Protein AF-A0A4T0FH05-F1 (afdb_monomer)

Foldseek 3Di:
DDDDDPPDLFDDLVLVVQLVVVLVVVLVVVCVVCVVVCCVPVNPVVCVVPVVVVSLVSVLVLLCVDLLVVHHRPSCVVSQKAKDQPPHHDDNVLSVVVSVVSCVLVVVVVVVVVDPDPDPVVVVVVVCSPPVVNVVLVQLVQCLCVLCPDQANGPVCVVSRIGMGHPDPPPDDDDPRPRNVVSVVSVVVSVVVVVVVCVVVDPPDPPDDPDDDWDDDPHDTDDPDDDDDDDDDDDDDDDDDDDDDDDDDPPCVQAAPQPRHGADQWFADPVRHIHHPVSVVVVVVVPDDPDPPPPDDDGDRDDDDDDDDDDDDDDDDDDDDDDDDDDDDDDDDDDDDDDDDDDDDDDDPPPPPPPPPPPDADDVVVVVVVLPDDPPAKAKEKEWEAFPVRDIDIDIDIDNHQDDDLVVDDKDWDFNCVRVQDPNVQGIKIWRFDDWWAQLVSGDSYIYTYTFIAGPVRHGTPPRLLVLLVVLCVVCVVQVKKKKKKFKKFKAALVRHGAPADVVDGQDAFDCQKQHDDPSRAGPVVLVVQLVVRCVRRVFAWDDKIGDRAHRMIITMGIPDDCSVVSSQVSVSNVNMDMDLFQPSDLDDPGAGTFTKMKIGTNQQQDQPRNLVLVVLLLVLCQVCLVVLLVQQDPPLQSHQCLPDQHHHSVDADEDEVRSSHQKYDDPVCVVRVGDIIIGGSHGSSGDVSSNSSVSSCRSPVD

Radius of gyration: 34.22 Å; Cα contacts (8 Å, |Δi|>4): 938; chains: 1; bounding box: 81×101×99 Å

Secondary structure (DSSP, 8-state):
---------BPPHHHHHHHHHHHHHHHHHHHHHHHHHHHHHH-HHHHHHTHHHHHHHHHHHHHIIIIITTPPPHHHHHTTEEEEETTEEPPHHHHHHHHHHTTHHHHHHHHHHH-----HHHHHHHHHHS-HHHHHHHHHHHHHHHHTT-S-SSHHHHHHTEEEEE-S-TTS---S-TTHHHHHHHHHHHHHHHHHHHGGGS---------PPPPEETTEE--S---------S---S------PPPPPTTGGGB-TTT-SBPSSEEE-TTS-EEEHHHHHHHHHHH--SS-TTS-PPPPP-PPPPPP--------------------------------------------------PPPP-HHHHHHHHTS--TT-EEEEEEEE-SSS-EEEEEEEESS---SGGGSPPEEEEGGGGTSS-TTS-EEEEEEEEEEE-TTT-TT-EEEEEEEE-TTSPBPTT-HHHHHHHHHHHTGGG--EEEEEEEEEEE-TTSSBTTSPTTS--SPSSS-TT--STTT---HHHHHHHHHHHHHHT--EEEEEE-SSTTEEEEEESS-TTHHHHHHHHHHHTT-EEE--S-S-SSSS----BEEEEEE-HHHHSTTTHHHHHHHHHHHHHHTHHHHHTTS-TTGGGT-BS-TT--BTT---EEET-TTSSEEE-HHHHHHT-S-EEE---BTT--HHHHHHHHHIIIII-

InterPro domains:
  IPR001841 Zinc finger, RING-type [PS50089] (256-301)
  IPR006845 Pex, N-terminal [PF04757] (23-199)
  IPR008146 Glutamine synthetase, catalytic domain [PS51987] (465-703)
  IPR008146 Glutamine synthetase, catalytic domain [SM01230] (462-700)
  IPR008147 Glutamine synthetase, N-terminal domain [PF03951] (382-455)
  IPR008147 Glutamine synthetase, N-terminal domain [PS51986] (379-458)
  IPR013083 Zinc finger, RING/FYVE/PHD-type [G3DSA:3.30.40.10] (254-303)
  IPR014746 Glutamine synthetase/guanido kinase, catalytic domain [SSF55931] (463-702)
  IPR017907 Zinc finger, RING-type, conserved site [PS00518] (271-280)
  IPR018957 Zinc finger, C3HC4 RING-type [PF00097] (256-286)
  IPR027302 Glutamine synthetase, N-terminal conserved site [PS00180] (414-431)
  IPR027303 Glutamine synthetase, glycine-rich site [PS00181] (584-601)
  IPR036651 Glutamine synthetase, N-terminal domain superfamily [G3DSA:3.10.20.70] (358-462)
  IPR036651 Glutamine synthetase, N-terminal domain superfamily [SSF54368] (374-460)
  IPR050292 Glutamine Synthetase [PTHR20852] (369-702)

Solvent-accessible surface area (backbone atoms only — not comparable to full-atom values): 41668 Å² total; per-residue (Å²): 133,84,83,74,77,90,81,68,65,58,45,55,70,70,43,57,51,52,14,55,52,45,38,52,53,52,53,51,52,52,45,65,67,43,46,66,56,48,36,73,74,65,33,60,71,53,47,70,76,38,56,73,57,56,54,39,51,53,51,29,52,53,36,35,68,16,46,43,68,70,44,66,43,72,9,28,57,74,53,37,38,43,71,21,44,77,99,39,72,67,49,70,71,54,22,49,51,56,29,55,53,57,45,41,64,59,52,47,53,51,50,53,77,71,49,88,75,86,46,74,68,58,52,54,54,48,59,56,74,67,36,63,69,58,52,51,52,51,52,51,52,39,41,26,42,22,35,67,72,43,75,27,79,46,69,68,27,55,77,71,46,39,34,45,28,50,68,66,71,94,80,68,82,82,72,86,69,88,42,40,68,58,16,51,53,47,46,53,53,52,51,53,53,52,48,61,72,42,55,88,76,53,83,84,75,84,78,75,84,77,83,73,88,73,64,79,60,94,90,49,86,58,79,95,84,81,88,87,89,89,87,85,91,81,87,94,84,84,87,89,87,84,85,86,83,82,86,84,69,87,73,68,83,51,40,10,83,82,78,67,44,73,49,55,66,61,36,73,47,100,87,70,50,58,26,22,43,68,55,53,53,52,53,52,64,74,70,60,76,96,77,73,82,87,80,70,76,81,87,77,80,78,68,88,82,75,86,85,82,85,88,88,84,87,80,89,82,89,84,82,88,88,90,84,82,88,79,87,82,83,83,81,85,80,84,80,88,75,91,81,86,88,83,92,75,96,68,85,79,75,78,73,80,69,77,74,73,81,73,79,72,66,56,64,80,69,47,49,62,65,73,66,52,87,71,73,68,46,28,49,38,34,40,34,36,70,36,50,85,72,45,82,45,74,52,75,46,81,37,83,48,77,80,90,53,62,84,77,56,71,74,45,70,48,66,18,45,84,38,70,66,30,54,82,91,64,21,58,28,34,34,42,65,74,46,76,35,44,26,62,86,79,32,88,76,19,28,32,28,40,31,45,46,22,37,82,88,69,46,71,30,97,70,35,40,54,64,58,17,50,53,40,48,64,74,45,49,90,40,54,74,44,53,36,38,39,43,25,34,38,36,20,31,84,86,75,43,57,36,89,48,48,88,96,58,73,67,80,77,77,68,67,16,43,70,37,77,55,87,96,30,50,53,66,59,69,59,55,55,50,36,51,52,35,38,57,65,23,66,46,60,66,76,49,70,47,43,29,54,38,76,29,24,34,33,40,29,26,40,91,59,77,68,56,64,58,44,49,50,63,53,24,46,68,71,54,35,44,76,39,36,55,15,39,84,56,91,71,75,100,60,62,57,26,35,26,32,36,32,43,32,30,52,60,15,51,31,80,87,48,2,43,62,42,46,54,54,33,50,56,40,48,55,80,40,42,70,66,49,55,78,49,20,28,75,68,33,70,74,35,27,65,52,47,84,67,22,20,36,73,89,54,80,41,68,38,74,65,35,59,52,28,28,32,22,33,45,57,68,26,61,74,67,29,26,38,51,38,33,38,53,67,30,16,26,55,42,53,65,38,48,47,54,22,50,50,45,34,52,56,74,72,107

Mean predicted aligned error: 20.27 Å

Sequence (703 aa):
MTTREHRDGDADEAYVVRSSQKDAYHVEQLRRLAEPVVRRVLGSRVLDTNYGAADVVLLTIYTALTTGAGRRTLGEEYTNILPRRRQRTLSWQMRLLLVLSVPAPHILKWLIARSAVRGRFFKKILTVLENDSLWDVARTANLIAFYLGSRFHTIKDRIFGIRYMDTSPAEQQRVDKPFEVLGWMLSVRLALQLASMARPYLPQIPLASVEAPAVDLDGRKVDLISGENALDAADDSAANASLAAPLADDEGLRRCTLCLEGRTATSAMLCGHLFCWRCADSWLREKVSISELRNLAPLTRAERVPAMPPAHRTQRSHTRVQPLRMHFITISITLCNRSLAGGGATNAATVQETEMAKLPPSRPDLLAHYMSLDQGESIQAEYIWIDGDGELRSKTTTCSHKITDVKELKEWNFDGSSTNQAPGHDSDIYLRPAAIFKDPIRRGDNILVIAECYNSDGTPNKTNYRHYAKKAMDQAKDEDPWFGIEQEYTLFDTDGQPYGWPKGGFPAPQGPYYCGVGAGKVFARDLIEAHYRACLYAGVNISGINAEVMPSQWEFQAGRDYPLLQFTNSSSEDWNIQVSVHPKPFSTGEWNGAGAHTNYSTNSTRAKGTGLKAIEQMINKLEAKHAEHIAAYGDDNELRLTGKHETGNIADFSSGVANRGCSIRIPRHVYEQSYGYFEDRRPASNIDPYRVTGLMVQTTLLD

Nearest PDB structures (foldseek):
  3fky-assembly1_C  TM=9.729E-01  e=1.182E-47  Saccharomyces cerevisiae
  7evt-assembly1_G  TM=9.585E-01  e=4.074E-43  Homo sapiens
  7evt-assembly1_J  TM=9.673E-01  e=7.484E-43  Homo sapiens
  7evt-assembly1_A  TM=9.625E-01  e=4.639E-42  Homo sapiens
  7evt-assembly1_F  TM=9.587E-01  e=8.687E-41  Homo sapiens

Organism: NCBI:txid1540922

Structure (mmCIF, N/CA/C/O backbone):
data_AF-A0A4T0FH05-F1
#
_entry.id   AF-A0A4T0FH05-F1
#
loop_
_atom_site.group_PDB
_atom_site.id
_atom_site.type_symbol
_atom_site.label_atom_id
_atom_site.label_alt_id
_atom_site.label_comp_id
_atom_site.label_asym_id
_atom_site.label_entity_id
_atom_site.label_seq_id
_atom_site.pdbx_PDB_ins_code
_atom_site.Cartn_x
_atom_site.Cartn_y
_atom_site.Cartn_z
_atom_site.occupancy
_atom_site.B_iso_or_equiv
_atom_site.auth_seq_id
_atom_site.auth_comp_id
_atom_site.auth_asym_id
_atom_site.auth_atom_id
_atom_site.pdbx_PDB_model_num
ATOM 1 N N . MET A 1 1 ? 9.562 -1.312 -66.588 1.00 35.22 1 MET A N 1
ATOM 2 C CA . MET A 1 1 ? 9.826 -0.324 -65.520 1.00 35.22 1 MET A CA 1
ATOM 3 C C . MET A 1 1 ? 11.082 -0.752 -64.788 1.00 35.22 1 MET A C 1
ATOM 5 O O . MET A 1 1 ? 11.233 -1.921 -64.475 1.00 35.22 1 MET A O 1
ATOM 9 N N . THR A 1 2 ? 12.018 0.176 -64.667 1.00 30.20 2 THR A N 1
ATOM 10 C CA . THR A 1 2 ? 13.435 0.002 -64.329 1.00 30.20 2 THR A CA 1
ATOM 11 C C . THR A 1 2 ? 13.676 -0.636 -62.961 1.00 30.20 2 THR A C 1
ATOM 13 O O . THR A 1 2 ? 13.361 -0.040 -61.933 1.00 30.20 2 THR A O 1
ATOM 16 N N . THR A 1 3 ? 14.316 -1.807 -62.964 1.00 32.91 3 THR A N 1
ATOM 17 C CA . THR A 1 3 ? 15.011 -2.410 -61.821 1.00 32.91 3 THR A CA 1
ATOM 18 C C . THR A 1 3 ? 16.114 -1.464 -61.355 1.00 32.91 3 THR A C 1
ATOM 20 O O . THR A 1 3 ? 17.161 -1.346 -61.992 1.00 32.91 3 THR A O 1
ATOM 23 N N . ARG A 1 4 ? 15.865 -0.738 -60.264 1.00 31.78 4 ARG A N 1
ATOM 24 C CA . ARG A 1 4 ? 16.876 0.097 -59.618 1.00 31.78 4 ARG A CA 1
ATOM 25 C C . ARG A 1 4 ? 17.818 -0.839 -58.861 1.00 31.78 4 ARG A C 1
ATOM 27 O O . ARG A 1 4 ? 17.407 -1.475 -57.899 1.00 31.78 4 ARG A O 1
ATOM 34 N N . GLU A 1 5 ? 19.048 -0.954 -59.349 1.00 33.50 5 GLU A N 1
ATOM 35 C CA . GLU A 1 5 ? 20.153 -1.694 -58.739 1.00 33.50 5 GLU A CA 1
ATOM 36 C C . GLU A 1 5 ? 20.192 -1.490 -57.210 1.00 33.50 5 GLU A C 1
ATOM 38 O O . GLU A 1 5 ? 20.501 -0.399 -56.727 1.00 33.50 5 GLU A O 1
ATOM 43 N N . HIS A 1 6 ? 19.914 -2.537 -56.426 1.00 40.44 6 HIS A N 1
ATOM 44 C CA . HIS A 1 6 ? 20.214 -2.578 -54.991 1.00 40.44 6 HIS A CA 1
ATOM 45 C C . HIS A 1 6 ? 21.723 -2.775 -54.786 1.00 40.44 6 HIS A C 1
ATOM 47 O O . HIS A 1 6 ? 22.208 -3.804 -54.325 1.00 40.44 6 HIS A O 1
ATOM 53 N N . ARG A 1 7 ? 22.491 -1.750 -55.160 1.00 43.25 7 ARG A N 1
ATOM 54 C CA . ARG A 1 7 ? 23.860 -1.536 -54.692 1.00 43.25 7 ARG A CA 1
ATOM 55 C C . ARG A 1 7 ? 23.805 -0.584 -53.509 1.00 43.25 7 ARG A C 1
ATOM 57 O O . ARG A 1 7 ? 23.830 0.622 -53.703 1.00 43.25 7 ARG A O 1
ATOM 64 N N . ASP A 1 8 ? 23.706 -1.126 -52.302 1.00 52.78 8 ASP A N 1
ATOM 65 C CA . ASP A 1 8 ? 24.385 -0.598 -51.112 1.00 52.78 8 ASP A CA 1
ATOM 66 C C . ASP A 1 8 ? 23.983 -1.444 -49.899 1.00 52.78 8 ASP A C 1
ATOM 68 O O . ASP A 1 8 ? 22.823 -1.449 -49.502 1.00 52.78 8 ASP A O 1
ATOM 72 N N . GLY A 1 9 ? 24.940 -2.139 -49.283 1.00 63.88 9 GLY A N 1
ATOM 73 C CA . GLY A 1 9 ? 24.754 -2.879 -48.027 1.00 63.88 9 GLY A CA 1
ATOM 74 C C . GLY A 1 9 ? 24.524 -1.990 -46.797 1.00 63.88 9 GLY A C 1
ATOM 75 O O . GLY A 1 9 ? 25.016 -2.315 -45.724 1.00 63.88 9 GLY A O 1
ATOM 76 N N . ASP A 1 10 ? 23.860 -0.842 -46.945 1.00 74.81 10 ASP A N 1
ATOM 77 C CA . ASP A 1 10 ? 23.504 0.005 -45.805 1.00 74.81 10 ASP A CA 1
ATOM 78 C C . ASP A 1 10 ? 22.453 -0.691 -44.927 1.00 74.81 10 ASP A C 1
ATOM 80 O O . ASP A 1 10 ? 21.615 -1.440 -45.427 1.00 74.81 10 ASP A O 1
ATOM 84 N N . ALA A 1 11 ? 22.556 -0.467 -43.619 1.00 77.62 11 ALA A N 1
ATOM 85 C CA . ALA A 1 11 ? 21.676 -1.034 -42.612 1.00 77.62 11 ALA A CA 1
ATOM 86 C C . ALA A 1 11 ? 20.303 -0.356 -42.631 1.00 77.62 11 ALA A C 1
ATOM 88 O O . ALA A 1 11 ? 20.222 0.869 -42.773 1.00 77.62 11 ALA A O 1
ATOM 89 N N . ASP A 1 12 ? 19.249 -1.148 -42.426 1.00 80.19 12 ASP A N 1
ATOM 90 C CA . ASP A 1 12 ? 17.888 -0.624 -42.314 1.00 80.19 12 ASP A CA 1
ATOM 91 C C . ASP A 1 12 ? 17.740 0.248 -41.059 1.00 80.19 12 ASP A C 1
ATOM 93 O O . ASP A 1 12 ? 18.434 0.068 -40.046 1.00 80.19 12 ASP A O 1
ATOM 97 N N . GLU A 1 13 ? 16.775 1.168 -41.092 1.00 80.81 13 GLU A N 1
ATOM 98 C CA . GLU A 1 13 ? 16.534 2.139 -40.024 1.00 80.81 13 GLU A CA 1
ATOM 99 C C . GLU A 1 13 ? 16.301 1.446 -38.669 1.00 80.81 13 GLU A C 1
ATOM 101 O O . GLU A 1 13 ? 16.773 1.915 -37.631 1.00 80.81 13 GLU A O 1
ATOM 106 N N . ALA A 1 14 ? 15.660 0.271 -38.691 1.00 77.38 14 ALA A N 1
ATOM 107 C CA . ALA A 1 14 ? 15.391 -0.572 -37.525 1.00 77.38 14 ALA A CA 1
ATOM 108 C C . ALA A 1 14 ? 16.654 -0.951 -36.740 1.00 77.38 14 ALA A C 1
ATOM 110 O O . ALA A 1 14 ? 16.646 -1.009 -35.509 1.00 77.38 14 ALA A O 1
ATOM 111 N N . TYR A 1 15 ? 17.731 -1.293 -37.449 1.00 80.94 15 TYR A N 1
ATOM 112 C CA . TYR A 1 15 ? 18.972 -1.756 -36.834 1.00 80.94 15 TYR A CA 1
ATOM 113 C C . TYR A 1 15 ? 19.751 -0.579 -36.256 1.00 80.94 15 TYR A C 1
ATOM 115 O O . TYR A 1 15 ? 20.234 -0.661 -35.131 1.00 80.94 15 TYR A O 1
ATOM 123 N N . VAL A 1 16 ? 19.774 0.556 -36.959 1.00 84.19 16 VAL A N 1
ATOM 124 C CA . VAL A 1 16 ? 20.434 1.778 -36.475 1.00 84.19 16 VAL A CA 1
ATOM 125 C C . VAL A 1 16 ? 19.763 2.310 -35.202 1.00 84.19 16 VAL A C 1
ATOM 127 O O . VAL A 1 16 ? 20.452 2.669 -34.246 1.00 84.19 16 VAL A O 1
ATOM 130 N N . VAL A 1 17 ? 18.426 2.295 -35.137 1.00 83.94 17 VAL A N 1
ATOM 131 C CA . VAL A 1 17 ? 17.681 2.711 -33.933 1.00 83.94 17 VAL A CA 1
ATOM 132 C C . VAL A 1 17 ? 17.937 1.756 -32.764 1.00 83.94 17 VAL A C 1
ATOM 134 O O . VAL A 1 17 ? 18.280 2.211 -31.671 1.00 83.94 17 VAL A O 1
ATOM 137 N N . ARG A 1 18 ? 17.848 0.435 -32.984 1.00 77.12 18 ARG A N 1
ATOM 138 C CA . ARG A 1 18 ? 18.121 -0.575 -31.942 1.00 77.12 18 ARG A CA 1
ATOM 139 C C . ARG A 1 18 ? 19.555 -0.498 -31.417 1.00 77.12 18 ARG A C 1
ATOM 141 O O . ARG A 1 18 ? 19.763 -0.608 -30.211 1.00 77.12 18 ARG A O 1
ATOM 148 N N . SER A 1 19 ? 20.525 -0.257 -32.299 1.00 84.31 19 SER A N 1
ATOM 149 C CA . SER A 1 19 ? 21.921 -0.012 -31.926 1.00 84.31 19 SER A CA 1
ATOM 150 C C . SER A 1 19 ? 22.030 1.183 -30.985 1.00 84.31 19 SER A C 1
ATOM 152 O O . SER A 1 19 ? 22.569 1.065 -29.888 1.00 84.31 19 SER A O 1
ATOM 154 N N . SER A 1 20 ? 21.459 2.327 -31.375 1.00 85.00 20 SER A N 1
ATOM 155 C CA . SER A 1 20 ? 21.527 3.555 -30.579 1.00 85.00 20 SER A CA 1
ATOM 156 C C . SER A 1 20 ? 20.852 3.412 -29.211 1.00 85.00 20 SER A C 1
ATOM 158 O O . SER A 1 20 ? 21.343 3.971 -28.232 1.00 85.00 20 SER A O 1
ATOM 160 N N . GLN A 1 21 ? 19.738 2.680 -29.124 1.00 82.81 21 GLN A N 1
ATOM 161 C CA . GLN A 1 21 ? 19.054 2.403 -27.856 1.00 82.81 21 GLN A CA 1
ATOM 162 C C . GLN A 1 21 ? 19.896 1.507 -26.942 1.00 82.81 21 GLN A C 1
ATOM 164 O O . GLN A 1 21 ? 19.988 1.752 -25.739 1.00 82.81 21 GLN A O 1
ATOM 169 N N . LYS A 1 22 ? 20.543 0.486 -27.511 1.00 81.88 22 LYS A N 1
ATOM 170 C CA . LYS A 1 22 ? 21.403 -0.432 -26.761 1.00 81.88 22 LYS A CA 1
ATOM 171 C C . LYS A 1 22 ? 22.657 0.266 -26.230 1.00 81.88 22 LYS A C 1
ATOM 173 O O . LYS A 1 22 ? 23.046 0.022 -25.090 1.00 81.88 22 LYS A O 1
ATOM 178 N N . ASP A 1 23 ? 23.238 1.176 -27.008 1.00 84.56 23 ASP A N 1
ATOM 179 C CA . ASP A 1 23 ? 24.346 2.020 -26.551 1.00 84.56 23 ASP A CA 1
ATOM 180 C C . ASP A 1 23 ? 23.927 2.928 -25.388 1.00 84.56 23 ASP A C 1
ATOM 182 O O . ASP A 1 23 ? 24.626 2.987 -24.377 1.00 84.56 23 ASP A O 1
ATOM 186 N N . ALA A 1 24 ? 22.758 3.573 -25.479 1.00 81.38 24 ALA A N 1
ATOM 187 C CA . ALA A 1 24 ? 22.228 4.404 -24.397 1.00 81.38 24 ALA A CA 1
ATOM 188 C C . ALA A 1 24 ? 22.022 3.604 -23.098 1.00 81.38 24 ALA A C 1
ATOM 190 O O . ALA A 1 24 ? 22.401 4.065 -22.024 1.00 81.38 24 ALA A O 1
ATOM 191 N N . TYR A 1 25 ? 21.505 2.375 -23.202 1.00 81.75 25 TYR A N 1
ATOM 192 C CA . TYR A 1 25 ? 21.354 1.468 -22.063 1.00 81.75 25 TYR A CA 1
ATOM 193 C C . TYR A 1 25 ? 22.692 1.175 -21.368 1.00 81.75 25 TYR A C 1
ATOM 195 O O . TYR A 1 25 ? 22.788 1.250 -20.145 1.00 81.75 25 TYR A O 1
ATOM 203 N N . HIS A 1 26 ? 23.745 0.858 -22.126 1.00 82.62 26 HIS A N 1
ATOM 204 C CA . HIS A 1 26 ? 25.045 0.536 -21.533 1.00 82.62 26 HIS A CA 1
ATOM 205 C C . HIS A 1 26 ? 25.749 1.755 -20.931 1.00 82.62 26 HIS A C 1
ATOM 207 O O . HIS A 1 26 ? 26.400 1.623 -19.896 1.00 82.62 26 HIS A O 1
ATOM 213 N N . VAL A 1 27 ? 25.597 2.938 -21.532 1.00 82.06 27 VAL A N 1
ATOM 214 C CA . VAL A 1 27 ? 26.106 4.189 -20.949 1.00 82.06 27 VAL A CA 1
ATOM 215 C C . VAL A 1 27 ? 25.408 4.494 -19.620 1.00 82.06 27 VAL A C 1
ATOM 217 O O . VAL A 1 27 ? 26.078 4.865 -18.659 1.00 82.06 27 VAL A O 1
ATOM 220 N N . GLU A 1 28 ? 24.100 4.255 -19.521 1.00 81.38 28 GLU A N 1
ATOM 221 C CA . GLU A 1 28 ? 23.343 4.427 -18.275 1.00 81.38 28 GLU A CA 1
ATOM 222 C C . GLU A 1 28 ? 23.750 3.411 -17.191 1.00 81.38 28 GLU A C 1
ATOM 224 O O . GLU A 1 28 ? 23.897 3.758 -16.022 1.00 81.38 28 GLU A O 1
ATOM 229 N N . GLN A 1 29 ? 24.032 2.160 -17.561 1.00 80.12 29 GLN A N 1
ATOM 230 C CA . GLN A 1 29 ? 24.589 1.179 -16.619 1.00 80.12 29 GLN A CA 1
ATOM 231 C C . GLN A 1 29 ? 25.974 1.602 -16.105 1.00 80.12 29 GLN A C 1
ATOM 233 O O . GLN A 1 29 ? 26.244 1.534 -14.906 1.00 80.12 29 GLN A O 1
ATOM 238 N N . LEU A 1 30 ? 26.844 2.101 -16.991 1.00 82.44 30 LEU A N 1
ATOM 239 C CA . LEU A 1 30 ? 28.148 2.643 -16.596 1.00 82.44 30 LEU A CA 1
ATOM 240 C C . LEU A 1 30 ? 28.000 3.844 -15.656 1.00 82.44 30 LEU A C 1
ATOM 242 O O . LEU A 1 30 ? 28.772 3.963 -14.707 1.00 82.44 30 LEU A O 1
ATOM 246 N N . ARG A 1 31 ? 26.995 4.697 -15.878 1.00 81.19 31 ARG A N 1
ATOM 247 C CA . ARG A 1 31 ? 26.662 5.811 -14.987 1.00 81.19 31 ARG A CA 1
ATOM 248 C C . ARG A 1 31 ? 26.297 5.323 -13.590 1.00 81.19 31 ARG A C 1
ATOM 250 O O . ARG A 1 31 ? 26.910 5.777 -12.629 1.00 81.19 31 ARG A O 1
ATOM 257 N N . ARG A 1 32 ? 25.371 4.368 -13.479 1.00 80.94 32 ARG A N 1
ATOM 258 C CA . ARG A 1 32 ? 24.932 3.805 -12.188 1.00 80.94 32 ARG A CA 1
ATOM 259 C C . ARG A 1 32 ? 26.082 3.195 -11.393 1.00 80.94 32 ARG A C 1
ATOM 261 O O . ARG A 1 32 ? 26.139 3.348 -10.179 1.00 80.94 32 ARG A O 1
ATOM 268 N N . LEU A 1 33 ? 27.018 2.539 -12.076 1.00 85.50 33 LEU A N 1
ATOM 269 C CA . LEU A 1 33 ? 28.207 1.964 -11.444 1.00 85.50 33 LEU A CA 1
ATOM 270 C C . LEU A 1 33 ? 29.244 3.030 -11.057 1.00 85.50 33 LEU A C 1
ATOM 272 O O . LEU A 1 33 ? 29.911 2.901 -10.031 1.00 85.50 33 LEU A O 1
ATOM 276 N N . ALA A 1 34 ? 29.393 4.084 -11.863 1.00 81.88 34 ALA A N 1
ATOM 277 C CA . ALA A 1 34 ? 30.344 5.159 -11.599 1.00 81.88 34 ALA A CA 1
ATOM 278 C C . ALA A 1 34 ? 29.859 6.118 -10.502 1.00 81.88 34 ALA A C 1
ATOM 280 O O . ALA A 1 34 ? 30.675 6.652 -9.753 1.00 81.88 34 ALA A O 1
ATOM 281 N N . GLU A 1 35 ? 28.552 6.337 -10.378 1.00 81.88 35 GLU A N 1
ATOM 282 C CA . GLU A 1 35 ? 27.974 7.355 -9.503 1.00 81.88 35 GLU A CA 1
ATOM 283 C C . GLU A 1 35 ? 28.371 7.208 -8.019 1.00 81.88 35 GLU A C 1
ATOM 285 O O . GLU A 1 35 ? 28.850 8.196 -7.455 1.00 81.88 35 GLU A O 1
ATOM 290 N N . PRO A 1 36 ? 28.304 6.025 -7.375 1.00 82.25 36 PRO A N 1
ATOM 291 C CA . PRO A 1 36 ? 28.765 5.859 -5.994 1.00 82.25 36 PRO A CA 1
ATOM 292 C C . PRO A 1 36 ? 30.257 6.171 -5.818 1.00 82.25 36 PRO A C 1
ATOM 294 O O . PRO A 1 36 ? 30.668 6.740 -4.804 1.00 82.25 36 PRO A O 1
ATOM 297 N N . VAL A 1 37 ? 31.076 5.836 -6.822 1.00 84.31 37 VAL A N 1
ATOM 298 C CA . VAL A 1 37 ? 32.523 6.094 -6.819 1.00 84.31 37 VAL A CA 1
ATOM 299 C C . VAL A 1 37 ? 32.791 7.592 -6.938 1.00 84.31 37 VAL A C 1
ATOM 301 O O . VAL A 1 37 ? 33.563 8.147 -6.156 1.00 84.31 37 VAL A O 1
ATOM 304 N N . VAL A 1 38 ? 32.112 8.271 -7.864 1.00 78.69 38 VAL A N 1
ATOM 305 C CA . VAL A 1 38 ? 32.249 9.718 -8.065 1.00 78.69 38 VAL A CA 1
ATOM 306 C C . VAL A 1 38 ? 31.734 10.485 -6.845 1.00 78.69 38 VAL A C 1
ATOM 308 O O . VAL A 1 38 ? 32.409 11.408 -6.391 1.00 78.69 38 VAL A O 1
ATOM 311 N N . ARG A 1 39 ? 30.608 10.068 -6.247 1.00 82.19 39 ARG A N 1
ATOM 312 C CA . ARG A 1 39 ? 30.078 10.647 -4.998 1.00 82.19 39 ARG A CA 1
ATOM 313 C C . ARG A 1 39 ? 31.066 10.506 -3.841 1.00 82.19 39 ARG A C 1
ATOM 315 O O . ARG A 1 39 ? 31.245 11.457 -3.087 1.00 82.19 39 ARG A O 1
ATOM 322 N N . ARG A 1 40 ? 31.748 9.362 -3.722 1.00 83.44 40 ARG A N 1
ATOM 323 C CA . ARG A 1 40 ? 32.756 9.126 -2.674 1.00 83.44 40 ARG A CA 1
ATOM 324 C C . ARG A 1 40 ? 34.039 9.942 -2.880 1.00 83.44 40 ARG A C 1
ATOM 326 O O . ARG A 1 40 ? 34.650 10.340 -1.896 1.00 83.44 40 ARG A O 1
ATOM 333 N N . VAL A 1 41 ? 34.450 10.189 -4.127 1.00 83.50 41 VAL A N 1
ATOM 334 C CA . VAL A 1 41 ? 35.716 10.879 -4.450 1.00 83.50 41 VAL A CA 1
ATOM 335 C C . VAL A 1 41 ? 35.563 12.401 -4.540 1.00 83.50 41 VAL A C 1
ATOM 337 O O . VAL A 1 41 ? 36.413 13.127 -4.035 1.00 83.50 41 VAL A O 1
ATOM 340 N N . LEU A 1 42 ? 34.504 12.896 -5.187 1.00 79.56 42 LEU A N 1
ATOM 341 C CA . LEU A 1 42 ? 34.287 14.328 -5.444 1.00 79.56 42 LEU A CA 1
ATOM 342 C C . LEU A 1 42 ? 33.255 14.966 -4.499 1.00 79.56 42 LEU A C 1
ATOM 344 O O . LEU A 1 42 ? 33.153 16.191 -4.448 1.00 79.56 42 LEU A O 1
ATOM 348 N N . GLY A 1 43 ? 32.513 14.153 -3.740 1.00 77.00 43 GLY A N 1
ATOM 349 C CA . GLY A 1 43 ? 31.440 14.594 -2.850 1.00 77.00 43 GLY A CA 1
ATOM 350 C C . GLY A 1 43 ? 30.121 14.861 -3.585 1.00 77.00 43 GLY A C 1
ATOM 351 O O . GLY A 1 43 ? 30.106 15.330 -4.724 1.00 77.00 43 GLY A O 1
ATOM 352 N N . SER A 1 44 ? 28.990 14.608 -2.915 1.00 78.44 44 SER A N 1
ATOM 353 C CA . SER A 1 44 ? 27.641 14.773 -3.493 1.00 78.44 44 SER A CA 1
ATOM 354 C C . SER A 1 44 ? 27.400 16.184 -4.042 1.00 78.44 44 SER A C 1
ATOM 356 O O . SER A 1 44 ? 26.915 16.347 -5.154 1.00 78.44 44 SER A O 1
ATOM 358 N N . ARG A 1 45 ? 27.880 17.217 -3.334 1.00 74.50 45 ARG A N 1
ATOM 359 C CA . ARG A 1 45 ? 27.708 18.628 -3.718 1.00 74.50 45 ARG A CA 1
ATOM 360 C C . ARG A 1 45 ? 28.303 18.970 -5.089 1.00 74.50 45 ARG A C 1
ATOM 362 O O . ARG A 1 45 ? 27.741 19.788 -5.813 1.00 74.50 45 ARG A O 1
ATOM 369 N N . VAL A 1 46 ? 29.438 18.374 -5.453 1.00 69.44 46 VAL A N 1
ATOM 370 C CA . VAL A 1 46 ? 30.081 18.612 -6.756 1.00 69.44 46 VAL A CA 1
ATOM 371 C C . VAL A 1 46 ? 29.333 17.886 -7.873 1.00 69.44 46 VAL A C 1
ATOM 373 O O . VAL A 1 46 ? 29.213 18.444 -8.966 1.00 69.44 46 VAL A O 1
ATOM 376 N N . LEU A 1 47 ? 28.810 16.688 -7.588 1.00 72.50 47 LEU A N 1
ATOM 377 C CA . LEU A 1 47 ? 28.005 15.909 -8.529 1.00 72.50 47 LEU A CA 1
ATOM 378 C C . LEU A 1 47 ? 26.678 16.618 -8.839 1.00 72.50 47 LEU A C 1
ATOM 380 O O . LEU A 1 47 ? 26.345 16.796 -10.006 1.00 72.50 47 LEU A O 1
ATOM 384 N N . ASP A 1 48 ? 25.984 17.101 -7.808 1.00 72.94 48 ASP A N 1
ATOM 385 C CA . ASP A 1 48 ? 24.675 17.749 -7.944 1.00 72.94 48 ASP A CA 1
ATOM 386 C C . ASP A 1 48 ? 24.784 19.103 -8.667 1.00 72.94 48 ASP A C 1
ATOM 388 O O . ASP A 1 48 ? 23.941 19.448 -9.493 1.00 72.94 48 ASP A O 1
ATOM 392 N N . THR A 1 49 ? 25.875 19.849 -8.440 1.00 72.44 49 THR A N 1
ATOM 393 C CA . THR A 1 49 ? 26.123 21.135 -9.121 1.00 72.44 49 THR A CA 1
ATOM 394 C C . THR A 1 49 ? 26.500 20.954 -10.601 1.00 72.44 49 THR A C 1
ATOM 396 O O . THR A 1 49 ? 26.297 21.861 -11.405 1.00 72.44 49 THR A O 1
ATOM 399 N N . ASN A 1 50 ? 27.062 19.801 -10.986 1.00 66.56 50 ASN A N 1
ATOM 400 C CA . ASN A 1 50 ? 27.606 19.554 -12.329 1.00 66.56 50 ASN A CA 1
ATOM 401 C C . ASN A 1 50 ? 27.012 18.303 -12.998 1.00 66.56 50 ASN A C 1
ATOM 403 O O . ASN A 1 50 ? 27.690 17.660 -13.804 1.00 66.56 50 ASN A O 1
ATOM 407 N N . TYR A 1 51 ? 25.759 17.963 -12.689 1.00 66.44 51 TYR A N 1
ATOM 408 C CA . TYR A 1 51 ? 25.119 16.707 -13.096 1.00 66.44 51 TYR A CA 1
ATOM 409 C C . TYR A 1 51 ? 25.233 16.423 -14.610 1.00 66.44 51 TYR A C 1
ATOM 411 O O . TYR A 1 51 ? 25.563 15.311 -15.013 1.00 66.44 51 TYR A O 1
ATOM 419 N N . GLY A 1 52 ? 25.097 17.451 -15.459 1.00 69.62 52 GLY A N 1
ATOM 420 C CA . GLY A 1 52 ? 25.250 17.315 -16.917 1.00 69.62 52 GLY A CA 1
ATOM 421 C C . GLY A 1 52 ? 26.690 17.104 -17.416 1.00 69.62 52 GLY A C 1
ATOM 422 O O . GLY A 1 52 ? 26.897 16.544 -18.491 1.00 69.62 52 GLY A O 1
ATOM 423 N N . ALA A 1 53 ? 27.710 17.511 -16.654 1.00 74.38 53 ALA A N 1
ATOM 424 C CA . ALA A 1 53 ? 29.109 17.348 -17.057 1.00 74.38 53 ALA A CA 1
ATOM 425 C C . ALA A 1 53 ? 29.599 15.903 -16.871 1.00 74.38 53 ALA A C 1
ATOM 427 O O . ALA A 1 53 ? 30.376 15.410 -17.692 1.00 74.38 53 ALA A O 1
ATOM 428 N N . ALA A 1 54 ? 29.125 15.216 -15.826 1.00 74.31 54 ALA A N 1
ATOM 429 C CA . ALA A 1 54 ? 29.466 13.819 -15.558 1.00 74.31 54 ALA A CA 1
ATOM 430 C C . ALA A 1 54 ? 28.998 12.890 -16.693 1.00 74.31 54 ALA A C 1
ATOM 432 O O . ALA A 1 54 ? 29.758 12.032 -17.147 1.00 74.31 54 ALA A O 1
ATOM 433 N N . ASP A 1 55 ? 27.797 13.135 -17.220 1.00 76.19 55 ASP A N 1
ATOM 434 C CA . ASP A 1 55 ? 27.211 12.360 -18.319 1.00 76.19 55 ASP A CA 1
ATOM 435 C C . ASP A 1 55 ? 28.014 12.488 -19.607 1.00 76.19 55 ASP A C 1
ATOM 437 O O . ASP A 1 55 ? 28.299 11.501 -20.289 1.00 76.19 55 ASP A O 1
ATOM 441 N N . VAL A 1 56 ? 28.459 13.704 -19.914 1.00 85.19 56 VAL A N 1
ATOM 442 C CA . VAL A 1 56 ? 29.299 13.949 -21.084 1.00 85.19 56 VAL A CA 1
ATOM 443 C C . VAL A 1 56 ? 30.678 13.322 -20.931 1.00 85.19 56 VAL A C 1
ATOM 445 O O . VAL A 1 56 ? 31.202 12.786 -21.909 1.00 85.19 56 VAL A O 1
ATOM 448 N N . VAL A 1 57 ? 31.260 13.314 -19.730 1.00 85.50 57 VAL A N 1
ATOM 449 C CA . VAL A 1 57 ? 32.537 12.632 -19.470 1.00 85.50 57 VAL A CA 1
ATOM 450 C C . VAL A 1 57 ? 32.400 11.123 -19.675 1.00 85.50 57 VAL A C 1
ATOM 452 O O . VAL A 1 57 ? 33.188 10.542 -20.422 1.00 85.50 57 VAL A O 1
ATOM 455 N N . LEU A 1 58 ? 31.379 10.494 -19.090 1.00 86.19 58 LEU A N 1
ATOM 456 C CA . LEU A 1 58 ? 31.127 9.058 -19.237 1.00 86.19 58 LEU A CA 1
ATOM 457 C C . LEU A 1 58 ? 30.860 8.669 -20.694 1.00 86.19 58 LEU A C 1
ATOM 459 O O . LEU A 1 58 ? 31.460 7.719 -21.199 1.00 86.19 58 LEU A O 1
ATOM 463 N N . LEU A 1 59 ? 30.037 9.444 -21.404 1.00 87.44 59 LEU A N 1
ATOM 464 C CA . LEU A 1 59 ? 29.767 9.220 -22.822 1.00 87.44 59 LEU A CA 1
ATOM 465 C C . LEU A 1 59 ? 31.027 9.407 -23.683 1.00 87.44 59 LEU A C 1
ATOM 467 O O . LEU A 1 59 ? 31.238 8.663 -24.644 1.00 87.44 59 LEU A O 1
ATOM 471 N N . THR A 1 60 ? 31.897 10.359 -23.332 1.00 91.12 60 THR A N 1
ATOM 472 C CA . THR A 1 60 ? 33.184 10.571 -24.016 1.00 91.12 60 THR A CA 1
ATOM 473 C C . THR A 1 60 ? 34.117 9.382 -23.800 1.00 91.12 60 THR A C 1
ATOM 475 O O . THR A 1 60 ? 34.708 8.898 -24.764 1.00 91.12 60 THR A O 1
ATOM 478 N N . ILE A 1 61 ? 34.211 8.865 -22.569 1.00 90.75 61 ILE A N 1
ATOM 479 C CA . ILE A 1 61 ? 35.012 7.676 -22.236 1.00 90.75 61 ILE A CA 1
ATOM 480 C C . ILE A 1 61 ? 34.488 6.454 -22.992 1.00 90.75 61 ILE A C 1
ATOM 482 O O . ILE A 1 61 ? 35.263 5.762 -23.653 1.00 90.75 61 ILE A O 1
ATOM 486 N N . TYR A 1 62 ? 33.174 6.221 -22.961 1.00 92.31 62 TYR A N 1
ATOM 487 C CA . TYR A 1 62 ? 32.537 5.128 -23.690 1.00 92.31 62 TYR A CA 1
ATOM 488 C C . TYR A 1 62 ? 32.842 5.200 -25.193 1.00 92.31 62 TYR A C 1
ATOM 490 O O . TYR A 1 62 ? 33.299 4.222 -25.787 1.00 92.31 62 TYR A O 1
ATOM 498 N N . THR A 1 63 ? 32.679 6.381 -25.796 1.00 90.19 63 THR A N 1
ATOM 499 C CA . THR A 1 63 ? 32.950 6.615 -27.225 1.00 90.19 63 THR A CA 1
ATOM 500 C C . THR A 1 63 ? 34.442 6.475 -27.558 1.00 90.19 63 THR A C 1
ATOM 502 O O . THR A 1 63 ? 34.798 5.999 -28.636 1.00 90.19 63 THR A O 1
ATOM 505 N N . ALA A 1 64 ? 35.344 6.851 -26.646 1.00 92.94 64 ALA A N 1
ATOM 506 C CA . ALA A 1 64 ? 36.787 6.695 -26.822 1.00 92.94 64 ALA A CA 1
ATOM 507 C C . ALA A 1 64 ? 37.221 5.221 -26.792 1.00 92.94 64 ALA A C 1
ATOM 509 O O . ALA A 1 64 ? 37.999 4.793 -27.646 1.00 92.94 64 ALA A O 1
ATOM 510 N N . LEU A 1 65 ? 36.691 4.437 -25.849 1.00 92.94 65 LEU A N 1
ATOM 511 C CA . LEU A 1 65 ? 37.009 3.013 -25.688 1.00 92.94 65 LEU A CA 1
ATOM 512 C C . LEU A 1 65 ? 36.425 2.130 -26.800 1.00 92.94 65 LEU A C 1
ATOM 514 O O . LEU A 1 65 ? 36.980 1.069 -27.096 1.00 92.94 65 LEU A O 1
ATOM 518 N N . THR A 1 66 ? 35.330 2.572 -27.417 1.00 92.38 66 THR A N 1
ATOM 519 C CA . THR A 1 66 ? 34.667 1.889 -28.535 1.00 92.38 66 THR A CA 1
ATOM 520 C C . THR A 1 66 ? 35.150 2.462 -29.872 1.00 92.38 66 THR A C 1
ATOM 522 O O . THR A 1 66 ? 36.160 2.013 -30.426 1.00 92.38 66 THR A O 1
ATOM 525 N N . THR A 1 67 ? 34.490 3.511 -30.359 1.00 89.25 67 THR A N 1
ATOM 526 C CA . THR A 1 67 ? 34.725 4.142 -31.660 1.00 89.25 67 THR A CA 1
ATOM 527 C C . THR A 1 67 ? 36.138 4.711 -31.789 1.00 89.25 67 THR A C 1
ATOM 529 O O . THR A 1 67 ? 36.765 4.562 -32.841 1.00 89.25 67 THR A O 1
ATOM 532 N N . GLY A 1 68 ? 36.680 5.322 -30.730 1.00 90.12 68 GLY A N 1
ATOM 533 C CA . GLY A 1 68 ? 38.046 5.861 -30.696 1.00 90.12 68 GLY A CA 1
ATOM 534 C C . GLY A 1 68 ? 39.116 4.783 -30.899 1.00 90.12 68 GLY A C 1
ATOM 535 O O . GLY A 1 68 ? 39.996 4.933 -31.749 1.00 90.12 68 GLY A O 1
ATOM 536 N N . ALA A 1 69 ? 38.978 3.654 -30.199 1.00 89.25 69 ALA A N 1
ATOM 537 C CA . ALA A 1 69 ? 39.844 2.481 -30.324 1.00 89.25 69 ALA A CA 1
ATOM 538 C C . ALA A 1 69 ? 39.638 1.695 -31.634 1.00 89.25 69 ALA A C 1
ATOM 540 O O . ALA A 1 69 ? 40.375 0.750 -31.917 1.00 89.25 69 ALA A O 1
ATOM 541 N N . GLY A 1 70 ? 38.654 2.074 -32.457 1.00 86.12 70 GLY A N 1
ATOM 542 C CA . GLY A 1 70 ? 38.342 1.383 -33.704 1.00 86.12 70 GLY A CA 1
ATOM 543 C C . GLY A 1 70 ? 37.529 0.108 -33.550 1.00 86.12 70 GLY A C 1
ATOM 544 O O . GLY A 1 70 ? 37.502 -0.690 -34.486 1.00 86.12 70 GLY A O 1
ATOM 545 N N . ARG A 1 71 ? 36.903 -0.081 -32.389 1.00 89.00 71 ARG A N 1
ATOM 546 C CA . ARG A 1 71 ? 35.978 -1.178 -32.104 1.00 89.00 71 ARG A CA 1
ATOM 547 C C . ARG A 1 71 ? 34.548 -0.731 -32.405 1.00 89.00 71 ARG A C 1
ATOM 549 O O . ARG A 1 71 ? 34.282 0.466 -32.506 1.00 89.00 71 ARG A O 1
ATOM 556 N N . ARG A 1 72 ? 33.648 -1.703 -32.553 1.00 90.12 72 ARG A N 1
ATOM 557 C CA . ARG A 1 72 ? 32.204 -1.444 -32.596 1.00 90.12 72 ARG A CA 1
ATOM 558 C C . ARG A 1 72 ? 31.730 -1.006 -31.210 1.00 90.12 72 ARG A C 1
ATOM 560 O O . ARG A 1 72 ? 32.318 -1.415 -30.205 1.00 90.12 72 ARG A O 1
ATOM 567 N N . THR A 1 73 ? 30.702 -0.169 -31.152 1.00 92.31 73 THR A N 1
ATOM 568 C CA . THR A 1 73 ? 29.952 0.029 -29.904 1.00 92.31 73 THR A CA 1
ATOM 569 C C . THR A 1 73 ? 29.180 -1.246 -29.547 1.00 92.31 73 THR A C 1
ATOM 571 O O . THR A 1 73 ? 29.025 -2.149 -30.372 1.00 92.31 73 THR A O 1
ATOM 574 N N . LEU A 1 74 ? 28.692 -1.343 -28.309 1.00 89.12 74 LEU A N 1
ATOM 575 C CA . LEU A 1 74 ? 27.963 -2.537 -27.859 1.00 89.12 74 LEU A CA 1
ATOM 576 C C . LEU A 1 74 ? 26.623 -2.691 -28.593 1.00 89.12 74 LEU A C 1
ATOM 578 O O . LEU A 1 74 ? 26.173 -3.805 -28.852 1.00 89.12 74 LEU A O 1
ATOM 582 N N . GLY A 1 75 ? 25.991 -1.581 -28.966 1.00 85.94 75 GLY A N 1
ATOM 583 C CA . GLY A 1 75 ? 24.810 -1.552 -29.817 1.00 85.94 75 GLY A CA 1
ATOM 584 C C . GLY A 1 75 ? 25.110 -1.899 -31.272 1.00 85.94 75 GLY A C 1
ATOM 585 O O . GLY A 1 75 ? 24.330 -2.625 -31.899 1.00 85.94 75 GLY A O 1
ATOM 586 N N . GLU A 1 76 ? 26.248 -1.440 -31.799 1.00 89.56 76 GLU A N 1
ATOM 587 C CA . GLU A 1 76 ? 26.694 -1.779 -33.154 1.00 89.56 76 GLU A CA 1
ATOM 588 C C . GLU A 1 76 ? 26.989 -3.282 -33.269 1.00 89.56 76 GLU A C 1
ATOM 590 O O . GLU A 1 76 ? 26.630 -3.920 -34.258 1.00 89.56 76 GLU A O 1
ATOM 595 N N . GLU A 1 77 ? 27.586 -3.872 -32.232 1.00 88.81 77 GLU A N 1
ATOM 596 C CA . GLU A 1 77 ? 27.801 -5.316 -32.119 1.00 88.81 77 GLU A CA 1
ATOM 597 C C . GLU A 1 77 ? 26.478 -6.080 -31.978 1.00 88.81 77 GLU A C 1
ATOM 599 O O . GLU A 1 77 ? 26.244 -7.036 -32.713 1.00 88.81 77 GLU A O 1
ATOM 604 N N . TYR A 1 78 ? 25.566 -5.607 -31.122 1.00 82.94 78 TYR A N 1
ATOM 605 C CA . TYR A 1 78 ? 24.249 -6.220 -30.909 1.00 82.94 78 TYR A CA 1
ATOM 606 C C . TYR A 1 78 ? 23.408 -6.319 -32.189 1.00 82.94 78 TYR A C 1
ATOM 608 O O . TYR A 1 78 ? 22.649 -7.270 -32.373 1.00 82.94 78 TYR A O 1
ATOM 616 N N . THR A 1 79 ? 23.527 -5.331 -33.075 1.00 81.56 79 THR A N 1
ATOM 617 C CA . THR A 1 79 ? 22.759 -5.260 -34.327 1.00 81.56 79 THR A CA 1
ATOM 618 C C . THR A 1 79 ? 23.562 -5.645 -35.565 1.00 81.56 79 THR A C 1
ATOM 620 O O . THR A 1 79 ? 23.025 -5.578 -36.666 1.00 81.56 79 THR A O 1
ATOM 623 N N . ASN A 1 80 ? 24.819 -6.071 -35.399 1.00 85.50 80 ASN A N 1
ATOM 624 C CA . ASN A 1 80 ? 25.745 -6.399 -36.484 1.00 85.50 80 ASN A CA 1
ATOM 625 C C . ASN A 1 80 ? 25.915 -5.286 -37.532 1.00 85.50 80 ASN A C 1
ATOM 627 O O . ASN A 1 80 ? 26.151 -5.572 -38.708 1.00 85.50 80 ASN A O 1
ATOM 631 N N . ILE A 1 81 ? 25.871 -4.019 -37.120 1.00 88.25 81 ILE A N 1
ATOM 632 C CA . ILE A 1 81 ? 26.111 -2.883 -38.016 1.00 88.25 81 ILE A CA 1
ATOM 633 C C . ILE A 1 81 ? 27.519 -2.312 -37.834 1.00 88.25 81 ILE A C 1
ATOM 635 O O . ILE A 1 81 ? 28.140 -2.437 -36.779 1.00 88.25 81 ILE A O 1
ATOM 639 N N . LEU A 1 82 ? 28.046 -1.673 -38.878 1.00 88.94 82 LEU A N 1
ATOM 640 C CA . LEU A 1 82 ? 29.367 -1.046 -38.856 1.00 88.94 82 LEU A CA 1
ATOM 641 C C . LEU A 1 82 ? 29.312 0.393 -39.390 1.00 88.94 82 LEU A C 1
ATOM 643 O O . LEU A 1 82 ? 28.823 0.601 -40.507 1.00 88.94 82 LEU A O 1
ATOM 647 N N . PRO A 1 83 ? 29.871 1.385 -38.671 1.00 89.94 83 PRO A N 1
ATOM 648 C CA . PRO A 1 83 ? 29.925 2.751 -39.159 1.00 89.94 83 PRO A CA 1
ATOM 649 C C . PRO A 1 83 ? 30.958 2.897 -40.287 1.00 89.94 83 PRO A C 1
ATOM 651 O O . PRO A 1 83 ? 32.132 2.523 -40.178 1.00 89.94 83 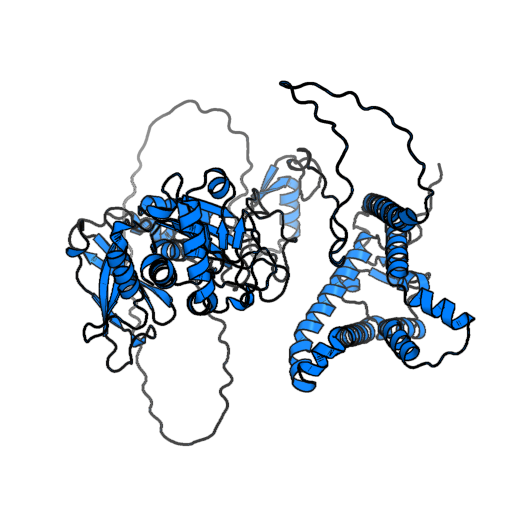PRO A O 1
ATOM 654 N N . ARG A 1 84 ? 30.526 3.507 -41.389 1.00 88.44 84 ARG A N 1
ATOM 655 C CA . ARG A 1 84 ? 31.324 3.819 -42.574 1.00 88.44 84 ARG A CA 1
ATOM 656 C C . ARG A 1 84 ? 31.178 5.281 -42.959 1.00 88.44 84 ARG A C 1
ATOM 658 O O . ARG A 1 84 ? 30.132 5.899 -42.786 1.00 88.44 84 ARG A O 1
ATOM 665 N N . ARG A 1 85 ? 32.230 5.836 -43.555 1.00 87.69 85 ARG A N 1
ATOM 666 C CA . ARG A 1 85 ? 32.168 7.134 -44.233 1.00 87.69 85 ARG A CA 1
ATOM 667 C C . ARG A 1 85 ? 32.411 6.873 -45.711 1.00 87.69 85 ARG A C 1
ATOM 669 O O . ARG A 1 85 ? 33.509 6.482 -46.104 1.00 87.69 85 ARG A O 1
ATOM 676 N N . ARG A 1 86 ? 31.382 7.077 -46.540 1.00 79.19 86 ARG A N 1
ATOM 677 C CA . ARG A 1 86 ? 31.349 6.569 -47.931 1.00 79.19 86 ARG A CA 1
ATOM 678 C C . ARG A 1 86 ? 31.513 5.035 -47.936 1.00 79.19 86 ARG A C 1
ATOM 680 O O . ARG A 1 86 ? 30.939 4.380 -47.080 1.00 79.19 86 ARG A O 1
ATOM 687 N N . GLN A 1 87 ? 32.280 4.461 -48.865 1.00 73.75 87 GLN A N 1
ATOM 688 C CA . GLN A 1 87 ? 32.537 3.013 -48.959 1.00 73.75 87 GLN A CA 1
ATOM 689 C C . GLN A 1 87 ? 33.752 2.539 -48.129 1.00 73.75 87 GLN A C 1
ATOM 691 O O . GLN A 1 87 ? 34.271 1.455 -48.371 1.00 73.75 87 GLN A O 1
ATOM 696 N N . ARG A 1 88 ? 34.255 3.344 -47.180 1.00 80.50 88 ARG A N 1
ATOM 697 C CA . ARG A 1 88 ? 35.438 3.006 -46.367 1.00 80.50 88 ARG A CA 1
ATOM 698 C C . ARG A 1 88 ? 35.124 3.033 -44.873 1.00 80.50 88 ARG A C 1
ATOM 700 O O . ARG A 1 88 ? 34.284 3.813 -44.417 1.00 80.50 88 ARG A O 1
ATOM 707 N N . THR A 1 89 ? 35.845 2.213 -44.113 1.00 84.00 89 THR A N 1
ATOM 708 C CA . THR A 1 89 ? 35.853 2.254 -42.646 1.00 84.00 89 THR A CA 1
ATOM 709 C C . THR A 1 89 ? 36.386 3.596 -42.145 1.00 84.00 89 THR A C 1
ATOM 711 O O . THR A 1 89 ? 37.170 4.263 -42.824 1.00 84.00 89 THR A O 1
ATOM 714 N N . LEU A 1 90 ? 35.982 3.997 -40.940 1.00 88.81 90 LEU A N 1
ATOM 715 C CA . LEU A 1 90 ? 36.407 5.269 -40.352 1.00 88.81 90 LEU A CA 1
ATOM 716 C C . LEU A 1 90 ? 37.929 5.324 -40.159 1.00 88.81 90 LEU A C 1
ATOM 718 O O . LEU A 1 90 ? 38.506 4.419 -39.556 1.00 88.81 90 LEU A O 1
ATOM 722 N N . SER A 1 91 ? 38.566 6.398 -40.641 1.00 90.44 91 SER A N 1
ATOM 723 C CA . SER A 1 91 ? 39.982 6.678 -40.373 1.00 90.44 91 SER A CA 1
ATOM 724 C C . SER A 1 91 ? 40.196 7.051 -38.905 1.00 90.44 91 SER A C 1
ATOM 726 O O . SER A 1 91 ? 39.273 7.517 -38.238 1.00 90.44 91 SER A O 1
ATOM 728 N N . TRP A 1 92 ? 41.422 6.907 -38.398 1.00 88.94 92 TRP A N 1
ATOM 729 C CA . TRP A 1 92 ? 41.746 7.279 -37.015 1.00 88.94 92 TRP A CA 1
ATOM 730 C C . TRP A 1 92 ? 41.471 8.767 -36.726 1.00 88.94 92 TRP A C 1
ATOM 732 O O . TRP A 1 92 ? 40.942 9.093 -35.668 1.00 88.94 92 TRP A O 1
ATOM 742 N N . GLN A 1 93 ? 41.721 9.657 -37.698 1.00 92.06 93 GLN A N 1
ATOM 743 C CA . GLN A 1 93 ? 41.385 11.085 -37.602 1.00 92.06 93 GLN A CA 1
ATOM 744 C C . GLN A 1 93 ? 39.877 11.290 -37.430 1.00 92.06 93 GLN A C 1
ATOM 746 O O . GLN A 1 93 ? 39.440 12.109 -36.629 1.00 92.06 93 GLN A O 1
ATOM 751 N N . MET A 1 94 ? 39.069 10.518 -38.162 1.00 90.56 94 MET A N 1
ATOM 752 C CA . MET A 1 94 ? 37.615 10.593 -38.078 1.00 90.56 94 MET A CA 1
ATOM 753 C C . MET A 1 94 ? 37.092 10.065 -36.741 1.00 90.56 94 MET A C 1
ATOM 755 O O . MET A 1 94 ? 36.198 10.661 -36.154 1.00 90.56 94 MET A O 1
ATOM 759 N N . ARG A 1 95 ? 37.669 8.968 -36.243 1.00 92.56 95 ARG A N 1
ATOM 760 C CA . ARG A 1 95 ? 37.338 8.403 -34.928 1.00 92.56 95 ARG A CA 1
ATOM 761 C C . ARG A 1 95 ? 37.647 9.396 -33.813 1.00 92.56 95 ARG A C 1
ATOM 763 O O . ARG A 1 95 ? 36.802 9.624 -32.955 1.00 92.56 95 ARG A O 1
ATOM 770 N N . LEU A 1 96 ? 38.808 10.049 -33.882 1.00 91.81 96 LEU A N 1
ATOM 771 C CA . LEU A 1 96 ? 39.183 11.102 -32.943 1.00 91.81 96 LEU A CA 1
ATOM 772 C C . LEU A 1 96 ? 38.203 12.284 -32.996 1.00 91.81 96 LEU A C 1
ATOM 774 O O . LEU A 1 96 ? 37.760 12.749 -31.952 1.00 91.81 96 LEU A O 1
ATOM 778 N N . LEU A 1 97 ? 37.804 12.729 -34.193 1.00 92.12 97 LEU A N 1
ATOM 779 C CA . LEU A 1 97 ? 36.800 13.789 -34.347 1.00 92.12 97 LEU A CA 1
ATOM 780 C C . LEU A 1 97 ? 35.441 13.408 -33.744 1.00 92.12 97 LEU A C 1
ATOM 782 O O . LEU A 1 97 ? 34.806 14.251 -33.118 1.00 92.12 97 LEU A O 1
ATOM 786 N N . LEU A 1 98 ? 35.006 12.153 -33.887 1.00 89.88 98 LEU A N 1
ATOM 787 C CA . LEU A 1 98 ? 33.758 11.676 -33.285 1.00 89.88 98 LEU A CA 1
ATOM 788 C C . LEU A 1 98 ? 33.830 11.680 -31.754 1.00 89.88 98 LEU A C 1
ATOM 790 O O . LEU A 1 98 ? 32.895 12.157 -31.116 1.00 89.88 98 LEU A O 1
ATOM 794 N N . VAL A 1 99 ? 34.948 11.243 -31.167 1.00 92.62 99 VAL A N 1
ATOM 795 C CA . VAL A 1 99 ? 35.168 11.309 -29.711 1.00 92.62 99 VAL A CA 1
ATOM 796 C C . VAL A 1 99 ? 35.151 12.759 -29.224 1.00 92.62 99 VAL A C 1
ATOM 798 O O . VAL A 1 99 ? 34.440 13.082 -28.278 1.00 92.62 99 VAL A O 1
ATOM 801 N N . LEU A 1 100 ? 35.875 13.655 -29.901 1.00 91.19 100 LEU A N 1
ATOM 802 C CA . LEU A 1 100 ? 35.943 15.074 -29.536 1.00 91.19 100 LEU A CA 1
ATOM 803 C C . LEU A 1 100 ? 34.616 15.815 -29.749 1.00 91.19 100 LEU A C 1
ATOM 805 O O . LEU A 1 100 ? 34.374 16.830 -29.099 1.00 91.19 100 LEU A O 1
ATOM 809 N N . SER A 1 101 ? 33.742 15.312 -30.624 1.00 89.56 101 SER A N 1
ATOM 810 C CA . SER A 1 101 ? 32.422 15.904 -30.857 1.00 89.56 101 SER A CA 1
ATOM 811 C C . SER A 1 101 ? 31.452 15.725 -29.686 1.00 89.56 101 SER A C 1
ATOM 813 O O . SER A 1 101 ? 30.520 16.514 -29.567 1.00 89.56 101 SER A O 1
ATOM 815 N N . VAL A 1 102 ? 31.679 14.738 -28.810 1.00 89.31 102 VAL A N 1
ATOM 816 C CA . VAL A 1 102 ? 30.820 14.464 -27.646 1.00 89.31 102 VAL A CA 1
ATOM 817 C C . VAL A 1 102 ? 30.872 15.604 -26.616 1.00 89.31 102 VAL A C 1
ATOM 819 O O . VAL A 1 102 ? 29.815 16.150 -26.300 1.00 89.31 102 VAL A O 1
ATOM 822 N N . PRO A 1 103 ? 32.049 16.049 -26.130 1.00 89.62 103 PRO A N 1
ATOM 823 C CA . PRO A 1 103 ? 32.124 17.169 -25.195 1.00 89.62 103 PRO A CA 1
ATOM 824 C C . PRO A 1 103 ? 32.070 18.547 -25.869 1.00 89.62 103 PRO A C 1
ATOM 826 O O . PRO A 1 103 ? 31.902 19.556 -25.181 1.00 89.62 103 PRO A O 1
ATOM 829 N N . ALA A 1 104 ? 32.196 18.621 -27.200 1.00 85.31 104 ALA A N 1
ATOM 830 C CA . ALA A 1 104 ? 32.285 19.884 -27.933 1.00 85.31 104 ALA A CA 1
ATOM 831 C C . ALA A 1 104 ? 31.137 20.876 -27.647 1.00 85.31 104 ALA A C 1
ATOM 833 O O . ALA A 1 104 ? 31.451 22.048 -27.445 1.00 85.31 104 ALA A O 1
ATOM 834 N N . PRO A 1 105 ? 29.847 20.484 -27.559 1.00 80.62 105 PRO A N 1
ATOM 835 C CA . PRO A 1 105 ? 28.769 21.426 -27.251 1.00 80.62 105 PRO A CA 1
ATOM 836 C C . PRO A 1 105 ? 28.896 22.060 -25.860 1.00 80.62 105 PRO A C 1
ATOM 838 O O . PRO A 1 105 ? 28.627 23.248 -25.700 1.00 80.62 105 PRO A O 1
ATOM 841 N N . HIS A 1 106 ? 29.339 21.301 -24.854 1.00 79.12 106 HIS A N 1
ATOM 842 C CA . HIS A 1 106 ? 29.544 21.815 -23.495 1.00 79.12 106 HIS A CA 1
ATOM 843 C C . HIS A 1 106 ? 30.793 22.681 -23.385 1.00 79.12 106 HIS A C 1
ATOM 845 O O . HIS A 1 106 ? 30.741 23.741 -22.767 1.00 79.12 106 HIS A O 1
ATOM 851 N N . ILE A 1 107 ? 31.886 22.285 -24.040 1.00 81.12 107 ILE A N 1
ATOM 852 C CA . ILE A 1 107 ? 33.099 23.107 -24.117 1.00 81.12 107 ILE A CA 1
ATOM 853 C C . ILE A 1 107 ? 32.795 24.414 -24.851 1.00 81.12 107 ILE A C 1
ATOM 855 O O . ILE A 1 107 ? 33.227 25.474 -24.411 1.00 81.12 107 ILE A O 1
ATOM 859 N N . LEU A 1 108 ? 32.011 24.361 -25.930 1.00 76.50 108 LEU A N 1
ATOM 860 C CA . LEU A 1 108 ? 31.603 25.543 -26.677 1.00 76.50 108 LEU A CA 1
ATOM 861 C C . LEU A 1 108 ? 30.725 26.456 -25.812 1.00 76.50 108 LEU A C 1
ATOM 863 O O . LEU A 1 108 ? 31.061 27.626 -25.683 1.00 76.50 108 LEU A O 1
ATOM 867 N N . LYS A 1 109 ? 29.684 25.937 -25.140 1.00 74.44 109 LYS A N 1
ATOM 868 C CA . LYS A 1 109 ? 28.871 26.718 -24.181 1.00 74.44 109 LYS A CA 1
ATOM 869 C C . LYS A 1 109 ? 29.736 27.348 -23.073 1.00 74.44 109 LYS A C 1
ATOM 871 O O . LYS A 1 109 ? 29.574 28.526 -22.764 1.00 74.44 109 LYS A O 1
ATOM 876 N N . TRP A 1 110 ? 30.707 26.611 -22.530 1.00 76.44 110 TRP A N 1
ATOM 877 C CA . TRP A 1 110 ? 31.633 27.110 -21.506 1.00 76.44 110 TRP A CA 1
ATOM 878 C C . TRP A 1 110 ? 32.574 28.210 -22.024 1.00 76.44 110 TRP A C 1
ATOM 880 O O . TRP A 1 110 ? 32.734 29.242 -21.371 1.00 76.44 110 TRP A O 1
ATOM 890 N N . LEU A 1 111 ? 33.172 28.024 -23.206 1.00 73.44 111 LEU A N 1
ATOM 891 C CA . LEU A 1 111 ? 34.025 29.025 -23.855 1.00 73.44 111 LEU A CA 1
ATOM 892 C C . LEU A 1 111 ? 33.233 30.295 -24.166 1.00 73.44 111 LEU A C 1
ATOM 894 O O . LEU A 1 111 ? 33.729 31.393 -23.935 1.00 73.44 111 LEU A O 1
ATOM 898 N N . ILE A 1 112 ? 31.994 30.138 -24.636 1.00 68.50 112 ILE A N 1
ATOM 899 C CA . ILE A 1 112 ? 31.075 31.236 -24.935 1.00 68.50 112 ILE A CA 1
ATOM 900 C C . ILE A 1 112 ? 30.792 32.055 -23.677 1.00 68.50 112 ILE A C 1
ATOM 902 O O . ILE A 1 112 ? 31.013 33.266 -23.698 1.00 68.50 112 ILE A O 1
ATOM 906 N N . ALA A 1 113 ? 30.409 31.400 -22.577 1.00 68.81 113 ALA A N 1
ATOM 907 C CA . ALA A 1 113 ? 30.129 32.049 -21.295 1.00 68.81 113 ALA A CA 1
ATOM 908 C C . ALA A 1 113 ? 31.336 32.824 -20.729 1.00 68.81 113 ALA A C 1
ATOM 910 O O . ALA A 1 113 ? 31.169 33.797 -19.998 1.00 68.81 113 ALA A O 1
ATOM 911 N N . ARG A 1 114 ? 32.563 32.418 -21.084 1.00 68.75 114 ARG A N 1
ATOM 912 C CA . ARG A 1 114 ? 33.817 33.075 -20.675 1.00 68.75 114 ARG A CA 1
ATOM 913 C C . ARG A 1 114 ? 34.330 34.124 -21.660 1.00 68.75 114 ARG A C 1
ATOM 915 O O . ARG A 1 114 ? 35.262 34.860 -21.338 1.00 68.75 114 ARG A O 1
ATOM 922 N N . SER A 1 115 ? 33.774 34.182 -22.865 1.00 64.12 115 SER A N 1
ATOM 923 C CA . SER A 1 115 ? 34.304 35.002 -23.947 1.00 64.12 115 SER A CA 1
ATOM 924 C C . SER A 1 115 ? 33.611 36.368 -24.016 1.00 64.12 115 SER A C 1
ATOM 926 O O . SER A 1 115 ? 32.415 36.479 -24.265 1.00 64.12 115 SER A O 1
ATOM 928 N N . ALA A 1 116 ? 34.379 37.449 -23.856 1.00 56.75 116 ALA A N 1
ATOM 929 C CA . ALA A 1 116 ? 33.919 38.821 -24.090 1.00 56.75 116 ALA A CA 1
ATOM 930 C C . ALA A 1 116 ? 33.879 39.140 -25.601 1.00 56.75 116 ALA A C 1
ATOM 932 O O . ALA A 1 116 ? 34.557 40.052 -26.085 1.00 56.75 116 ALA A O 1
ATOM 933 N N . VAL A 1 117 ? 33.145 38.348 -26.390 1.00 58.25 117 VAL A N 1
ATOM 934 C CA . VAL A 1 117 ? 33.136 38.476 -27.857 1.00 58.25 117 VAL A CA 1
ATOM 935 C C . VAL A 1 117 ? 32.385 39.745 -28.267 1.00 58.25 117 VAL A C 1
ATOM 937 O O . VAL A 1 117 ? 31.159 39.814 -28.264 1.00 58.25 117 VAL A O 1
ATOM 940 N N . ARG A 1 118 ? 33.150 40.773 -28.654 1.00 51.25 118 ARG A N 1
ATOM 941 C CA . ARG A 1 118 ? 32.672 42.114 -29.051 1.00 51.25 118 ARG A CA 1
ATOM 942 C C . ARG A 1 118 ? 32.139 42.219 -30.496 1.00 51.25 118 ARG A C 1
ATOM 944 O O . ARG A 1 118 ? 31.775 43.308 -30.934 1.00 51.25 118 ARG A O 1
ATOM 951 N N . GLY A 1 119 ? 32.073 41.125 -31.259 1.00 60.00 119 GLY A N 1
ATOM 952 C CA . GLY A 1 119 ? 31.662 41.143 -32.672 1.00 60.00 119 GLY A CA 1
ATOM 953 C C . GLY A 1 119 ? 30.155 40.943 -32.898 1.00 60.00 119 GLY A C 1
ATOM 954 O O . GLY A 1 119 ? 29.615 39.898 -32.542 1.00 60.00 119 GLY A O 1
ATOM 955 N N . ARG A 1 120 ? 29.476 41.887 -33.579 1.00 58.97 120 ARG A N 1
ATOM 956 C CA . ARG A 1 120 ? 28.032 41.804 -33.930 1.00 58.97 120 ARG A CA 1
ATOM 957 C C . ARG A 1 120 ? 27.652 40.544 -34.726 1.00 58.97 120 ARG A C 1
ATOM 959 O O . ARG A 1 120 ? 26.572 40.001 -34.515 1.00 58.97 120 ARG A O 1
ATOM 966 N N . PHE A 1 121 ? 28.528 40.079 -35.618 1.00 65.50 121 PHE A N 1
ATOM 967 C CA . PHE A 1 121 ? 28.309 38.867 -36.418 1.00 65.50 121 PHE A CA 1
ATOM 968 C C . PHE A 1 121 ? 28.356 37.598 -35.556 1.00 65.50 121 PHE A C 1
ATOM 970 O O . PHE A 1 121 ? 27.430 36.790 -35.587 1.00 65.50 121 PHE A O 1
ATOM 977 N N . PHE A 1 122 ? 29.379 37.477 -34.706 1.00 61.72 122 PHE A N 1
ATOM 978 C CA . PHE A 1 122 ? 29.501 36.361 -33.771 1.00 61.72 122 PHE A CA 1
ATOM 979 C C . PHE A 1 122 ? 28.342 36.333 -32.772 1.00 61.72 122 PHE A C 1
ATOM 981 O O . PHE A 1 122 ? 27.806 35.262 -32.523 1.00 61.72 122 PHE A O 1
ATOM 988 N N . LYS A 1 123 ? 27.869 37.491 -32.287 1.00 64.69 123 LYS A N 1
ATOM 989 C CA . LYS A 1 123 ? 26.706 37.585 -31.383 1.00 64.69 123 LYS A CA 1
ATOM 990 C C . LYS A 1 123 ? 25.399 37.067 -32.014 1.00 64.69 123 LYS A C 1
ATOM 992 O O . LYS A 1 123 ? 24.578 36.474 -31.319 1.00 64.69 123 LYS A O 1
ATOM 997 N N . LYS A 1 124 ? 25.211 37.234 -33.331 1.00 66.31 124 LYS A N 1
ATOM 998 C CA . LYS A 1 124 ? 24.070 36.652 -34.068 1.00 66.31 124 LYS A CA 1
ATOM 999 C C . LYS A 1 124 ? 24.178 35.134 -34.234 1.00 66.31 124 LYS A C 1
ATOM 1001 O O . LYS A 1 124 ? 23.184 34.439 -34.104 1.00 66.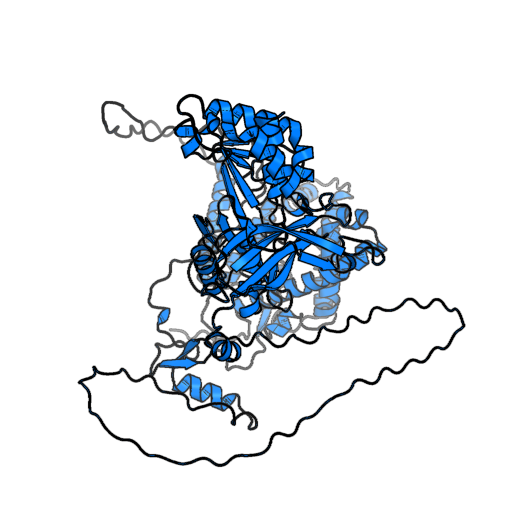31 124 LYS A O 1
ATOM 1006 N N . ILE A 1 125 ? 25.373 34.611 -34.498 1.00 65.69 125 ILE A N 1
ATOM 1007 C CA . ILE A 1 125 ? 25.587 33.156 -34.570 1.00 65.69 125 ILE A CA 1
ATOM 1008 C C . ILE A 1 125 ? 25.408 32.520 -33.183 1.00 65.69 125 ILE A C 1
ATOM 1010 O O . ILE A 1 125 ? 24.775 31.479 -33.058 1.00 65.69 125 ILE A O 1
ATOM 1014 N N . LEU A 1 126 ? 25.903 33.185 -32.140 1.00 64.00 126 LEU A N 1
ATOM 1015 C CA . LEU A 1 126 ? 25.770 32.789 -30.738 1.00 64.00 126 LEU A CA 1
ATOM 1016 C C . LEU A 1 126 ? 24.309 32.667 -30.297 1.00 64.00 126 LEU A C 1
ATOM 1018 O O . LEU A 1 126 ? 23.918 31.633 -29.777 1.00 64.00 126 LEU A O 1
ATOM 1022 N N . THR A 1 127 ? 23.494 33.680 -30.591 1.00 64.56 127 THR A N 1
ATOM 1023 C CA . THR A 1 127 ? 22.057 33.682 -30.257 1.00 64.56 127 THR A CA 1
ATOM 1024 C C . THR A 1 127 ? 21.263 32.599 -30.990 1.00 64.56 127 THR A C 1
ATOM 1026 O O . THR A 1 127 ? 20.281 32.098 -30.456 1.00 64.56 127 THR A O 1
ATOM 1029 N N . VAL A 1 128 ? 21.698 32.187 -32.186 1.00 66.19 128 VAL A N 1
ATOM 1030 C CA . VAL A 1 128 ? 21.109 31.048 -32.910 1.00 66.19 128 VAL A CA 1
ATOM 1031 C C . VAL A 1 128 ? 21.548 29.709 -32.308 1.00 66.19 128 VAL A C 1
ATOM 1033 O O . VAL A 1 128 ? 20.736 28.796 -32.205 1.00 66.19 128 VAL A O 1
ATOM 1036 N N . LEU A 1 129 ? 22.813 29.582 -31.895 1.00 64.56 129 LEU A N 1
ATOM 1037 C CA . LEU A 1 129 ? 23.353 28.357 -31.290 1.00 64.56 129 LEU A CA 1
ATOM 1038 C C . LEU A 1 129 ? 22.864 28.118 -29.852 1.00 64.56 129 LEU A C 1
ATOM 1040 O O . LEU A 1 129 ? 22.889 26.975 -29.400 1.00 64.56 129 LEU A O 1
ATOM 1044 N N . GLU A 1 130 ? 22.446 29.168 -29.147 1.00 65.94 130 GLU A N 1
ATOM 1045 C CA . GLU A 1 130 ? 21.929 29.121 -27.772 1.00 65.94 130 GLU A CA 1
ATOM 1046 C C . GLU A 1 130 ? 20.416 28.855 -27.704 1.00 65.94 130 GLU A C 1
ATOM 1048 O O . GLU A 1 130 ? 19.898 28.488 -26.656 1.00 65.94 130 GLU A O 1
ATOM 1053 N N . ASN A 1 131 ? 19.699 28.999 -28.821 1.00 74.31 131 ASN A N 1
ATOM 1054 C CA . ASN A 1 131 ? 18.260 28.774 -28.866 1.00 74.31 131 ASN A CA 1
ATOM 1055 C C . ASN A 1 131 ? 17.942 27.269 -28.935 1.00 74.31 131 ASN A C 1
ATOM 1057 O O . ASN A 1 131 ? 18.030 26.646 -29.998 1.00 74.31 131 ASN A O 1
ATOM 1061 N N . ASP A 1 132 ? 17.551 26.690 -27.800 1.00 71.50 132 ASP A N 1
ATOM 1062 C CA . ASP A 1 132 ? 17.231 25.263 -27.683 1.00 71.50 132 ASP A CA 1
ATOM 1063 C C . ASP A 1 132 ? 16.047 24.845 -28.585 1.00 71.50 132 ASP A C 1
ATOM 1065 O O . ASP A 1 132 ? 16.074 23.759 -29.171 1.00 71.50 132 ASP A O 1
ATOM 1069 N N . SER A 1 133 ? 15.073 25.732 -28.834 1.00 76.12 133 SER A N 1
ATOM 1070 C CA . SER A 1 133 ? 13.933 25.451 -29.722 1.00 76.12 133 SER A CA 1
ATOM 1071 C C . SER A 1 133 ? 14.350 25.247 -31.183 1.00 76.12 133 SER A C 1
ATOM 1073 O O . SER A 1 133 ? 13.770 24.421 -31.891 1.00 76.12 133 SER A O 1
ATOM 1075 N N . LEU A 1 134 ? 15.384 25.957 -31.651 1.00 79.88 134 LEU A N 1
ATOM 1076 C CA . LEU A 1 134 ? 15.934 25.745 -32.996 1.00 79.88 134 LEU A CA 1
ATOM 1077 C C . LEU A 1 134 ? 16.629 24.384 -33.110 1.00 79.88 134 LEU A C 1
ATOM 1079 O O . LEU A 1 134 ? 16.506 23.712 -34.137 1.00 79.88 134 LEU A O 1
ATOM 1083 N N . TRP A 1 135 ? 17.323 23.952 -32.055 1.00 79.94 135 TRP A N 1
ATOM 1084 C CA . TRP A 1 135 ? 17.938 22.627 -32.004 1.00 79.94 135 TRP A CA 1
ATOM 1085 C C . TRP A 1 135 ? 16.902 21.504 -31.955 1.00 79.94 135 TRP A C 1
ATOM 1087 O O . TRP A 1 135 ? 17.119 20.460 -32.571 1.00 79.94 135 TRP A O 1
ATOM 1097 N N . ASP A 1 136 ? 15.762 21.709 -31.300 1.00 78.56 136 ASP A N 1
ATOM 1098 C CA . ASP A 1 136 ? 14.646 20.756 -31.295 1.00 78.56 136 ASP A CA 1
ATOM 1099 C C . ASP A 1 136 ? 14.005 20.594 -32.668 1.00 78.56 136 ASP A C 1
ATOM 1101 O O . ASP A 1 136 ? 13.811 19.467 -33.138 1.00 78.56 136 ASP A O 1
ATOM 1105 N N . VAL A 1 137 ? 13.754 21.709 -33.356 1.00 84.94 137 VAL A N 1
ATOM 1106 C CA . VAL A 1 137 ? 13.268 21.704 -34.740 1.00 84.94 137 VAL A CA 1
ATOM 1107 C C . VAL A 1 137 ? 14.274 21.000 -35.654 1.00 84.94 137 VAL A C 1
ATOM 1109 O O . VAL A 1 137 ? 13.891 20.128 -36.434 1.00 84.94 137 VAL A O 1
ATOM 1112 N N . ALA A 1 138 ? 15.570 21.297 -35.519 1.00 84.75 138 ALA A N 1
ATOM 1113 C CA . ALA A 1 138 ? 16.619 20.665 -36.317 1.00 84.75 138 ALA A CA 1
ATOM 1114 C C . ALA A 1 138 ? 16.750 19.152 -36.047 1.00 84.75 138 ALA A C 1
ATOM 1116 O O . ALA A 1 138 ? 16.921 18.370 -36.988 1.00 84.75 138 ALA A O 1
ATOM 1117 N N . ARG A 1 139 ? 16.647 18.715 -34.783 1.00 84.38 139 ARG A N 1
ATOM 1118 C CA . ARG A 1 139 ? 16.661 17.290 -34.401 1.00 84.38 139 ARG A CA 1
ATOM 1119 C C . ARG A 1 139 ? 15.455 16.554 -34.971 1.00 84.38 139 ARG A C 1
ATOM 1121 O O . ARG A 1 139 ? 15.622 15.495 -35.577 1.00 84.38 139 ARG A O 1
ATOM 1128 N N . THR A 1 140 ? 14.271 17.146 -34.841 1.00 84.12 140 THR A N 1
ATOM 1129 C CA . THR A 1 140 ? 13.013 16.584 -35.347 1.00 84.12 140 THR A CA 1
ATOM 1130 C C . THR A 1 140 ? 13.027 16.490 -36.871 1.00 84.12 140 THR A C 1
ATOM 1132 O O . THR A 1 140 ? 12.724 15.434 -37.420 1.00 84.12 140 THR A O 1
ATOM 1135 N N . ALA A 1 141 ? 13.488 17.533 -37.567 1.00 87.94 141 ALA A N 1
ATOM 1136 C CA . ALA A 1 141 ? 13.648 17.524 -39.021 1.00 87.94 141 ALA A CA 1
ATOM 1137 C C . ALA A 1 141 ? 14.655 16.463 -39.500 1.00 87.94 141 ALA A C 1
ATOM 1139 O O . ALA A 1 141 ? 14.409 15.779 -40.495 1.00 87.94 141 ALA A O 1
ATOM 1140 N N . ASN A 1 142 ? 15.773 16.273 -38.785 1.00 89.62 142 ASN A N 1
ATOM 1141 C CA . ASN A 1 142 ? 16.727 15.210 -39.106 1.00 89.62 142 ASN A CA 1
ATOM 1142 C C . ASN A 1 142 ? 16.107 13.812 -38.953 1.00 89.62 142 ASN A C 1
ATOM 1144 O O . ASN A 1 142 ? 16.350 12.950 -39.797 1.00 89.62 142 ASN A O 1
ATOM 1148 N N . LEU A 1 143 ? 15.317 13.601 -37.898 1.00 86.69 143 LEU A N 1
ATOM 1149 C CA . LEU A 1 143 ? 14.664 12.326 -37.612 1.00 86.69 143 LEU A CA 1
ATOM 1150 C C . LEU A 1 143 ? 13.539 12.014 -38.614 1.00 86.69 143 LEU A C 1
ATOM 1152 O O . LEU A 1 143 ? 13.440 10.885 -39.084 1.00 86.69 143 LEU A O 1
ATOM 1156 N N . ILE A 1 144 ? 12.753 13.023 -39.010 1.00 87.50 144 ILE A N 1
ATOM 1157 C CA . ILE A 1 144 ? 11.786 12.920 -40.117 1.00 87.50 144 ILE A CA 1
ATOM 1158 C C . ILE A 1 144 ? 12.504 12.480 -41.389 1.00 87.50 144 ILE A C 1
ATOM 1160 O O . ILE A 1 144 ? 12.112 11.499 -42.014 1.00 87.50 144 ILE A O 1
ATOM 1164 N N . ALA A 1 145 ? 13.588 13.174 -41.752 1.00 88.00 145 ALA A N 1
ATOM 1165 C CA . ALA A 1 145 ? 14.351 12.825 -42.939 1.00 88.00 145 ALA A CA 1
ATOM 1166 C C . ALA A 1 145 ? 14.861 11.381 -42.859 1.00 88.00 145 ALA A C 1
ATOM 1168 O O . ALA A 1 145 ? 14.798 10.676 -43.860 1.00 88.00 145 ALA A O 1
ATOM 1169 N N . PHE A 1 146 ? 15.354 10.940 -41.695 1.00 89.06 146 PHE A N 1
ATOM 1170 C CA . PHE A 1 146 ? 15.818 9.569 -41.470 1.00 89.06 146 PHE A CA 1
ATOM 1171 C C . PHE A 1 146 ? 14.718 8.535 -41.743 1.00 89.06 146 PHE A C 1
ATOM 1173 O O . PHE A 1 146 ? 14.907 7.672 -42.593 1.00 89.06 146 PHE A O 1
ATOM 1180 N N . TYR A 1 147 ? 13.546 8.679 -41.123 1.00 84.88 147 TYR A N 1
ATOM 1181 C CA . TYR A 1 147 ? 12.438 7.734 -41.300 1.00 84.88 147 TYR A CA 1
ATOM 1182 C C . TYR A 1 147 ? 11.774 7.780 -42.685 1.00 84.88 147 TYR A C 1
ATOM 1184 O O . TYR A 1 147 ? 11.176 6.793 -43.102 1.00 84.88 147 TYR A O 1
ATOM 1192 N N . LEU A 1 148 ? 11.907 8.889 -43.422 1.00 85.12 148 LEU A N 1
ATOM 1193 C CA . LEU A 1 148 ? 11.456 9.013 -44.816 1.00 85.12 148 LEU A CA 1
ATOM 1194 C C . LEU A 1 148 ? 12.517 8.559 -45.845 1.00 85.12 148 LEU A C 1
ATOM 1196 O O . LEU A 1 148 ? 12.346 8.773 -47.047 1.00 85.12 148 LEU A O 1
ATOM 1200 N N . GLY A 1 149 ? 13.612 7.931 -45.399 1.00 74.38 149 GLY A N 1
ATOM 1201 C CA . GLY A 1 149 ? 14.608 7.287 -46.266 1.00 74.38 149 GLY A CA 1
ATOM 1202 C C . GLY A 1 149 ? 15.971 7.987 -46.360 1.00 74.38 149 GLY A C 1
ATOM 1203 O O . GLY A 1 149 ? 16.778 7.663 -47.236 1.00 74.38 149 GLY A O 1
ATOM 1204 N N . SER A 1 150 ? 16.273 8.954 -45.488 1.00 79.25 150 SER A N 1
ATOM 1205 C CA . SER A 1 150 ? 17.635 9.485 -45.319 1.00 79.25 150 SER A CA 1
ATOM 1206 C C . SER A 1 150 ? 18.492 8.513 -44.510 1.00 79.25 150 SER A C 1
ATOM 1208 O O . SER A 1 150 ? 18.056 7.938 -43.526 1.00 79.25 150 SER A O 1
ATOM 1210 N N . ARG A 1 151 ? 19.789 8.430 -44.820 1.00 81.88 151 ARG A N 1
ATOM 1211 C CA . ARG A 1 151 ? 20.711 7.465 -44.187 1.00 81.88 151 ARG A CA 1
ATOM 1212 C C . ARG A 1 151 ? 21.430 7.965 -42.921 1.00 81.88 151 ARG A C 1
ATOM 1214 O O . ARG A 1 151 ? 22.491 7.451 -42.587 1.00 81.88 151 ARG A O 1
ATOM 1221 N N . PHE A 1 152 ? 20.897 8.990 -42.250 1.00 87.62 152 PHE A N 1
ATOM 1222 C CA . PHE A 1 152 ? 21.554 9.667 -41.117 1.00 87.62 152 PHE A CA 1
ATOM 1223 C C . PHE A 1 152 ? 20.616 9.770 -39.914 1.00 87.62 152 PHE A C 1
ATOM 1225 O O . PHE A 1 152 ? 19.721 10.614 -39.912 1.00 87.62 152 PHE A O 1
ATOM 1232 N N . HIS A 1 153 ? 20.840 8.938 -38.896 1.00 84.56 153 HIS A N 1
ATOM 1233 C CA . HIS A 1 153 ? 19.989 8.867 -37.703 1.00 84.56 153 HIS A CA 1
ATOM 1234 C C . HIS A 1 153 ? 20.129 10.105 -36.811 1.00 84.56 153 HIS A C 1
ATOM 1236 O O . HIS A 1 153 ? 19.135 10.652 -36.337 1.00 84.56 153 HIS A O 1
ATOM 1242 N N . THR A 1 154 ? 21.349 10.614 -36.637 1.00 86.81 154 THR A N 1
ATOM 1243 C CA . THR A 1 154 ? 21.608 11.795 -35.804 1.00 86.81 154 THR A CA 1
ATOM 1244 C C . THR A 1 154 ? 22.208 12.958 -36.601 1.00 86.81 154 THR A C 1
ATOM 1246 O O . THR A 1 154 ? 22.789 12.777 -37.674 1.00 86.81 154 THR A O 1
ATOM 1249 N N . ILE A 1 155 ? 22.115 14.180 -36.058 1.00 85.62 155 ILE A N 1
ATOM 1250 C CA . ILE A 1 155 ? 22.735 15.372 -36.666 1.00 85.62 155 ILE A CA 1
ATOM 1251 C C . ILE A 1 155 ? 24.259 15.197 -36.776 1.00 85.62 155 ILE A C 1
ATOM 1253 O O . ILE A 1 155 ? 24.842 15.582 -37.790 1.00 85.62 155 ILE A O 1
ATOM 1257 N N . LYS A 1 156 ? 24.905 14.563 -35.782 1.00 86.31 156 LYS A N 1
ATOM 1258 C CA . LYS A 1 156 ? 26.344 14.247 -35.842 1.00 86.31 156 LYS A CA 1
ATOM 1259 C C . LYS A 1 156 ? 26.657 13.360 -37.050 1.00 86.31 156 LYS A C 1
ATOM 1261 O O . LYS A 1 156 ? 27.583 13.672 -37.792 1.00 86.31 156 LYS A O 1
ATOM 1266 N N . ASP A 1 157 ? 25.843 12.340 -37.324 1.00 86.81 157 ASP A N 1
ATOM 1267 C CA . ASP A 1 157 ? 26.058 11.443 -38.463 1.00 86.81 157 ASP A CA 1
ATOM 1268 C C . ASP A 1 157 ? 25.933 12.205 -39.780 1.00 86.81 157 ASP A C 1
ATOM 1270 O O . ASP A 1 157 ? 26.714 11.977 -40.703 1.00 86.81 157 ASP A O 1
ATOM 1274 N N . ARG A 1 158 ? 25.010 13.172 -39.847 1.00 88.88 158 ARG A N 1
ATOM 1275 C CA . ARG A 1 158 ? 24.829 14.044 -41.013 1.00 88.88 158 ARG A CA 1
ATOM 1276 C C . ARG A 1 158 ? 26.009 14.993 -41.229 1.00 88.88 158 ARG A C 1
ATOM 1278 O O . ARG A 1 158 ? 26.498 15.085 -42.351 1.00 88.88 158 ARG A O 1
ATOM 1285 N N . ILE A 1 159 ? 26.487 15.667 -40.180 1.00 88.06 159 ILE A N 1
ATOM 1286 C CA . ILE A 1 159 ? 27.641 16.586 -40.250 1.00 88.06 159 ILE A CA 1
ATOM 1287 C C . ILE A 1 159 ? 28.901 15.829 -40.684 1.00 88.06 159 ILE A C 1
ATOM 1289 O O . ILE A 1 159 ? 29.667 16.286 -41.533 1.00 88.06 159 ILE A O 1
ATOM 1293 N N . PHE A 1 160 ? 29.106 14.645 -40.115 1.00 88.00 160 PHE A N 1
ATOM 1294 C CA . PHE A 1 160 ? 30.308 13.846 -40.318 1.00 88.00 160 PHE A CA 1
ATOM 1295 C C . PHE A 1 160 ? 30.213 12.868 -41.505 1.00 88.00 160 PHE A C 1
ATOM 1297 O O . PHE A 1 160 ? 31.230 12.325 -41.953 1.00 88.00 160 PHE A O 1
ATOM 1304 N N . GLY A 1 161 ? 29.023 12.695 -42.082 1.00 87.88 161 GLY A N 1
ATOM 1305 C CA . GLY A 1 161 ? 28.762 11.807 -43.213 1.00 87.88 161 GLY A CA 1
ATOM 1306 C C . GLY A 1 161 ? 28.882 10.320 -42.863 1.00 87.88 161 GLY A C 1
ATOM 1307 O O . GLY A 1 161 ? 29.371 9.544 -43.690 1.00 87.88 161 GLY A O 1
ATOM 1308 N N . ILE A 1 162 ? 28.481 9.943 -41.647 1.00 88.50 162 ILE A N 1
ATOM 1309 C CA . ILE A 1 162 ? 28.522 8.573 -41.124 1.00 88.50 162 ILE A CA 1
ATOM 1310 C C . ILE A 1 162 ? 27.277 7.813 -41.579 1.00 88.50 162 ILE A C 1
ATOM 1312 O O . ILE A 1 162 ? 26.158 8.282 -41.409 1.00 88.50 162 ILE A O 1
ATOM 1316 N N . ARG A 1 163 ? 27.477 6.638 -42.168 1.00 89.06 163 ARG A N 1
ATOM 1317 C CA . ARG A 1 163 ? 26.427 5.690 -42.553 1.00 89.06 163 ARG A CA 1
ATOM 1318 C C . ARG A 1 163 ? 26.705 4.346 -41.901 1.00 89.06 163 ARG A C 1
ATOM 1320 O O . ARG A 1 163 ? 27.857 4.060 -41.595 1.00 89.06 163 ARG A O 1
ATOM 1327 N N . TYR A 1 164 ? 25.687 3.518 -41.739 1.00 87.69 164 TYR A N 1
ATOM 1328 C CA . TYR A 1 164 ? 25.826 2.197 -41.134 1.00 87.69 164 TYR A CA 1
ATOM 1329 C C . TYR A 1 164 ? 25.642 1.116 -42.188 1.00 87.69 164 TYR A C 1
ATOM 1331 O O . TYR A 1 164 ? 24.724 1.202 -42.994 1.00 87.69 164 TYR A O 1
ATOM 1339 N N . MET A 1 165 ? 26.538 0.133 -42.196 1.00 86.75 165 MET A N 1
ATOM 1340 C CA . MET A 1 165 ? 26.500 -1.025 -43.087 1.00 86.75 165 MET A CA 1
ATOM 1341 C C . MET A 1 165 ? 26.081 -2.251 -42.290 1.00 86.75 165 MET A C 1
ATOM 1343 O O . MET A 1 165 ? 26.659 -2.492 -41.231 1.00 86.75 165 MET A O 1
ATOM 1347 N N . ASP A 1 166 ? 25.121 -3.017 -42.791 1.00 82.38 166 ASP A N 1
ATOM 1348 C CA . ASP A 1 166 ? 24.746 -4.290 -42.180 1.00 82.38 166 ASP A CA 1
ATOM 1349 C C . ASP A 1 166 ? 25.795 -5.357 -42.526 1.00 82.38 166 ASP A C 1
ATOM 1351 O O . ASP A 1 166 ? 26.217 -5.485 -43.679 1.00 82.38 166 ASP A O 1
ATOM 1355 N N . THR A 1 167 ? 26.262 -6.084 -41.512 1.00 81.31 167 THR A N 1
ATOM 1356 C CA . THR A 1 167 ? 27.227 -7.186 -41.648 1.00 81.31 167 THR A CA 1
ATOM 1357 C C . THR A 1 167 ? 26.611 -8.560 -41.376 1.00 81.31 167 THR A C 1
ATOM 1359 O O . THR A 1 167 ? 27.340 -9.548 -41.310 1.00 81.31 167 THR A O 1
ATOM 1362 N N . SER A 1 168 ? 25.284 -8.634 -41.244 1.00 72.06 168 SER A N 1
ATOM 1363 C CA . SER A 1 168 ? 24.534 -9.874 -41.032 1.00 72.06 168 SER A CA 1
ATOM 1364 C C . SER A 1 168 ? 24.551 -10.783 -42.277 1.00 72.06 168 SER A C 1
ATOM 1366 O O . SER A 1 168 ? 24.575 -10.288 -43.408 1.00 72.06 168 SER A O 1
ATOM 1368 N N . PRO A 1 169 ? 24.545 -12.122 -42.110 1.00 63.59 169 PRO A N 1
ATOM 1369 C CA . PRO A 1 169 ? 24.460 -13.064 -43.227 1.00 63.59 169 PRO A CA 1
ATOM 1370 C C . PRO A 1 169 ? 23.147 -12.883 -44.009 1.00 63.59 169 PRO A C 1
ATOM 1372 O O . PRO A 1 169 ? 22.109 -12.568 -43.431 1.00 63.59 169 PRO A O 1
ATOM 1375 N N . ALA A 1 170 ? 23.203 -13.091 -45.330 1.00 55.84 170 ALA A N 1
ATOM 1376 C CA . ALA A 1 170 ? 22.208 -12.673 -46.334 1.00 55.84 170 ALA A CA 1
ATOM 1377 C C . ALA A 1 170 ? 20.788 -13.285 -46.222 1.00 55.84 170 ALA A C 1
ATOM 1379 O O . ALA A 1 170 ? 19.970 -13.088 -47.115 1.00 55.84 170 ALA A O 1
ATOM 1380 N N . GLU A 1 171 ? 20.490 -14.016 -45.149 1.00 48.97 171 GLU A N 1
ATOM 1381 C CA . GLU A 1 171 ? 19.254 -14.781 -44.946 1.00 48.97 171 GLU A CA 1
ATOM 1382 C C . GLU A 1 171 ? 18.215 -14.050 -44.070 1.00 48.97 171 GLU A C 1
ATOM 1384 O O . GLU A 1 171 ? 17.077 -14.497 -43.942 1.00 48.97 171 GLU A O 1
ATOM 1389 N N . GLN A 1 172 ? 18.553 -12.883 -43.505 1.00 55.47 172 GLN A N 1
ATOM 1390 C CA . GLN A 1 172 ? 17.571 -12.033 -42.824 1.00 55.47 172 GLN A CA 1
ATOM 1391 C C . GLN A 1 172 ? 16.725 -11.263 -43.850 1.00 55.47 172 GLN A C 1
ATOM 1393 O O . GLN A 1 172 ? 17.224 -10.397 -44.570 1.00 55.47 172 GLN A O 1
ATOM 1398 N N . GLN A 1 173 ? 15.431 -11.593 -43.920 1.00 51.22 173 GLN A N 1
ATOM 1399 C CA . GLN A 1 173 ? 14.443 -10.883 -44.735 1.00 51.22 173 GLN A CA 1
ATOM 1400 C C . GLN A 1 173 ? 14.434 -9.389 -44.383 1.00 51.22 173 GLN A C 1
ATOM 1402 O O . GLN A 1 173 ? 14.068 -9.006 -43.272 1.00 51.22 173 GLN A O 1
ATOM 1407 N N . ARG A 1 174 ? 14.805 -8.542 -45.349 1.00 56.19 174 ARG A N 1
ATOM 1408 C CA . ARG A 1 174 ? 14.594 -7.093 -45.263 1.00 56.19 174 ARG A CA 1
ATOM 1409 C C . ARG A 1 174 ? 13.106 -6.822 -45.422 1.00 56.19 174 ARG A C 1
ATOM 1411 O O . ARG A 1 174 ? 12.507 -7.230 -46.414 1.00 56.19 174 ARG A O 1
ATOM 1418 N N . VAL A 1 175 ? 12.512 -6.162 -44.436 1.00 54.75 175 VAL A N 1
ATOM 1419 C CA . VAL A 1 175 ? 11.137 -5.667 -44.536 1.00 54.75 175 VAL A CA 1
ATOM 1420 C C . VAL A 1 175 ? 11.198 -4.315 -45.232 1.00 54.75 175 VAL A C 1
ATOM 1422 O O . VAL A 1 175 ? 11.915 -3.424 -44.779 1.00 54.75 175 VAL A O 1
ATOM 1425 N N . ASP A 1 176 ? 10.447 -4.144 -46.318 1.00 55.78 176 ASP A N 1
ATOM 1426 C CA . ASP A 1 176 ? 10.397 -2.871 -47.033 1.00 55.78 176 ASP A CA 1
ATOM 1427 C C . ASP A 1 176 ? 9.801 -1.769 -46.131 1.00 55.78 176 ASP A C 1
ATOM 1429 O O . ASP A 1 176 ? 8.607 -1.750 -45.840 1.00 55.78 176 ASP A O 1
ATOM 1433 N N . LYS A 1 177 ? 10.660 -0.840 -45.685 1.00 62.16 177 LYS A N 1
ATOM 1434 C CA . LYS A 1 177 ? 10.337 0.459 -45.051 1.00 62.16 177 LYS A CA 1
ATOM 1435 C C . LYS A 1 177 ? 9.328 0.453 -43.875 1.00 62.16 177 LYS A C 1
ATOM 1437 O O . LYS A 1 177 ? 8.312 1.152 -43.923 1.00 62.16 177 LYS A O 1
ATOM 1442 N N . PRO A 1 178 ? 9.621 -0.207 -42.744 1.00 64.19 178 PRO A N 1
ATOM 1443 C CA . PRO A 1 178 ? 8.699 -0.278 -41.603 1.00 64.19 178 PRO A CA 1
ATOM 1444 C C . PRO A 1 178 ? 8.442 1.056 -40.868 1.00 64.19 178 PRO A C 1
ATOM 1446 O O . PRO A 1 178 ? 7.493 1.138 -40.091 1.00 64.19 178 PRO A O 1
ATOM 1449 N N . PHE A 1 179 ? 9.248 2.105 -41.087 1.00 74.94 179 PHE A N 1
ATOM 1450 C CA . PHE A 1 179 ? 9.173 3.361 -40.317 1.00 74.94 179 PHE A CA 1
ATOM 1451 C C . PHE A 1 179 ? 8.679 4.588 -41.097 1.00 74.94 179 PHE A C 1
ATOM 1453 O O . PHE A 1 179 ? 8.644 5.683 -40.538 1.00 74.94 179 PHE A O 1
ATOM 1460 N N . GLU A 1 180 ? 8.239 4.439 -42.350 1.00 80.75 180 GLU A N 1
ATOM 1461 C CA . GLU A 1 180 ? 7.795 5.583 -43.165 1.00 80.75 180 GLU A CA 1
ATOM 1462 C C . GLU A 1 180 ? 6.596 6.316 -42.526 1.00 80.75 180 GLU A C 1
ATOM 1464 O O . GLU A 1 180 ? 6.558 7.546 -42.479 1.00 80.75 180 GLU A O 1
ATOM 1469 N N . VAL A 1 181 ? 5.666 5.564 -41.921 1.00 82.69 181 VAL A N 1
ATOM 1470 C CA . VAL A 1 181 ? 4.515 6.105 -41.172 1.00 82.69 181 VAL A CA 1
ATOM 1471 C C . VAL A 1 181 ? 4.966 6.988 -40.006 1.00 82.69 181 VAL A C 1
ATOM 1473 O O . VAL A 1 181 ? 4.417 8.069 -39.797 1.00 82.69 181 VAL A O 1
ATOM 1476 N N . LEU A 1 182 ? 6.008 6.572 -39.281 1.00 80.19 182 LEU A N 1
ATOM 1477 C CA . LEU A 1 182 ? 6.559 7.346 -38.170 1.00 80.19 182 LEU A CA 1
ATOM 1478 C C . LEU A 1 182 ? 7.168 8.670 -38.662 1.00 80.19 182 LEU A C 1
ATOM 1480 O O . LEU A 1 182 ? 7.005 9.702 -38.011 1.00 80.19 182 LEU A O 1
ATOM 1484 N N . GLY A 1 183 ? 7.804 8.669 -39.839 1.00 85.25 183 GLY A N 1
ATOM 1485 C CA . GLY A 1 183 ? 8.294 9.886 -40.493 1.00 85.25 183 GLY A CA 1
ATOM 1486 C C . GLY A 1 183 ? 7.175 10.883 -40.816 1.00 85.25 183 GLY A C 1
ATOM 1487 O O . GLY A 1 183 ? 7.306 12.081 -40.542 1.00 85.25 183 GLY A O 1
ATOM 1488 N N . TRP A 1 184 ? 6.039 10.399 -41.323 1.00 88.44 184 TRP A N 1
ATOM 1489 C CA . TRP A 1 184 ? 4.864 11.234 -41.593 1.00 88.44 184 TRP A CA 1
ATOM 1490 C C . TRP A 1 184 ? 4.203 11.763 -40.315 1.00 88.44 184 TRP A C 1
ATOM 1492 O O . TRP A 1 184 ? 3.880 12.949 -40.244 1.00 88.44 184 TRP A O 1
ATOM 1502 N N . MET A 1 185 ? 4.085 10.942 -39.267 1.00 87.94 185 MET A N 1
ATOM 1503 C CA . MET A 1 185 ? 3.568 11.385 -37.963 1.00 87.94 185 MET A CA 1
ATOM 1504 C C . MET A 1 185 ? 4.425 12.501 -37.355 1.00 87.94 185 MET A C 1
ATOM 1506 O O . MET A 1 185 ? 3.902 13.510 -36.876 1.00 87.94 185 MET A O 1
ATOM 1510 N N . LEU A 1 186 ? 5.751 12.362 -37.420 1.00 86.19 186 LEU A N 1
ATOM 1511 C CA . LEU A 1 186 ? 6.670 13.399 -36.955 1.00 86.19 186 LEU A CA 1
ATOM 1512 C C . LEU A 1 186 ? 6.586 14.674 -37.808 1.00 86.19 186 LEU A C 1
ATOM 1514 O O . LEU A 1 186 ? 6.746 15.767 -37.270 1.00 86.19 186 LEU A O 1
ATOM 1518 N N . SER A 1 187 ? 6.277 14.557 -39.103 1.00 89.44 187 SER A N 1
ATOM 1519 C CA . SER A 1 187 ? 6.064 15.710 -39.991 1.00 89.44 187 SER A CA 1
ATOM 1520 C C . SER A 1 187 ? 4.830 16.519 -39.592 1.00 89.44 187 SER A C 1
ATOM 1522 O O . SER A 1 187 ? 4.899 17.745 -39.529 1.00 89.44 187 SER A O 1
ATOM 1524 N N . VAL A 1 188 ? 3.726 15.844 -39.247 1.00 89.44 188 VAL A N 1
ATOM 1525 C CA . VAL A 1 188 ? 2.515 16.496 -38.716 1.00 89.44 188 VAL A CA 1
ATOM 1526 C C . VAL A 1 188 ? 2.817 17.188 -37.388 1.00 89.44 188 VAL A C 1
ATOM 1528 O O . VAL A 1 188 ? 2.471 18.354 -37.211 1.00 89.44 188 VAL A O 1
ATOM 1531 N N . ARG A 1 189 ? 3.531 16.513 -36.478 1.00 89.25 189 ARG A N 1
ATOM 1532 C CA . ARG A 1 189 ? 3.961 17.106 -35.202 1.00 89.25 189 ARG A CA 1
ATOM 1533 C C . ARG A 1 189 ? 4.794 18.373 -35.413 1.00 89.25 189 ARG A C 1
ATOM 1535 O O . ARG A 1 189 ? 4.526 19.385 -34.771 1.00 89.25 189 ARG A O 1
ATOM 1542 N N . LEU A 1 190 ? 5.778 18.333 -36.314 1.00 88.50 190 LEU A N 1
ATOM 1543 C CA . LEU A 1 190 ? 6.624 19.489 -36.610 1.00 88.50 190 LEU A CA 1
ATOM 1544 C C . LEU A 1 190 ? 5.817 20.635 -37.240 1.00 88.50 190 LEU A C 1
ATOM 1546 O O . LEU A 1 190 ? 6.037 21.790 -36.893 1.00 88.50 190 LEU A O 1
ATOM 1550 N N . ALA A 1 191 ? 4.855 20.332 -38.116 1.00 86.38 191 ALA A N 1
ATOM 1551 C CA . ALA A 1 191 ? 3.966 21.338 -38.696 1.00 86.38 191 ALA A CA 1
ATOM 1552 C C . ALA A 1 191 ? 3.099 22.030 -37.630 1.00 86.38 191 ALA A C 1
ATOM 1554 O O . ALA A 1 191 ? 2.992 23.254 -37.639 1.00 86.38 191 ALA A O 1
ATOM 1555 N N . LEU A 1 192 ? 2.542 21.273 -36.676 1.00 85.94 192 LEU A N 1
ATOM 1556 C CA . LEU A 1 192 ? 1.775 21.824 -35.552 1.00 85.94 192 LEU A CA 1
ATOM 1557 C C . LEU A 1 192 ? 2.645 22.682 -34.624 1.00 85.94 192 LEU A C 1
ATOM 1559 O O . LEU A 1 192 ? 2.220 23.759 -34.211 1.00 85.94 192 LEU A O 1
ATOM 1563 N N . GLN A 1 193 ? 3.876 22.246 -34.347 1.00 83.19 193 GLN A N 1
ATOM 1564 C CA . GLN A 1 193 ? 4.841 23.011 -33.555 1.00 83.19 193 GLN A CA 1
ATOM 1565 C C . GLN A 1 193 ? 5.239 24.324 -34.248 1.00 83.19 193 GLN A C 1
ATOM 1567 O O . GLN A 1 193 ? 5.320 25.366 -33.609 1.00 83.19 193 GLN A O 1
ATOM 1572 N N . LEU A 1 194 ? 5.459 24.313 -35.564 1.00 84.12 194 LEU A N 1
ATOM 1573 C CA . LEU A 1 194 ? 5.764 25.536 -36.313 1.00 84.12 194 LEU A CA 1
ATOM 1574 C C . LEU A 1 194 ? 4.544 26.463 -36.414 1.00 84.12 194 LEU A C 1
ATOM 1576 O O . LEU A 1 194 ? 4.699 27.680 -36.333 1.00 84.12 194 LEU A O 1
ATOM 1580 N N . ALA A 1 195 ? 3.336 25.907 -36.542 1.00 80.94 195 ALA A N 1
ATOM 1581 C CA . ALA A 1 195 ? 2.094 26.675 -36.546 1.00 80.94 195 ALA A CA 1
ATOM 1582 C C . ALA A 1 195 ? 1.829 27.352 -35.190 1.00 80.94 195 ALA A C 1
ATOM 1584 O O . ALA A 1 195 ? 1.438 28.519 -35.165 1.00 80.94 195 ALA A O 1
ATOM 1585 N N . SER A 1 196 ? 2.099 26.675 -34.067 1.00 79.38 196 SER A N 1
ATOM 1586 C CA . SER A 1 196 ? 1.987 27.288 -32.738 1.00 79.38 196 SER A CA 1
ATOM 1587 C C . SER A 1 196 ? 3.027 28.392 -32.528 1.00 79.38 196 SER A C 1
ATOM 1589 O O . SER A 1 196 ? 2.685 29.457 -32.019 1.00 79.38 196 SER A O 1
ATOM 1591 N N . MET A 1 197 ? 4.258 28.203 -33.016 1.00 79.31 197 MET A N 1
ATOM 1592 C CA . MET A 1 197 ? 5.304 29.236 -32.997 1.00 79.31 197 MET A CA 1
ATOM 1593 C C . MET A 1 197 ? 4.990 30.432 -33.916 1.00 79.31 197 MET A C 1
ATOM 1595 O O . MET A 1 197 ? 5.439 31.544 -33.648 1.00 79.31 197 MET A O 1
ATOM 1599 N N . ALA A 1 198 ? 4.216 30.226 -34.987 1.00 75.56 198 ALA A N 1
ATOM 1600 C CA . ALA A 1 198 ? 3.789 31.273 -35.919 1.00 75.56 198 ALA A CA 1
ATOM 1601 C C . ALA A 1 198 ? 2.501 32.002 -35.486 1.00 75.56 198 ALA A C 1
ATOM 1603 O O . ALA A 1 198 ? 2.220 33.087 -35.997 1.00 75.56 198 ALA A O 1
ATOM 1604 N N . ARG A 1 199 ? 1.744 31.449 -34.524 1.00 74.75 199 ARG A N 1
ATOM 1605 C CA . ARG A 1 199 ? 0.486 32.009 -33.990 1.00 74.75 199 ARG A CA 1
ATOM 1606 C C . ARG A 1 199 ? 0.572 33.493 -33.575 1.00 74.75 199 ARG A C 1
ATOM 1608 O O . ARG A 1 199 ? -0.377 34.210 -33.878 1.00 74.75 199 ARG A O 1
ATOM 1615 N N . PRO A 1 200 ? 1.674 34.003 -32.981 1.00 71.19 200 PRO A N 1
ATOM 1616 C CA . PRO A 1 200 ? 1.807 35.423 -32.624 1.00 71.19 200 PRO A CA 1
ATOM 1617 C C . PRO A 1 200 ? 2.031 36.365 -33.818 1.00 71.19 200 PRO A C 1
ATOM 1619 O O . PRO A 1 200 ? 1.942 37.580 -33.664 1.00 71.19 200 PRO A O 1
ATOM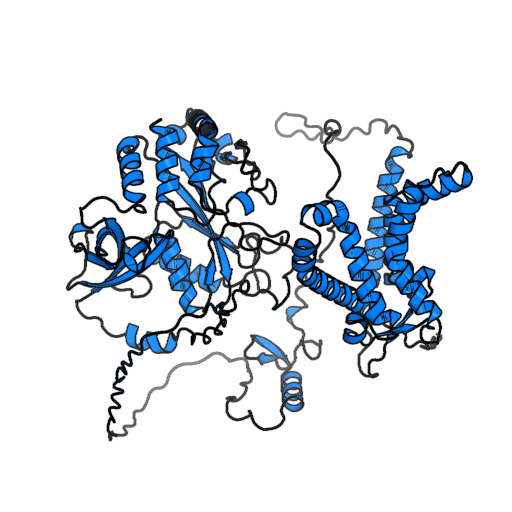 1622 N N . TYR A 1 201 ? 2.365 35.825 -34.993 1.00 70.25 201 TYR A N 1
ATOM 1623 C CA . TYR A 1 201 ? 2.768 36.590 -36.180 1.00 70.25 201 TYR A CA 1
ATOM 1624 C C . TYR A 1 201 ? 1.732 36.542 -37.310 1.00 70.25 201 TYR A C 1
ATOM 1626 O O . TYR A 1 201 ? 1.922 37.182 -38.346 1.00 70.25 201 TYR A O 1
ATOM 1634 N N . LEU A 1 202 ? 0.644 35.788 -37.129 1.00 66.81 202 LEU A N 1
ATOM 1635 C CA . LEU A 1 202 ? -0.474 35.760 -38.065 1.00 66.81 202 LEU A CA 1
ATOM 1636 C C . LEU A 1 202 ? -1.387 36.974 -37.821 1.00 66.81 202 LEU A C 1
ATOM 1638 O O . LEU A 1 202 ? -1.719 37.261 -36.669 1.00 66.81 202 LEU A O 1
ATOM 1642 N N . PRO A 1 203 ? -1.817 37.693 -38.876 1.00 56.06 203 PRO A N 1
ATOM 1643 C CA . PRO A 1 203 ? -2.782 38.774 -38.726 1.00 56.06 203 PRO A CA 1
ATOM 1644 C C . PRO A 1 203 ? -4.094 38.198 -38.185 1.00 56.06 203 PRO A C 1
ATOM 1646 O O . PRO A 1 203 ? -4.696 37.324 -38.809 1.00 56.06 203 PRO A O 1
ATOM 1649 N N . GLN A 1 204 ? -4.534 38.674 -37.019 1.00 53.53 204 GLN A N 1
ATOM 1650 C CA . GLN A 1 204 ? -5.848 38.324 -36.489 1.00 53.53 204 GLN A CA 1
ATOM 1651 C C . GLN A 1 204 ? -6.909 38.923 -37.416 1.00 53.53 204 GLN A C 1
ATOM 1653 O O . GLN A 1 204 ? -7.091 40.138 -37.468 1.00 53.53 204 GLN A O 1
ATOM 1658 N N . ILE A 1 205 ? -7.572 38.074 -38.199 1.00 52.09 205 ILE A N 1
ATOM 1659 C CA . ILE A 1 205 ? -8.734 38.473 -38.991 1.00 52.09 205 ILE A CA 1
ATOM 1660 C C . ILE A 1 205 ? -9.880 38.684 -37.993 1.00 52.09 205 ILE A C 1
ATOM 1662 O O . ILE A 1 205 ? -10.231 37.729 -37.298 1.00 52.09 205 ILE A O 1
ATOM 1666 N N . PRO A 1 206 ? -10.482 39.883 -37.895 1.00 45.88 206 PRO A N 1
ATOM 1667 C CA . PRO A 1 206 ? -11.691 40.050 -37.108 1.00 45.88 206 PRO A CA 1
ATOM 1668 C C . PRO A 1 206 ? -12.809 39.300 -37.836 1.00 45.88 206 PRO A C 1
ATOM 1670 O O . PRO A 1 206 ? -13.324 39.772 -38.851 1.00 45.88 206 PRO A O 1
ATOM 1673 N N . LEU A 1 207 ? -13.151 38.097 -37.367 1.00 42.03 207 LEU A N 1
ATOM 1674 C CA . LEU A 1 207 ? -14.356 37.419 -37.829 1.00 42.03 207 LEU A CA 1
ATOM 1675 C C . LEU A 1 207 ? -15.553 38.238 -37.343 1.00 42.03 207 LEU A C 1
ATOM 1677 O O . LEU A 1 207 ? -15.932 38.193 -36.174 1.00 42.03 207 LEU A O 1
ATOM 1681 N N . ALA A 1 208 ? -16.124 39.017 -38.257 1.00 40.75 208 ALA A N 1
ATOM 1682 C CA . ALA A 1 208 ? -17.439 39.596 -38.083 1.00 40.75 208 ALA A CA 1
ATOM 1683 C C . ALA A 1 208 ? -18.449 38.462 -37.835 1.00 40.75 208 ALA A C 1
ATOM 1685 O O . ALA A 1 208 ? -18.549 37.531 -38.633 1.00 40.75 208 ALA A O 1
ATOM 1686 N N . SER A 1 209 ? -19.129 38.559 -36.692 1.00 41.06 209 SER A N 1
ATOM 1687 C CA . SER A 1 209 ? -20.362 37.879 -36.278 1.00 41.06 209 SER A CA 1
ATOM 1688 C C . SER A 1 209 ? -20.983 36.924 -37.308 1.00 41.06 209 SER A C 1
ATOM 1690 O O . SER A 1 209 ? -21.793 37.331 -38.143 1.00 41.06 209 SER A O 1
ATOM 1692 N N . VAL A 1 210 ? -20.667 35.635 -37.191 1.00 41.56 210 VAL A N 1
ATOM 1693 C CA . VAL A 1 210 ? -21.576 34.576 -37.639 1.00 41.56 210 VAL A CA 1
ATOM 1694 C C . VAL A 1 210 ? -22.443 34.238 -36.429 1.00 41.56 210 VAL A C 1
ATOM 1696 O O . VAL A 1 210 ? -21.951 33.653 -35.468 1.00 41.56 210 VAL A O 1
ATOM 1699 N N . GLU A 1 211 ? -23.708 34.661 -36.443 1.00 36.75 211 GLU A N 1
ATOM 1700 C CA . GLU A 1 211 ? -24.693 34.248 -35.438 1.00 36.75 211 GLU A CA 1
ATOM 1701 C C . GLU A 1 211 ? -24.898 32.728 -35.536 1.00 36.75 211 GLU A C 1
ATOM 1703 O O . GLU A 1 211 ? -25.382 32.211 -36.545 1.00 36.75 211 GLU A O 1
ATOM 1708 N N . ALA A 1 212 ? -24.495 32.000 -34.494 1.00 41.47 212 ALA A N 1
ATOM 1709 C CA . ALA A 1 212 ? -24.813 30.587 -34.350 1.00 41.47 212 ALA A CA 1
ATOM 1710 C C . ALA A 1 212 ? -26.284 30.438 -33.907 1.00 41.47 212 ALA A C 1
ATOM 1712 O O . ALA A 1 212 ? -26.740 31.199 -33.052 1.00 41.47 212 ALA A O 1
ATOM 1713 N N . PRO A 1 213 ? -27.053 29.480 -34.455 1.00 36.00 213 PRO A N 1
ATOM 1714 C CA . PRO A 1 213 ? -28.445 29.293 -34.065 1.00 36.00 213 PRO A CA 1
ATOM 1715 C C . PRO A 1 213 ? -28.541 28.765 -32.625 1.00 36.00 213 PRO A C 1
ATOM 1717 O O . PRO A 1 213 ? -27.978 27.721 -32.298 1.00 36.00 213 PRO A O 1
ATOM 1720 N N . ALA A 1 214 ? -29.285 29.475 -31.774 1.00 44.31 214 ALA A N 1
ATOM 1721 C CA . ALA A 1 214 ? -29.617 29.035 -30.423 1.00 44.31 214 ALA A CA 1
ATOM 1722 C C . ALA A 1 214 ? -30.730 27.971 -30.460 1.00 44.31 214 ALA A C 1
ATOM 1724 O O . ALA A 1 214 ? -31.756 28.163 -31.116 1.00 44.31 214 ALA A O 1
ATOM 1725 N N . VAL A 1 215 ? -30.544 26.868 -29.731 1.00 46.66 215 VAL A N 1
ATOM 1726 C CA . VAL A 1 215 ? -31.572 25.837 -29.519 1.00 46.66 215 VAL A CA 1
ATOM 1727 C C . VAL A 1 215 ? -32.170 26.037 -28.128 1.00 46.66 215 VAL A C 1
ATOM 1729 O O . VAL A 1 215 ? -31.437 26.100 -27.144 1.00 46.66 215 VAL A O 1
ATOM 1732 N N . ASP A 1 216 ? -33.494 26.168 -28.060 1.00 43.03 216 ASP A N 1
ATOM 1733 C CA . ASP A 1 216 ? -34.241 26.333 -26.810 1.00 43.03 216 ASP A CA 1
ATOM 1734 C C . ASP A 1 216 ? -34.548 24.955 -26.211 1.00 43.03 216 ASP A C 1
ATOM 1736 O O . ASP A 1 216 ? -35.263 24.147 -26.808 1.00 43.03 216 ASP A O 1
ATOM 1740 N N . LEU A 1 217 ? -33.966 24.683 -25.048 1.00 43.06 217 LEU A N 1
ATOM 1741 C CA . LEU A 1 217 ? -34.285 23.534 -24.211 1.00 43.06 217 LEU A CA 1
ATOM 1742 C C . LEU A 1 217 ? -34.773 24.087 -22.871 1.00 43.06 217 LEU A C 1
ATOM 1744 O O . LEU A 1 217 ? -34.018 24.732 -22.144 1.00 43.06 217 LEU A O 1
ATOM 1748 N N . ASP A 1 218 ? -36.054 23.861 -22.583 1.00 42.44 218 ASP A N 1
ATOM 1749 C CA . ASP A 1 218 ? -36.730 24.191 -21.325 1.00 42.44 218 ASP A CA 1
ATOM 1750 C C . ASP A 1 218 ? -36.491 25.625 -20.805 1.00 42.44 218 ASP A C 1
ATOM 1752 O O . ASP A 1 218 ? -36.230 25.862 -19.623 1.00 42.44 218 ASP A O 1
ATOM 1756 N N . GLY A 1 219 ? -36.629 26.615 -21.695 1.00 48.84 219 GLY A N 1
ATOM 1757 C CA . GLY A 1 219 ? -36.814 28.019 -21.322 1.00 48.84 219 GLY A CA 1
ATOM 1758 C C . GLY A 1 219 ? -35.541 28.770 -20.925 1.00 48.84 219 GLY A C 1
ATOM 1759 O O . GLY A 1 219 ? -35.630 29.866 -20.363 1.00 48.84 219 GLY A O 1
ATOM 1760 N N . ARG A 1 220 ? -34.353 28.231 -21.223 1.00 38.72 220 ARG A N 1
ATOM 1761 C CA . ARG A 1 220 ? -33.082 28.967 -21.133 1.00 38.72 220 ARG A CA 1
ATOM 1762 C C . ARG A 1 220 ? -32.335 28.905 -22.462 1.00 38.72 220 ARG A C 1
ATOM 1764 O O . ARG A 1 220 ? -31.927 27.838 -22.905 1.00 38.72 220 ARG A O 1
ATOM 1771 N N . LYS A 1 221 ? -32.085 30.077 -23.055 1.00 35.19 221 LYS A N 1
ATOM 1772 C CA . LYS A 1 221 ? -31.163 30.221 -24.190 1.00 35.19 221 LYS A CA 1
ATOM 1773 C C . LYS A 1 221 ? -29.726 30.035 -23.704 1.00 35.19 221 LYS A C 1
ATOM 1775 O O . LYS A 1 221 ? -29.295 30.753 -22.804 1.00 35.19 221 LYS A O 1
ATOM 1780 N N . VAL A 1 222 ? -29.001 29.091 -24.299 1.00 43.50 222 VAL A N 1
ATOM 1781 C CA . VAL A 1 222 ? -27.573 28.859 -24.047 1.00 43.50 222 VAL A CA 1
ATOM 1782 C C . VAL A 1 222 ? -26.817 29.022 -25.362 1.00 43.50 222 VAL A C 1
ATOM 1784 O O . VAL A 1 222 ? -27.087 28.300 -26.322 1.00 43.50 222 VAL A O 1
ATOM 1787 N N . ASP A 1 223 ? -25.873 29.962 -25.394 1.00 36.97 223 ASP A N 1
ATOM 1788 C CA . ASP A 1 223 ? -24.971 30.164 -26.528 1.00 36.97 223 ASP A CA 1
ATOM 1789 C C . ASP A 1 223 ? -23.795 29.179 -26.436 1.00 36.97 223 ASP A C 1
ATOM 1791 O O . ASP A 1 223 ? -23.119 29.077 -25.413 1.00 36.97 223 ASP A O 1
ATOM 1795 N N . LEU A 1 224 ? -23.547 28.431 -27.512 1.00 44.09 224 LEU A N 1
ATOM 1796 C CA . LEU A 1 224 ? -22.580 27.322 -27.537 1.00 44.09 224 LEU A CA 1
ATOM 1797 C C . LEU A 1 224 ? -21.110 27.759 -27.673 1.00 44.09 224 LEU A C 1
ATOM 1799 O O . LEU A 1 224 ? -20.226 26.905 -27.706 1.00 44.09 224 LEU A O 1
ATOM 1803 N N . ILE A 1 225 ? -20.824 29.062 -27.778 1.00 43.91 225 ILE A N 1
ATOM 1804 C CA . ILE A 1 225 ? -19.467 29.568 -28.028 1.00 43.91 225 ILE A CA 1
ATOM 1805 C C . ILE A 1 225 ? -19.229 30.870 -27.252 1.00 43.91 225 ILE A C 1
ATOM 1807 O O . ILE A 1 225 ? -19.217 31.961 -27.813 1.00 43.91 225 ILE A O 1
ATOM 1811 N N . SER A 1 226 ? -19.003 30.772 -25.945 1.00 35.12 226 SER A N 1
ATOM 1812 C CA . SER A 1 226 ? -18.301 31.830 -25.210 1.00 35.12 226 SER A CA 1
ATOM 1813 C C . SER A 1 226 ? -17.543 31.221 -24.039 1.00 35.12 226 SER A C 1
ATOM 1815 O O . SER A 1 226 ? -18.132 30.879 -23.014 1.00 35.12 226 SER A O 1
ATOM 1817 N N . GLY A 1 227 ? -16.233 31.056 -24.207 1.00 30.17 227 GLY A N 1
ATOM 1818 C CA . GLY A 1 227 ? -15.380 30.469 -23.180 1.00 30.17 227 GLY A CA 1
ATOM 1819 C C . GLY A 1 227 ? -13.892 30.488 -23.512 1.00 30.17 227 GLY A C 1
ATOM 1820 O O . GLY A 1 227 ? -13.194 29.555 -23.146 1.00 30.17 227 GLY A O 1
ATOM 1821 N N . GLU A 1 228 ? -13.393 31.520 -24.194 1.00 37.44 228 GLU A N 1
ATOM 1822 C CA . GLU A 1 228 ? -11.955 31.807 -24.225 1.00 37.44 228 GLU A CA 1
ATOM 1823 C C . GLU A 1 228 ? -11.743 33.231 -23.712 1.00 37.44 228 GLU A C 1
ATOM 1825 O O . GLU A 1 228 ? -12.104 34.193 -24.386 1.00 37.44 228 GLU A O 1
ATOM 1830 N N . ASN A 1 229 ? -11.265 33.327 -22.465 1.00 30.45 229 ASN A N 1
ATOM 1831 C CA . ASN A 1 229 ? -10.326 34.327 -21.932 1.00 30.45 229 ASN A CA 1
ATOM 1832 C C . ASN A 1 229 ? -10.447 34.388 -20.403 1.00 30.45 229 ASN A C 1
ATOM 1834 O O . ASN A 1 229 ? -11.170 35.229 -19.879 1.00 30.45 229 ASN A O 1
ATOM 1838 N N . ALA A 1 230 ? -9.738 33.497 -19.703 1.00 30.47 230 ALA A N 1
ATOM 1839 C CA . ALA A 1 230 ? -9.180 33.753 -18.368 1.00 30.47 230 ALA A CA 1
ATOM 1840 C C . ALA A 1 230 ? -8.410 32.520 -17.867 1.00 30.47 230 ALA A C 1
ATOM 1842 O O . ALA A 1 230 ? -8.877 31.853 -16.958 1.00 30.47 230 ALA A O 1
ATOM 1843 N N . LEU A 1 231 ? -7.254 32.212 -18.460 1.00 29.67 231 LEU A N 1
ATOM 1844 C CA . LEU A 1 231 ? -6.214 31.366 -17.856 1.00 29.67 231 LEU A CA 1
ATOM 1845 C C . LEU A 1 231 ? -4.879 31.707 -18.543 1.00 29.67 231 LEU A C 1
ATOM 1847 O O . LEU A 1 231 ? -4.379 30.955 -19.369 1.00 29.67 231 LEU A O 1
ATOM 1851 N N . ASP A 1 232 ? -4.336 32.881 -18.222 1.00 28.25 232 ASP A N 1
ATOM 1852 C CA . ASP A 1 232 ? -2.908 33.156 -18.381 1.00 28.25 232 ASP A CA 1
ATOM 1853 C C . ASP A 1 232 ? -2.260 33.124 -16.991 1.00 28.25 232 ASP A C 1
ATOM 1855 O O . ASP A 1 232 ? -2.816 33.668 -16.035 1.00 28.25 232 ASP A O 1
ATOM 1859 N N . ALA A 1 233 ? -1.061 32.532 -16.950 1.00 34.91 233 ALA A N 1
ATOM 1860 C CA . ALA A 1 233 ? -0.103 32.402 -15.843 1.00 34.91 233 ALA A CA 1
ATOM 1861 C C . ALA A 1 233 ? -0.136 31.093 -15.020 1.00 34.91 233 ALA A C 1
ATOM 1863 O O . ALA A 1 233 ? -0.570 31.084 -13.872 1.00 34.91 233 ALA A O 1
ATOM 1864 N N . ALA A 1 234 ? 0.456 30.023 -15.577 1.00 26.19 234 ALA A N 1
ATOM 1865 C CA . ALA A 1 234 ? 1.337 29.098 -14.842 1.00 26.19 234 ALA A CA 1
ATOM 1866 C C . ALA A 1 234 ? 2.164 28.209 -15.806 1.00 26.19 234 ALA A C 1
ATOM 1868 O O . ALA A 1 234 ? 1.647 27.271 -16.397 1.00 26.19 234 ALA A O 1
ATOM 1869 N N . ASP A 1 235 ? 3.440 28.573 -15.944 1.00 24.64 235 ASP A N 1
ATOM 1870 C CA . ASP A 1 235 ? 4.648 27.769 -16.215 1.00 24.64 235 ASP A CA 1
ATOM 1871 C C . ASP A 1 235 ? 4.580 26.519 -17.134 1.00 24.64 235 ASP A C 1
ATOM 1873 O O . ASP A 1 235 ? 4.240 25.408 -16.723 1.00 24.64 235 ASP A O 1
ATOM 1877 N N . ASP A 1 236 ? 5.049 26.687 -18.375 1.00 26.14 236 ASP A N 1
ATOM 1878 C CA . ASP A 1 236 ? 5.312 25.620 -19.346 1.00 26.14 236 ASP A CA 1
ATOM 1879 C C . ASP A 1 236 ? 6.705 24.999 -19.128 1.00 26.14 236 ASP A C 1
ATOM 1881 O O . ASP A 1 236 ? 7.721 25.530 -19.583 1.00 26.14 236 ASP A O 1
ATOM 1885 N N . SER A 1 237 ? 6.774 23.820 -18.502 1.00 29.09 237 SER A N 1
ATOM 1886 C CA . SER A 1 237 ? 7.966 22.957 -18.608 1.00 29.09 237 SER A CA 1
ATOM 1887 C C . SER A 1 237 ? 7.699 21.453 -18.473 1.00 29.09 237 SER A C 1
ATOM 1889 O O . SER A 1 237 ? 8.551 20.721 -17.985 1.00 29.09 237 SER A O 1
ATOM 1891 N N . ALA A 1 238 ? 6.558 20.931 -18.935 1.00 29.70 238 ALA A N 1
ATOM 1892 C CA . ALA A 1 238 ? 6.362 19.474 -18.982 1.00 29.70 238 ALA A CA 1
ATOM 1893 C C . ALA A 1 238 ? 5.223 19.026 -19.914 1.00 29.70 238 ALA A C 1
ATOM 1895 O O . ALA A 1 238 ? 4.229 18.476 -19.456 1.00 29.70 238 ALA A O 1
ATOM 1896 N N . ALA A 1 239 ? 5.345 19.198 -21.231 1.00 26.34 239 ALA A N 1
ATOM 1897 C CA . ALA A 1 239 ? 4.433 18.514 -22.153 1.00 26.34 239 ALA A CA 1
ATOM 1898 C C . ALA A 1 239 ? 5.017 18.412 -23.561 1.00 26.34 239 ALA A C 1
ATOM 1900 O O . ALA A 1 239 ? 4.831 19.303 -24.383 1.00 26.34 239 ALA A O 1
ATOM 1901 N N . ASN A 1 240 ? 5.718 17.313 -23.868 1.00 26.02 240 ASN A N 1
ATOM 1902 C CA . ASN A 1 240 ? 5.881 16.894 -25.264 1.00 26.02 240 ASN A CA 1
ATOM 1903 C C . ASN A 1 240 ? 6.326 15.430 -25.436 1.00 26.02 240 ASN A C 1
ATOM 1905 O O . ASN A 1 240 ? 7.312 15.140 -26.120 1.00 26.02 240 ASN A O 1
ATOM 1909 N N . ALA A 1 241 ? 5.565 14.489 -24.870 1.00 27.22 241 ALA A N 1
ATOM 1910 C CA . ALA A 1 241 ? 5.659 13.079 -25.250 1.00 27.22 241 ALA A CA 1
ATOM 1911 C C . ALA A 1 241 ? 4.352 12.307 -24.996 1.00 27.22 241 ALA A C 1
ATOM 1913 O O . ALA A 1 241 ? 4.240 11.559 -24.036 1.00 27.22 241 ALA A O 1
ATOM 1914 N N . SER A 1 242 ? 3.371 12.442 -25.884 1.00 29.34 242 SER A N 1
ATOM 1915 C CA . SER A 1 242 ? 2.518 11.314 -26.282 1.00 29.34 242 SER A CA 1
ATOM 1916 C C . SER A 1 242 ? 1.691 11.714 -27.499 1.00 29.34 242 SER A C 1
ATOM 1918 O O . SER A 1 242 ? 1.027 12.741 -27.486 1.00 29.34 242 SER A O 1
ATOM 1920 N N . LEU A 1 243 ? 1.754 10.924 -28.571 1.00 27.48 243 LEU A N 1
ATOM 1921 C CA . LEU A 1 243 ? 0.672 10.834 -29.548 1.00 27.48 243 LEU A CA 1
ATOM 1922 C C . LEU A 1 243 ? 0.788 9.513 -30.323 1.00 27.48 243 LEU A C 1
ATOM 1924 O O . LEU A 1 243 ? 1.782 9.257 -31.001 1.00 27.48 243 LEU A O 1
ATOM 1928 N N . ALA A 1 244 ? -0.304 8.753 -30.205 1.00 28.83 244 ALA A N 1
ATOM 1929 C CA . ALA A 1 244 ? -0.807 7.657 -31.034 1.00 28.83 244 ALA A CA 1
ATOM 1930 C C . ALA A 1 244 ? -0.207 6.241 -30.878 1.00 28.83 244 ALA A C 1
ATOM 1932 O O . ALA A 1 244 ? 0.781 5.868 -31.504 1.00 28.83 244 ALA A O 1
ATOM 1933 N N . ALA A 1 245 ? -0.947 5.412 -30.131 1.00 26.25 245 ALA A N 1
ATOM 1934 C CA . ALA A 1 245 ? -1.081 3.973 -30.361 1.00 26.25 245 ALA A CA 1
ATOM 1935 C C . ALA A 1 245 ? -2.271 3.719 -31.324 1.00 26.25 245 ALA A C 1
ATOM 1937 O O . ALA A 1 245 ? -3.281 4.415 -31.187 1.00 26.25 245 ALA A O 1
ATOM 1938 N N . PRO A 1 246 ? -2.210 2.760 -32.274 1.00 35.69 246 PRO A N 1
ATOM 1939 C CA . PRO A 1 246 ? -3.350 2.416 -33.123 1.00 35.69 246 PRO A CA 1
ATOM 1940 C C . PRO A 1 246 ? -4.296 1.424 -32.431 1.00 35.69 246 PRO A C 1
ATOM 1942 O O . PRO A 1 246 ? -3.864 0.499 -31.742 1.00 35.69 246 PRO A O 1
ATOM 1945 N N . LEU A 1 247 ? -5.592 1.616 -32.670 1.00 27.62 247 LEU A N 1
ATOM 1946 C CA . LEU A 1 247 ? -6.686 0.701 -32.339 1.00 27.62 247 LEU A CA 1
ATOM 1947 C C . LEU A 1 247 ? -6.492 -0.644 -33.069 1.00 27.62 247 LEU A C 1
ATOM 1949 O O . LEU A 1 247 ? -6.130 -0.663 -34.244 1.00 27.62 247 LEU A O 1
ATOM 1953 N N . ALA A 1 248 ? -6.696 -1.761 -32.366 1.00 33.34 248 ALA A N 1
ATOM 1954 C CA . ALA A 1 248 ? -6.457 -3.111 -32.873 1.00 33.34 248 ALA A CA 1
ATOM 1955 C C . ALA A 1 248 ? -7.714 -3.720 -33.520 1.00 33.34 248 ALA A C 1
ATOM 1957 O O . ALA A 1 248 ? -8.745 -3.837 -32.861 1.00 33.34 248 ALA A O 1
ATOM 1958 N N . ASP A 1 249 ? -7.576 -4.159 -34.775 1.00 29.64 249 ASP A N 1
ATOM 1959 C CA . ASP A 1 249 ? -8.507 -5.049 -35.481 1.00 29.64 249 ASP A CA 1
ATOM 1960 C C . ASP A 1 249 ? -8.193 -6.538 -35.195 1.00 29.64 249 ASP A C 1
ATOM 1962 O O . ASP A 1 249 ? -7.034 -6.953 -35.087 1.00 29.64 249 ASP A O 1
ATOM 1966 N N . ASP A 1 250 ? -9.254 -7.348 -35.129 1.00 39.84 250 ASP A N 1
ATOM 1967 C CA . ASP A 1 250 ? -9.362 -8.755 -34.678 1.00 39.84 250 ASP A CA 1
ATOM 1968 C C . ASP A 1 250 ? -8.636 -9.813 -35.568 1.00 39.84 250 ASP A C 1
ATOM 1970 O O . ASP A 1 250 ? -8.668 -11.020 -35.325 1.00 39.84 250 ASP A O 1
ATOM 1974 N N . GLU A 1 251 ? -7.901 -9.388 -36.599 1.00 39.00 251 GLU A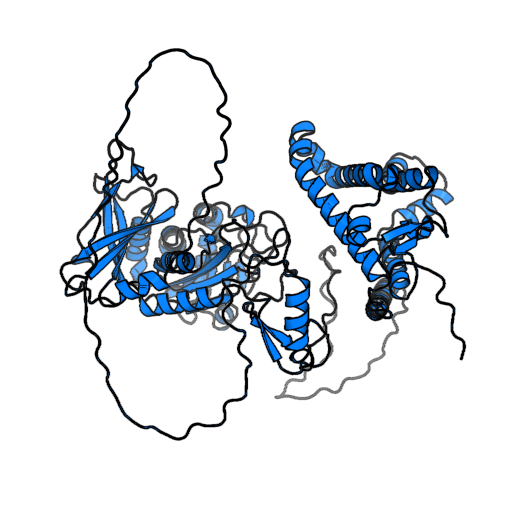 N 1
ATOM 1975 C CA . GLU A 1 251 ? -7.170 -10.266 -37.540 1.00 39.00 251 GLU A CA 1
ATOM 1976 C C . GLU A 1 251 ? -5.794 -10.733 -37.004 1.00 39.00 251 GLU A C 1
ATOM 1978 O O . GLU A 1 251 ? -5.206 -11.719 -37.465 1.00 39.00 251 GLU A O 1
ATOM 1983 N N . GLY A 1 252 ? -5.248 -10.053 -35.988 1.00 46.62 252 GLY A N 1
ATOM 1984 C CA . GLY A 1 252 ? -3.946 -10.380 -35.388 1.00 46.62 252 GLY A CA 1
ATOM 1985 C C . GLY A 1 252 ? -3.906 -11.726 -34.658 1.00 46.62 252 GLY A C 1
ATOM 1986 O O . GLY A 1 252 ? -2.867 -12.391 -34.641 1.00 46.62 252 GLY A O 1
ATOM 1987 N N . LEU A 1 253 ? -5.041 -12.178 -34.113 1.00 53.56 253 LEU A N 1
ATOM 1988 C CA . LEU A 1 253 ? -5.087 -13.355 -33.247 1.00 53.56 253 LEU A CA 1
ATOM 1989 C C . LEU A 1 253 ? -4.912 -14.687 -33.982 1.00 53.56 253 LEU A C 1
ATOM 1991 O O . LEU A 1 253 ? -4.710 -15.695 -33.308 1.00 53.56 253 LEU A O 1
ATOM 1995 N N . ARG A 1 254 ? -4.962 -14.743 -35.323 1.00 58.06 254 ARG A N 1
ATOM 1996 C CA . ARG A 1 254 ? -4.939 -16.002 -36.104 1.00 58.06 254 ARG A CA 1
ATOM 1997 C C . ARG A 1 254 ? -3.604 -16.340 -36.778 1.00 58.06 254 ARG A C 1
ATOM 1999 O O . ARG A 1 254 ? -3.522 -17.377 -37.432 1.00 58.06 254 ARG A O 1
ATOM 2006 N N . ARG A 1 255 ? -2.551 -15.536 -36.601 1.00 71.94 255 ARG A N 1
ATOM 2007 C CA . ARG A 1 255 ? -1.241 -15.745 -37.253 1.00 71.94 255 ARG A CA 1
ATOM 2008 C C . ARG A 1 255 ? -0.270 -16.592 -36.423 1.00 71.94 255 ARG A C 1
ATOM 2010 O O . ARG A 1 255 ? -0.292 -16.563 -35.194 1.00 71.94 255 ARG A O 1
ATOM 2017 N N . CYS A 1 256 ? 0.539 -17.418 -37.081 1.00 73.69 256 CYS A N 1
ATOM 2018 C CA . CYS A 1 256 ? 1.583 -18.217 -36.440 1.00 73.69 256 CYS A CA 1
ATOM 2019 C C . CYS A 1 256 ? 2.777 -17.319 -36.144 1.00 73.69 256 CYS A C 1
ATOM 2021 O O . CYS A 1 256 ? 3.281 -16.685 -37.055 1.00 73.69 256 CYS A O 1
ATOM 2023 N N . THR A 1 257 ? 3.309 -17.298 -34.929 1.00 69.06 257 THR A N 1
ATOM 2024 C CA . THR A 1 257 ? 4.481 -16.457 -34.614 1.00 69.06 257 THR A CA 1
ATOM 2025 C C . THR A 1 257 ? 5.783 -16.947 -35.255 1.00 69.06 257 THR A C 1
ATOM 2027 O O . THR A 1 257 ? 6.722 -16.170 -35.369 1.00 69.06 257 THR A O 1
ATOM 2030 N N . LEU A 1 258 ? 5.837 -18.208 -35.707 1.00 69.38 258 LEU A N 1
ATOM 2031 C CA . LEU A 1 258 ? 7.001 -18.766 -36.412 1.00 69.38 258 LEU A CA 1
ATOM 2032 C C . LEU A 1 258 ? 6.994 -18.515 -37.929 1.00 69.38 258 LEU A C 1
ATOM 2034 O O . LEU A 1 258 ? 8.038 -18.189 -38.474 1.00 69.38 258 LEU A O 1
ATOM 2038 N N . CYS A 1 259 ? 5.855 -18.664 -38.619 1.00 75.00 259 CYS A N 1
ATOM 2039 C CA . CYS A 1 259 ? 5.780 -18.452 -40.074 1.00 75.00 259 CYS A CA 1
ATOM 2040 C C . CYS A 1 259 ? 5.023 -17.185 -40.487 1.00 75.00 259 CYS A C 1
ATOM 2042 O O . CYS A 1 259 ? 4.972 -16.879 -41.669 1.00 75.00 259 CYS A O 1
ATOM 2044 N N . LEU A 1 260 ? 4.422 -16.461 -39.538 1.00 64.19 260 LEU A N 1
ATOM 2045 C CA . LEU A 1 260 ? 3.674 -15.203 -39.704 1.00 64.19 260 LEU A CA 1
ATOM 2046 C C . LEU A 1 260 ? 2.442 -15.263 -40.631 1.00 64.19 260 LEU A C 1
ATOM 2048 O O . LEU A 1 260 ? 1.659 -14.313 -40.671 1.00 64.19 260 LEU A O 1
ATOM 2052 N N . GLU A 1 261 ? 2.204 -16.398 -41.285 1.00 70.94 261 GLU A N 1
ATOM 2053 C CA . GLU A 1 261 ? 0.977 -16.734 -42.008 1.00 70.94 261 GLU A CA 1
ATOM 2054 C C . GLU A 1 261 ? -0.169 -17.117 -41.055 1.00 70.94 261 GLU A C 1
ATOM 2056 O O . GLU A 1 261 ? 0.028 -17.357 -39.857 1.00 70.94 261 GLU A O 1
ATOM 2061 N N . GLY A 1 262 ? -1.395 -17.202 -41.584 1.00 72.25 262 GLY A N 1
ATOM 2062 C CA . GLY A 1 262 ? -2.536 -17.750 -40.848 1.00 72.25 262 GLY A CA 1
ATOM 2063 C C . GLY A 1 262 ? -2.246 -19.174 -40.357 1.00 72.25 262 GLY A C 1
ATOM 2064 O O . GLY A 1 262 ? -1.777 -20.017 -41.121 1.00 72.25 262 GLY A O 1
ATOM 2065 N N . ARG A 1 263 ? -2.500 -19.455 -39.072 1.00 78.81 263 ARG A N 1
ATOM 2066 C CA . ARG A 1 263 ? -2.164 -20.751 -38.460 1.00 78.81 263 ARG A CA 1
ATOM 2067 C C . ARG A 1 263 ? -2.908 -21.894 -39.148 1.00 78.81 263 ARG A C 1
ATOM 2069 O O . ARG A 1 263 ? -4.135 -21.950 -39.117 1.00 78.81 263 ARG A O 1
ATOM 2076 N N . THR A 1 264 ? -2.158 -22.852 -39.686 1.00 61.34 264 THR A N 1
ATOM 2077 C CA . THR A 1 264 ? -2.672 -24.128 -40.198 1.00 61.34 264 THR A CA 1
ATOM 2078 C C . THR A 1 264 ? -2.208 -25.261 -39.276 1.00 61.34 264 THR A C 1
ATOM 2080 O O . THR A 1 264 ? -1.045 -25.318 -38.882 1.00 61.34 264 THR A O 1
ATOM 2083 N N . ALA A 1 265 ? -3.130 -26.146 -38.871 1.00 62.59 265 ALA A N 1
ATOM 2084 C CA . ALA A 1 265 ? -2.878 -27.207 -37.882 1.00 62.59 265 ALA A CA 1
ATOM 2085 C C . ALA A 1 265 ? -2.264 -26.684 -36.558 1.00 62.59 265 ALA A C 1
ATOM 2087 O O . ALA A 1 265 ? -1.120 -26.986 -36.214 1.00 62.59 265 ALA A O 1
ATOM 2088 N N . THR A 1 266 ? -3.037 -25.869 -35.832 1.00 74.38 266 THR A N 1
ATOM 2089 C CA . THR A 1 266 ? -2.622 -25.199 -34.590 1.00 74.38 266 THR A CA 1
ATOM 2090 C C . THR A 1 266 ? -2.137 -26.177 -33.518 1.00 74.38 266 THR A C 1
ATOM 2092 O O . THR A 1 266 ? -2.794 -27.172 -33.228 1.00 74.38 266 THR A O 1
ATOM 2095 N N . SER A 1 267 ? -1.005 -25.855 -32.903 1.00 68.50 267 SER A N 1
ATOM 2096 C CA . SER A 1 267 ? -0.365 -26.594 -31.815 1.00 68.50 267 SER A CA 1
ATOM 2097 C C . SER A 1 267 ? -0.011 -25.629 -30.691 1.00 68.50 267 SER A C 1
ATOM 2099 O O . SER A 1 267 ? 0.461 -24.528 -30.969 1.00 68.50 267 SER A O 1
ATOM 2101 N N . ALA A 1 268 ? -0.245 -26.023 -29.443 1.00 65.94 268 ALA A N 1
ATOM 2102 C CA . ALA A 1 268 ? 0.080 -25.220 -28.269 1.00 65.94 268 ALA A CA 1
ATOM 2103 C C . ALA A 1 268 ? 1.369 -25.731 -27.620 1.00 65.94 268 ALA A C 1
ATOM 2105 O O . ALA A 1 268 ? 1.537 -26.938 -27.454 1.00 65.94 268 ALA A O 1
ATOM 2106 N N . MET A 1 269 ? 2.267 -24.823 -27.240 1.00 56.28 269 MET A N 1
ATOM 2107 C CA . MET A 1 269 ? 3.392 -25.158 -26.359 1.00 56.28 269 MET A CA 1
ATOM 2108 C C . MET A 1 269 ? 3.014 -24.934 -24.889 1.00 56.28 269 MET A C 1
ATOM 2110 O O . MET A 1 269 ? 2.039 -24.247 -24.598 1.00 56.28 269 MET A O 1
ATOM 2114 N N . LEU A 1 270 ? 3.792 -25.493 -23.954 1.00 44.00 270 LEU A N 1
ATOM 2115 C CA . LEU A 1 270 ? 3.545 -25.400 -22.500 1.00 44.00 270 LEU A CA 1
ATOM 2116 C C . LEU A 1 270 ? 3.471 -23.952 -21.978 1.00 44.00 270 LEU A C 1
ATOM 2118 O O . LEU A 1 270 ? 2.828 -23.692 -20.971 1.00 44.00 270 LEU A O 1
ATOM 2122 N N . CYS A 1 271 ? 4.077 -23.000 -22.693 1.00 53.78 271 CYS A N 1
ATOM 2123 C CA . CYS A 1 271 ? 3.979 -21.563 -22.433 1.00 53.78 271 CYS A CA 1
ATOM 2124 C C . CYS A 1 271 ? 2.690 -20.908 -22.978 1.00 53.78 271 CYS A C 1
ATOM 2126 O O . CYS A 1 271 ? 2.596 -19.685 -23.007 1.00 53.78 271 CYS A O 1
ATOM 2128 N N . GLY A 1 272 ? 1.726 -21.694 -23.469 1.00 48.66 272 GLY A N 1
ATOM 2129 C CA . GLY A 1 272 ? 0.426 -21.230 -23.969 1.00 48.66 272 GLY A CA 1
ATOM 2130 C C . GLY A 1 272 ? 0.434 -20.644 -25.387 1.00 48.66 272 GLY A C 1
ATOM 2131 O O . GLY A 1 272 ? -0.627 -20.386 -25.952 1.00 48.66 272 GLY A O 1
ATOM 2132 N N . HIS A 1 273 ? 1.604 -20.459 -26.003 1.00 68.00 273 HIS A N 1
ATOM 2133 C CA . HIS A 1 273 ? 1.709 -19.927 -27.362 1.00 68.00 273 HIS A CA 1
ATOM 2134 C C . HIS A 1 273 ? 1.234 -20.934 -28.421 1.00 68.00 273 HIS A C 1
ATOM 2136 O O . HIS A 1 273 ? 1.529 -22.129 -28.341 1.00 68.00 273 HIS A O 1
ATOM 2142 N N . LEU A 1 274 ? 0.528 -20.427 -29.438 1.00 70.88 274 LEU A N 1
ATOM 2143 C CA . LEU A 1 274 ? -0.067 -21.210 -30.522 1.00 70.88 274 LEU A CA 1
ATOM 2144 C C . LEU A 1 274 ? 0.733 -21.066 -31.827 1.00 70.88 274 LEU A C 1
ATOM 2146 O O . LEU A 1 274 ? 0.915 -19.961 -32.338 1.00 70.88 274 LEU A O 1
ATOM 2150 N N . PHE A 1 275 ? 1.133 -22.192 -32.414 1.00 82.12 275 PHE A N 1
ATOM 2151 C CA . PHE A 1 275 ? 1.955 -22.279 -33.627 1.00 82.12 275 PHE A CA 1
ATOM 2152 C C . PHE A 1 275 ? 1.325 -23.211 -34.672 1.00 82.12 275 PHE A C 1
ATOM 2154 O O . PHE A 1 275 ? 0.445 -24.002 -34.346 1.00 82.12 275 PHE A O 1
ATOM 2161 N N . CYS A 1 276 ? 1.788 -23.177 -35.922 1.00 81.94 276 CYS A N 1
ATOM 2162 C CA . CYS A 1 276 ? 1.554 -24.271 -36.871 1.00 81.94 276 CYS A CA 1
ATOM 2163 C C . CYS A 1 276 ? 2.345 -25.511 -36.423 1.00 81.94 276 CYS A C 1
ATOM 2165 O O . CYS A 1 276 ? 3.525 -25.386 -36.091 1.00 81.94 276 CYS A O 1
ATOM 2167 N N . TRP A 1 277 ? 1.745 -26.705 -36.486 1.00 75.62 277 TRP A N 1
ATOM 2168 C CA . TRP A 1 277 ? 2.402 -27.972 -36.117 1.00 75.62 277 TRP A CA 1
ATOM 2169 C C . TRP A 1 277 ? 3.769 -28.151 -36.790 1.00 75.62 277 TRP A C 1
ATOM 2171 O O . TRP A 1 277 ? 4.760 -28.433 -36.125 1.00 75.62 277 TRP A O 1
ATOM 2181 N N . ARG A 1 278 ? 3.843 -27.919 -38.109 1.00 74.69 278 ARG A N 1
ATOM 2182 C CA . ARG A 1 278 ? 5.095 -28.055 -38.873 1.00 74.69 278 ARG A CA 1
ATOM 2183 C C . ARG A 1 278 ? 6.170 -27.060 -38.435 1.00 74.69 278 ARG A C 1
ATOM 2185 O O . ARG A 1 278 ? 7.341 -27.414 -38.425 1.00 74.69 278 ARG A O 1
ATOM 2192 N N . CYS A 1 279 ? 5.783 -25.841 -38.055 1.00 74.19 279 CYS A N 1
ATOM 2193 C CA . CYS A 1 279 ? 6.728 -24.833 -37.580 1.00 74.19 279 CYS A CA 1
ATOM 2194 C C . CYS A 1 279 ? 7.283 -25.197 -36.201 1.00 74.19 279 CYS A C 1
ATOM 2196 O O . CYS A 1 279 ? 8.482 -25.069 -35.984 1.00 74.19 279 CYS A O 1
ATOM 2198 N N . ALA A 1 280 ? 6.432 -25.692 -35.298 1.00 76.94 2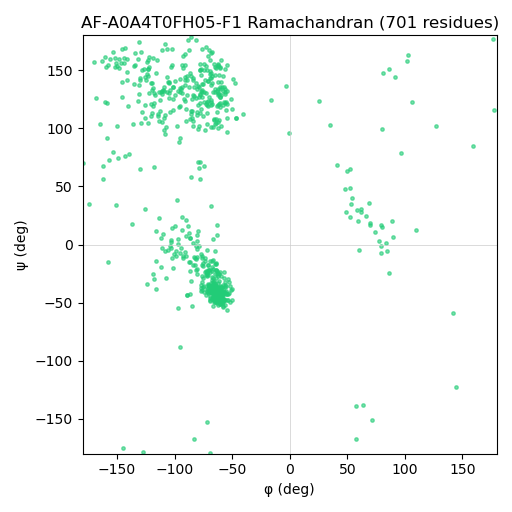80 ALA A N 1
ATOM 2199 C CA . ALA A 1 280 ? 6.867 -26.160 -33.987 1.00 76.94 280 ALA A CA 1
ATOM 2200 C C . ALA A 1 280 ? 7.775 -27.402 -34.094 1.00 76.94 280 ALA A C 1
ATOM 2202 O O . ALA A 1 280 ? 8.836 -27.429 -33.479 1.00 76.94 280 ALA A O 1
ATOM 2203 N N . ASP A 1 281 ? 7.409 -28.393 -34.918 1.00 70.69 281 ASP A N 1
ATOM 2204 C CA . ASP A 1 281 ? 8.212 -29.608 -35.138 1.00 70.69 281 ASP A CA 1
ATOM 2205 C C . ASP A 1 281 ? 9.573 -29.293 -35.784 1.00 70.69 281 ASP A C 1
ATOM 2207 O O . ASP A 1 281 ? 10.600 -29.793 -35.333 1.00 70.69 281 ASP A O 1
ATOM 2211 N N . SER A 1 282 ? 9.614 -28.408 -36.786 1.00 67.12 282 SER A N 1
ATOM 2212 C CA . SER A 1 282 ? 10.873 -28.001 -37.424 1.00 67.12 282 SER A CA 1
ATOM 2213 C C . SER A 1 282 ? 11.783 -27.231 -36.461 1.00 67.12 282 SER A C 1
ATOM 2215 O O . SER A 1 282 ? 12.978 -27.508 -36.403 1.00 67.12 282 SER A O 1
ATOM 2217 N N . TRP A 1 283 ? 11.218 -26.326 -35.653 1.00 66.44 283 TRP A N 1
ATOM 2218 C CA . TRP A 1 283 ? 11.960 -25.576 -34.633 1.00 66.44 283 TRP A CA 1
ATOM 2219 C C . TRP A 1 283 ? 12.541 -26.492 -33.543 1.00 66.44 283 TRP A C 1
ATOM 2221 O O . TRP A 1 283 ? 13.688 -26.322 -33.130 1.00 66.44 283 TRP A O 1
ATOM 2231 N N . LEU A 1 284 ? 11.784 -27.509 -33.112 1.00 62.25 284 LEU A N 1
ATOM 2232 C CA . LEU A 1 284 ? 12.257 -28.508 -32.148 1.00 62.25 284 LEU A CA 1
ATOM 2233 C C . LEU A 1 284 ? 13.376 -29.388 -32.725 1.00 62.25 284 LEU A C 1
ATOM 2235 O O . LEU A 1 284 ? 14.331 -29.701 -32.018 1.00 62.25 284 LEU A O 1
ATOM 2239 N N . ARG A 1 285 ? 13.300 -29.760 -34.007 1.00 56.66 285 ARG A N 1
ATOM 2240 C CA . ARG A 1 285 ? 14.346 -30.555 -34.678 1.00 56.66 285 ARG A CA 1
ATOM 2241 C C . ARG A 1 285 ? 15.660 -29.794 -34.847 1.00 56.66 285 ARG A C 1
ATOM 2243 O O . ARG A 1 285 ? 16.715 -30.416 -34.825 1.00 56.66 285 ARG A O 1
ATOM 2250 N N . GLU A 1 286 ? 15.602 -28.474 -34.995 1.00 53.84 286 GLU A N 1
ATOM 2251 C CA . GLU A 1 286 ? 16.775 -27.621 -35.219 1.00 53.84 286 GLU A CA 1
ATOM 2252 C C . GLU A 1 286 ? 17.533 -27.278 -33.918 1.00 53.84 286 GLU A C 1
ATOM 2254 O O . GLU A 1 286 ? 18.725 -26.978 -33.947 1.00 53.84 286 GLU A O 1
ATOM 2259 N N . LYS A 1 287 ? 16.866 -27.360 -32.756 1.00 52.81 287 LYS A N 1
ATOM 2260 C CA . LYS A 1 287 ? 17.424 -26.973 -31.446 1.00 52.81 287 LYS A CA 1
ATOM 2261 C C . LYS A 1 287 ? 17.964 -28.122 -30.586 1.00 52.81 287 LYS A C 1
ATOM 2263 O O . LYS A 1 287 ? 18.614 -27.839 -29.582 1.00 52.81 287 LYS A O 1
ATOM 2268 N N . VAL A 1 288 ? 17.735 -29.390 -30.940 1.00 45.28 288 VAL A N 1
ATOM 2269 C CA . VAL A 1 288 ? 18.037 -30.528 -30.051 1.00 45.28 288 VAL A CA 1
ATOM 2270 C C . VAL A 1 288 ? 19.230 -31.352 -30.549 1.00 45.28 288 VAL A C 1
ATOM 2272 O O . VAL A 1 288 ? 19.087 -32.254 -31.372 1.00 45.28 288 VAL A O 1
ATOM 2275 N N . SER A 1 289 ? 20.415 -31.108 -29.974 1.00 34.00 289 SER A N 1
ATOM 2276 C CA . SER A 1 289 ? 21.440 -32.149 -29.834 1.00 34.00 289 SER A CA 1
ATOM 2277 C C . SER A 1 289 ? 21.025 -33.106 -28.712 1.00 34.00 289 SER A C 1
ATOM 2279 O O . SER A 1 289 ? 20.634 -32.680 -27.628 1.00 34.00 289 SER A O 1
ATOM 2281 N N . ILE A 1 290 ? 21.085 -34.403 -28.991 1.00 45.31 290 ILE A N 1
ATOM 2282 C CA . ILE A 1 290 ? 20.502 -35.497 -28.207 1.00 45.31 290 ILE A CA 1
ATOM 2283 C C . ILE A 1 290 ? 21.140 -35.622 -26.805 1.00 45.31 290 ILE A C 1
ATOM 2285 O O . ILE A 1 290 ? 22.229 -36.172 -26.667 1.00 45.31 290 ILE A O 1
ATOM 2289 N N . SER A 1 291 ? 20.420 -35.186 -25.764 1.00 34.03 291 SER A N 1
ATOM 2290 C CA . SER A 1 291 ? 20.523 -35.713 -24.382 1.00 34.03 291 SER A CA 1
ATOM 2291 C C . SER A 1 291 ? 19.278 -35.454 -23.506 1.00 34.03 291 SER A C 1
ATOM 2293 O O . SER A 1 291 ? 19.089 -36.151 -22.513 1.00 34.03 291 SER A O 1
ATOM 2295 N N . GLU A 1 292 ? 18.362 -34.559 -23.898 1.00 41.06 292 GLU A N 1
ATOM 2296 C CA . GLU A 1 292 ? 17.187 -34.173 -23.082 1.00 41.06 292 GLU A CA 1
ATOM 2297 C C . GLU A 1 292 ? 15.845 -34.810 -23.507 1.00 41.06 292 GLU A C 1
ATOM 2299 O O . GLU A 1 292 ? 14.774 -34.416 -23.050 1.00 41.06 292 GLU A O 1
ATOM 2304 N N . LEU A 1 293 ? 15.858 -35.845 -24.350 1.00 39.53 293 LEU A N 1
ATOM 2305 C CA . LEU A 1 293 ? 14.631 -36.451 -24.899 1.00 39.53 293 LEU A CA 1
ATOM 2306 C C . LEU A 1 293 ? 13.883 -37.428 -23.964 1.00 39.53 293 LEU A C 1
ATOM 2308 O O . LEU A 1 293 ? 12.979 -38.122 -24.420 1.00 39.53 293 LEU A O 1
ATOM 2312 N N . ARG A 1 294 ? 14.206 -37.510 -22.664 1.00 38.53 294 ARG A N 1
ATOM 2313 C CA . ARG A 1 294 ? 13.523 -38.446 -21.739 1.00 38.53 294 ARG A CA 1
ATOM 2314 C C . ARG A 1 294 ? 12.357 -37.864 -20.927 1.00 38.53 294 ARG A C 1
ATOM 2316 O O . ARG A 1 294 ? 11.640 -38.656 -20.329 1.00 38.53 294 ARG A O 1
ATOM 2323 N N . ASN A 1 295 ? 12.103 -36.550 -20.961 1.00 40.97 295 ASN A N 1
ATOM 2324 C CA . ASN A 1 295 ? 11.064 -35.914 -20.126 1.00 40.97 295 ASN A CA 1
ATOM 2325 C C . ASN A 1 295 ? 9.889 -35.265 -20.885 1.00 40.97 295 ASN A C 1
ATOM 2327 O O . ASN A 1 295 ? 9.090 -34.562 -20.271 1.00 40.97 295 ASN A O 1
ATOM 2331 N N . LEU A 1 296 ? 9.727 -35.501 -22.189 1.00 37.53 296 LEU A N 1
ATOM 2332 C CA . LEU A 1 296 ? 8.572 -34.987 -22.936 1.00 37.53 296 LEU A CA 1
ATOM 2333 C C . LEU A 1 296 ? 7.620 -36.130 -23.309 1.00 37.53 296 LEU A C 1
ATOM 2335 O O . LEU A 1 296 ? 7.923 -36.962 -24.162 1.00 37.53 296 LEU A O 1
ATOM 2339 N N . ALA A 1 297 ? 6.455 -36.159 -22.657 1.00 36.03 297 ALA A N 1
ATOM 2340 C CA . ALA A 1 297 ? 5.285 -36.909 -23.115 1.00 36.03 297 ALA A CA 1
ATOM 2341 C C . ALA A 1 297 ? 4.839 -36.395 -24.507 1.00 36.03 297 ALA A C 1
ATOM 2343 O O . ALA A 1 297 ? 5.102 -35.234 -24.835 1.00 36.03 297 ALA A O 1
ATOM 2344 N N . PRO A 1 298 ? 4.191 -37.221 -25.352 1.00 40.47 298 PRO A N 1
ATOM 2345 C CA . PRO A 1 298 ? 3.964 -36.875 -26.751 1.00 40.47 298 PRO A CA 1
ATOM 2346 C C . PRO A 1 298 ? 3.047 -35.655 -26.905 1.00 40.47 298 PRO A C 1
ATOM 2348 O O . PRO A 1 298 ? 1.984 -35.575 -26.289 1.00 40.47 298 PRO A O 1
ATOM 2351 N N . LEU A 1 299 ? 3.459 -34.727 -27.777 1.00 39.34 299 LEU A N 1
ATOM 2352 C CA . LEU A 1 299 ? 2.648 -33.613 -28.270 1.00 39.34 299 LEU A CA 1
ATOM 2353 C C . LEU A 1 299 ? 1.293 -34.148 -28.766 1.00 39.34 299 LEU A C 1
ATOM 2355 O O . LEU A 1 299 ? 1.242 -34.928 -29.718 1.00 39.34 299 LEU A O 1
ATOM 2359 N N . THR A 1 300 ? 0.191 -33.742 -28.135 1.00 36.66 300 THR A N 1
ATOM 2360 C CA . THR A 1 300 ? -1.156 -34.126 -28.572 1.00 36.66 300 THR A CA 1
ATOM 2361 C C . THR A 1 300 ? -1.694 -33.120 -29.589 1.00 36.66 300 THR A C 1
ATOM 2363 O O . THR A 1 300 ? -1.687 -31.907 -29.382 1.00 36.66 300 THR A O 1
ATOM 2366 N N . ARG A 1 301 ? -2.159 -33.639 -30.729 1.00 35.19 301 ARG A N 1
ATOM 2367 C CA . ARG A 1 301 ? -2.856 -32.879 -31.771 1.00 35.19 301 ARG A CA 1
ATOM 2368 C C . ARG A 1 301 ? -4.272 -32.567 -31.284 1.00 35.19 301 ARG A C 1
ATOM 2370 O O . ARG A 1 301 ? -5.032 -33.488 -31.002 1.00 35.19 301 ARG A O 1
ATOM 2377 N N . ALA A 1 302 ? -4.648 -31.292 -31.222 1.00 32.88 302 ALA A N 1
ATOM 2378 C CA . ALA A 1 302 ? -6.031 -30.906 -30.957 1.00 32.88 302 ALA A CA 1
ATOM 2379 C C . ALA A 1 302 ? -6.896 -31.183 -32.203 1.00 32.88 302 ALA A C 1
ATOM 2381 O O . ALA A 1 302 ? -6.906 -30.398 -33.153 1.00 32.88 302 ALA A O 1
ATOM 2382 N N . GLU A 1 303 ? -7.607 -32.309 -32.223 1.00 30.58 303 GLU A N 1
ATOM 2383 C CA . GLU A 1 303 ? -8.724 -32.535 -33.148 1.00 30.58 303 GLU A CA 1
ATOM 2384 C C . GLU A 1 303 ? -10.035 -32.069 -32.499 1.00 30.58 303 GLU A C 1
ATOM 2386 O O . GLU A 1 303 ? -10.240 -32.222 -31.295 1.00 30.58 303 GLU A O 1
ATOM 2391 N N . ARG A 1 304 ? -10.924 -31.452 -33.293 1.00 28.14 304 ARG A N 1
ATOM 2392 C CA . ARG A 1 304 ? -12.259 -31.046 -32.829 1.00 28.14 304 ARG A CA 1
ATOM 2393 C C . ARG A 1 304 ? -13.025 -32.291 -32.387 1.00 28.14 304 ARG A C 1
ATOM 2395 O O . ARG A 1 304 ? -13.257 -33.176 -33.202 1.00 28.14 304 ARG A O 1
ATOM 2402 N N . VAL A 1 305 ? -13.452 -32.316 -31.131 1.00 27.62 305 VAL A N 1
ATOM 2403 C CA . VAL A 1 305 ? -14.323 -33.358 -30.575 1.00 27.62 305 VAL A CA 1
ATOM 2404 C C . VAL A 1 305 ? -15.737 -33.194 -31.159 1.00 27.62 305 VAL A C 1
ATOM 2406 O O . VAL A 1 305 ? -16.339 -32.137 -30.953 1.00 27.62 305 VAL A O 1
ATOM 2409 N N . PRO A 1 306 ? -16.302 -34.181 -31.882 1.00 28.19 306 PRO A N 1
ATOM 2410 C CA . PRO A 1 306 ? -17.733 -34.229 -32.156 1.00 28.19 306 PRO A CA 1
ATOM 2411 C C . PRO A 1 306 ? -18.490 -34.724 -30.913 1.00 28.19 306 PRO A C 1
ATOM 2413 O O . PRO A 1 306 ? -17.956 -35.488 -30.110 1.00 28.19 306 PRO A O 1
ATOM 2416 N N . ALA A 1 307 ? -19.737 -34.277 -30.770 1.00 28.31 307 ALA A N 1
ATOM 2417 C CA . ALA A 1 307 ? -20.626 -34.539 -29.639 1.00 28.31 307 ALA A CA 1
ATOM 2418 C C . ALA A 1 307 ? -20.698 -36.022 -29.200 1.00 28.31 307 ALA A C 1
ATOM 2420 O O . ALA A 1 307 ? -20.797 -36.927 -30.028 1.00 28.31 307 ALA A O 1
ATOM 2421 N N . MET A 1 308 ? -20.710 -36.247 -27.879 1.00 26.39 308 MET A N 1
ATOM 2422 C CA . MET A 1 308 ? -20.934 -37.555 -27.246 1.00 26.39 308 MET A CA 1
ATOM 2423 C C . MET A 1 308 ? -22.379 -38.060 -27.414 1.00 26.39 308 MET A C 1
ATOM 2425 O O . MET A 1 308 ? -23.317 -37.291 -27.197 1.00 26.39 308 MET A O 1
ATOM 2429 N N . PRO A 1 309 ? -22.565 -39.380 -27.606 1.00 29.19 309 PRO A N 1
ATOM 2430 C CA . PRO A 1 309 ? -23.723 -40.131 -27.123 1.00 29.19 309 PRO A CA 1
ATOM 2431 C C . PRO A 1 309 ? -23.340 -41.114 -25.979 1.00 29.19 309 PRO A C 1
ATOM 2433 O O . PRO A 1 309 ? -22.153 -41.303 -25.702 1.00 29.19 309 PRO A O 1
ATOM 2436 N N . PRO A 1 310 ? -24.319 -41.699 -25.253 1.00 33.38 310 PRO A N 1
ATOM 2437 C CA . PRO A 1 310 ? -24.148 -42.051 -23.842 1.00 33.38 310 PRO A CA 1
ATOM 2438 C C . PRO A 1 310 ? -23.677 -43.488 -23.541 1.00 33.38 310 PRO A C 1
ATOM 2440 O O . PRO A 1 310 ? -23.922 -44.427 -24.289 1.00 33.38 310 PRO A O 1
ATOM 2443 N N . ALA A 1 311 ? -23.045 -43.585 -22.363 1.00 34.56 311 ALA A N 1
ATOM 2444 C CA . ALA A 1 311 ? -22.869 -44.689 -21.406 1.00 34.56 311 ALA A CA 1
ATOM 2445 C C . ALA A 1 311 ? -22.938 -46.161 -21.868 1.00 34.56 311 ALA A C 1
ATOM 2447 O O . ALA A 1 311 ? -23.999 -46.663 -22.221 1.00 34.56 311 ALA A O 1
ATOM 2448 N N . HIS A 1 312 ? -21.863 -46.915 -21.588 1.00 27.80 312 HIS A N 1
ATOM 2449 C CA . HIS A 1 312 ? -21.956 -48.336 -21.232 1.00 27.80 312 HIS A CA 1
ATOM 2450 C C . HIS A 1 312 ? -20.957 -48.753 -20.136 1.00 27.80 312 HIS A C 1
ATOM 2452 O O . HIS A 1 312 ? -19.878 -48.196 -19.966 1.00 27.80 312 HIS A O 1
ATOM 2458 N N . ARG A 1 313 ? -21.424 -49.732 -19.359 1.00 28.28 313 ARG A N 1
ATOM 2459 C CA . ARG A 1 313 ? -20.945 -50.293 -18.087 1.00 28.28 313 ARG A CA 1
ATOM 2460 C C . ARG A 1 313 ? -19.912 -51.415 -18.297 1.00 28.28 313 ARG A C 1
ATOM 2462 O O . ARG A 1 313 ? -19.910 -52.034 -19.353 1.00 28.28 313 ARG A O 1
ATOM 2469 N N . THR A 1 314 ? -19.240 -51.789 -17.196 1.00 26.55 314 THR A N 1
ATOM 2470 C CA . THR A 1 314 ? -18.429 -53.014 -16.918 1.00 26.55 314 THR A CA 1
ATOM 2471 C C . THR A 1 314 ? -16.930 -52.887 -17.252 1.00 26.55 314 THR A C 1
ATOM 2473 O O . THR A 1 314 ? -16.586 -52.186 -18.185 1.00 26.55 314 THR A O 1
ATOM 2476 N N . GLN A 1 315 ? -15.959 -53.460 -16.525 1.00 26.22 315 GLN A N 1
ATOM 2477 C CA . GLN A 1 315 ? -15.952 -54.506 -15.493 1.00 26.22 315 GLN A CA 1
ATOM 2478 C C . GLN A 1 315 ? -14.648 -54.428 -14.656 1.00 26.22 315 GLN A C 1
ATOM 2480 O O . GLN A 1 315 ? -13.657 -53.841 -15.077 1.00 26.22 315 GLN A O 1
ATOM 2485 N N . ARG A 1 316 ? -14.668 -55.037 -13.463 1.00 28.73 316 ARG A N 1
ATOM 2486 C CA . ARG A 1 316 ? -13.540 -55.198 -12.523 1.00 28.73 316 ARG A CA 1
ATOM 2487 C C . ARG A 1 316 ? -12.407 -56.063 -13.096 1.00 28.73 316 ARG A C 1
ATOM 2489 O O . ARG A 1 316 ? -12.692 -57.080 -13.717 1.00 28.73 316 ARG A O 1
ATOM 2496 N N . SER A 1 317 ? -11.173 -55.818 -12.649 1.00 27.30 317 SER A N 1
ATOM 2497 C CA . SER A 1 317 ? -10.202 -56.896 -12.412 1.00 27.30 317 SER A CA 1
ATOM 2498 C C . SER A 1 317 ? -9.291 -56.590 -11.222 1.00 27.30 317 SER A C 1
ATOM 2500 O O . SER A 1 317 ? -8.673 -55.532 -11.136 1.00 27.30 317 SER A O 1
ATOM 2502 N N . HIS A 1 318 ? -9.248 -57.549 -10.301 1.00 28.31 318 HIS A N 1
ATOM 2503 C CA . HIS A 1 318 ? -8.366 -57.628 -9.144 1.00 28.31 318 HIS A CA 1
ATOM 2504 C C . HIS A 1 318 ? -6.910 -57.868 -9.555 1.00 28.31 318 HIS A C 1
ATOM 2506 O O . HIS A 1 318 ? -6.668 -58.744 -10.377 1.00 28.31 318 HIS A O 1
ATOM 2512 N N . THR A 1 319 ? -5.960 -57.267 -8.835 1.00 28.02 319 THR A N 1
ATOM 2513 C CA . THR A 1 319 ? -4.671 -57.913 -8.530 1.00 28.02 319 THR A CA 1
ATOM 2514 C C . THR A 1 319 ? -4.170 -57.495 -7.150 1.00 28.02 319 THR A C 1
ATOM 2516 O O . THR A 1 319 ? -4.356 -56.365 -6.706 1.00 28.02 319 THR A O 1
ATOM 2519 N N . ARG A 1 320 ? -3.614 -58.481 -6.447 1.00 26.97 320 ARG A N 1
ATOM 2520 C CA . ARG A 1 320 ? -3.337 -58.543 -5.010 1.00 26.97 320 ARG A CA 1
ATOM 2521 C C . ARG A 1 320 ? -1.890 -58.115 -4.708 1.00 26.97 320 ARG A C 1
ATOM 2523 O O . ARG A 1 320 ? -0.971 -58.572 -5.370 1.00 26.97 320 ARG A O 1
ATOM 2530 N N . VAL A 1 321 ? -1.765 -57.278 -3.680 1.00 27.20 321 VAL A N 1
ATOM 2531 C CA . VAL A 1 321 ? -0.704 -57.072 -2.665 1.00 27.20 321 VAL A CA 1
ATOM 2532 C C . VAL A 1 321 ? 0.524 -58.005 -2.682 1.00 27.20 321 VAL A C 1
ATOM 2534 O O . VAL A 1 321 ? 0.344 -59.218 -2.650 1.00 27.20 321 VAL A O 1
ATOM 2537 N N . GLN A 1 322 ? 1.735 -57.435 -2.516 1.00 26.73 322 GLN A N 1
ATOM 2538 C CA . GLN A 1 322 ? 2.705 -57.814 -1.460 1.00 26.73 322 GLN A CA 1
ATOM 2539 C C . GLN A 1 322 ? 3.762 -56.707 -1.171 1.00 26.73 322 GLN A C 1
ATOM 2541 O O . GLN A 1 322 ? 4.010 -55.878 -2.044 1.00 26.73 322 GLN A O 1
ATOM 2546 N N . PRO A 1 323 ? 4.325 -56.639 0.061 1.00 29.64 323 PRO A N 1
ATOM 2547 C CA . PRO A 1 323 ? 4.910 -55.429 0.653 1.00 29.64 323 PRO A CA 1
ATOM 2548 C C . PRO A 1 323 ? 6.449 -55.401 0.623 1.00 29.64 323 PRO A C 1
ATOM 2550 O O . PRO A 1 323 ? 7.096 -56.443 0.723 1.00 29.64 323 PRO A O 1
ATOM 2553 N N . LEU A 1 324 ? 7.051 -54.205 0.598 1.00 25.55 324 LEU A N 1
ATOM 2554 C CA . LEU A 1 324 ? 8.497 -54.032 0.777 1.00 25.55 324 LEU A CA 1
ATOM 2555 C C . LEU A 1 324 ? 8.827 -52.990 1.860 1.00 25.55 324 LEU A C 1
ATOM 2557 O O . LEU A 1 324 ? 8.526 -51.807 1.759 1.00 25.55 324 LEU A O 1
ATOM 2561 N N . ARG A 1 325 ? 9.421 -53.552 2.917 1.00 25.95 325 ARG A N 1
ATOM 2562 C CA . ARG A 1 325 ? 10.105 -53.032 4.111 1.00 25.95 325 ARG A CA 1
ATOM 2563 C C . ARG A 1 325 ? 10.560 -51.561 4.098 1.00 25.95 325 ARG A C 1
ATOM 2565 O O . ARG A 1 325 ? 11.425 -51.176 3.316 1.00 25.95 325 ARG A O 1
ATOM 2572 N N . MET A 1 326 ? 10.095 -50.819 5.109 1.00 25.34 326 MET A N 1
ATOM 2573 C CA . MET A 1 326 ? 10.685 -49.569 5.607 1.00 25.34 326 MET A CA 1
ATOM 2574 C C . MET A 1 326 ? 12.127 -49.790 6.094 1.00 25.34 326 MET A C 1
ATOM 2576 O O . MET A 1 326 ? 12.369 -50.660 6.929 1.00 25.34 326 MET A O 1
ATOM 2580 N N . HIS A 1 327 ? 13.061 -48.964 5.621 1.00 26.08 327 HIS A N 1
ATOM 2581 C CA . HIS A 1 327 ? 14.323 -48.688 6.308 1.00 26.08 327 HIS A CA 1
ATOM 2582 C C . HIS A 1 327 ? 14.215 -47.299 6.942 1.00 26.08 327 HIS A C 1
ATOM 2584 O O . HIS A 1 327 ? 14.100 -46.299 6.238 1.00 26.08 327 HIS A O 1
ATOM 2590 N N . PHE A 1 328 ? 14.231 -47.256 8.273 1.00 23.84 328 PHE A N 1
ATOM 2591 C CA . PHE A 1 328 ? 14.416 -46.034 9.048 1.00 23.84 328 PHE A CA 1
ATOM 2592 C C . PHE A 1 328 ? 15.880 -45.597 8.928 1.00 23.84 328 PHE A C 1
ATOM 2594 O O . PHE A 1 328 ? 16.776 -46.353 9.301 1.00 23.84 328 PHE A O 1
ATOM 2601 N N . ILE A 1 329 ? 16.127 -44.386 8.425 1.00 24.47 329 ILE A N 1
ATOM 2602 C CA . ILE A 1 329 ? 17.424 -43.715 8.557 1.00 24.47 329 ILE A CA 1
ATOM 2603 C C . ILE A 1 329 ? 17.237 -42.580 9.561 1.00 24.47 329 ILE A C 1
ATOM 2605 O O . ILE A 1 329 ? 16.689 -41.527 9.248 1.00 24.47 329 ILE A O 1
ATOM 2609 N N . THR A 1 330 ? 17.683 -42.835 10.786 1.00 23.66 330 THR A N 1
ATOM 2610 C CA . THR A 1 330 ? 17.852 -41.843 11.847 1.00 23.66 330 THR A CA 1
ATOM 2611 C C . THR A 1 330 ? 19.168 -41.110 11.593 1.00 23.66 330 THR A C 1
ATOM 2613 O O . THR A 1 330 ? 20.228 -41.728 11.668 1.00 23.66 330 THR A O 1
ATOM 2616 N N . ILE A 1 331 ? 19.131 -39.811 11.288 1.00 25.81 331 ILE A N 1
ATOM 2617 C CA . ILE A 1 331 ? 20.338 -38.971 11.275 1.00 25.81 331 ILE A CA 1
ATOM 2618 C C . ILE A 1 331 ? 20.400 -38.228 12.609 1.00 25.81 331 ILE A C 1
ATOM 2620 O O . ILE A 1 331 ? 19.683 -37.257 12.834 1.00 25.81 331 ILE A O 1
ATOM 2624 N N . SER A 1 332 ? 21.257 -38.715 13.507 1.00 24.72 332 SER A N 1
ATOM 2625 C CA . SER A 1 332 ? 21.704 -37.989 14.695 1.00 24.72 332 SER A CA 1
ATOM 2626 C C . SER A 1 332 ? 22.761 -36.961 14.288 1.00 24.72 332 SER A C 1
ATOM 2628 O O . SER A 1 332 ? 23.800 -37.328 13.741 1.00 24.72 332 SER A O 1
ATOM 2630 N N . ILE A 1 333 ? 22.519 -35.679 14.570 1.00 26.12 333 ILE A N 1
ATOM 2631 C CA . ILE A 1 333 ? 23.547 -34.636 14.483 1.00 26.12 333 ILE A CA 1
ATOM 2632 C C . ILE A 1 333 ? 24.285 -34.602 15.823 1.00 26.12 333 ILE A C 1
ATOM 2634 O O . ILE A 1 333 ? 23.749 -34.176 16.844 1.00 26.12 333 ILE A O 1
ATOM 2638 N N . THR A 1 334 ? 25.524 -35.087 15.812 1.00 26.19 334 THR A N 1
ATOM 2639 C CA . THR A 1 334 ? 26.454 -35.014 16.940 1.00 26.19 334 THR A CA 1
ATOM 2640 C C . THR A 1 334 ? 27.028 -33.601 17.041 1.00 26.19 334 THR A C 1
ATOM 2642 O O . THR A 1 334 ? 27.746 -33.145 16.153 1.00 26.19 334 THR A O 1
ATOM 2645 N N . LEU A 1 335 ? 26.734 -32.927 18.154 1.00 26.30 335 LEU A N 1
ATOM 2646 C CA . LEU A 1 335 ? 27.407 -31.714 18.620 1.00 26.30 335 LEU A CA 1
ATOM 2647 C C . LEU A 1 335 ? 28.910 -31.977 18.796 1.00 26.30 335 LEU A C 1
ATOM 2649 O O . LEU A 1 335 ? 29.301 -32.806 19.618 1.00 26.30 335 LEU A O 1
ATOM 2653 N N . CYS A 1 336 ? 29.757 -31.237 18.081 1.00 23.91 336 CYS A N 1
ATOM 2654 C CA . CYS A 1 336 ? 31.186 -31.171 18.377 1.00 23.91 336 CYS A CA 1
ATOM 2655 C C . CYS A 1 336 ? 31.524 -29.796 18.960 1.00 23.91 336 CYS A C 1
ATOM 2657 O O . CYS A 1 336 ? 31.782 -28.835 18.242 1.00 23.91 336 CYS A O 1
ATOM 2659 N N . ASN A 1 337 ? 31.543 -29.738 20.291 1.00 25.67 337 ASN A N 1
ATOM 2660 C CA . ASN A 1 337 ? 32.170 -28.679 21.072 1.00 25.67 337 ASN A CA 1
ATOM 2661 C C . ASN A 1 337 ? 33.697 -28.764 20.914 1.00 25.67 337 ASN A C 1
ATOM 2663 O O . ASN A 1 337 ? 34.297 -29.770 21.298 1.00 25.67 337 ASN A O 1
ATOM 2667 N N . ARG A 1 338 ? 34.348 -27.695 20.448 1.00 27.16 338 ARG A N 1
ATOM 2668 C CA . ARG A 1 338 ? 35.754 -27.424 20.784 1.00 27.16 338 ARG A CA 1
ATOM 2669 C C . ARG A 1 338 ? 35.947 -25.949 21.113 1.00 27.16 338 ARG A C 1
ATOM 2671 O O . ARG A 1 338 ? 36.006 -25.096 20.239 1.00 27.16 338 ARG A O 1
ATOM 2678 N N . SER A 1 339 ? 36.072 -25.711 22.413 1.00 26.14 339 SER A N 1
ATOM 2679 C CA . SER A 1 339 ? 36.703 -24.540 23.008 1.00 26.14 339 SER A CA 1
ATOM 2680 C C . SER A 1 339 ? 38.179 -24.488 22.607 1.00 26.14 339 SER A C 1
ATOM 2682 O O . SER A 1 339 ? 38.893 -25.470 22.812 1.00 26.14 339 SER A O 1
ATOM 2684 N N . LEU A 1 340 ? 38.635 -23.349 22.083 1.00 28.20 340 LEU A N 1
ATOM 2685 C CA . LEU A 1 340 ? 40.015 -22.892 22.223 1.00 28.20 340 LEU A CA 1
ATOM 2686 C C . LEU A 1 340 ? 40.008 -21.376 22.440 1.00 28.20 340 LEU A C 1
ATOM 2688 O O . LEU A 1 340 ? 39.510 -20.605 21.625 1.00 28.20 340 LEU A O 1
ATOM 2692 N N . ALA A 1 341 ? 40.543 -20.989 23.592 1.00 27.81 341 ALA A N 1
ATOM 2693 C CA . ALA A 1 341 ? 40.759 -19.623 24.020 1.00 27.81 341 ALA A CA 1
ATOM 2694 C C . ALA A 1 341 ? 41.998 -19.006 23.347 1.00 27.81 341 ALA A C 1
ATOM 2696 O O . ALA A 1 341 ? 42.999 -19.690 23.147 1.00 27.81 341 ALA A O 1
ATOM 2697 N N . GLY A 1 342 ? 41.953 -17.684 23.151 1.00 24.73 342 GLY A N 1
ATOM 2698 C CA . GLY A 1 342 ? 43.127 -16.807 23.205 1.00 24.73 342 GLY A CA 1
ATOM 2699 C C . GLY A 1 342 ? 43.660 -16.276 21.871 1.00 24.73 342 GLY A C 1
ATOM 2700 O O . GLY A 1 342 ? 44.114 -17.036 21.025 1.00 24.73 342 GLY A O 1
ATOM 2701 N N . GLY A 1 343 ? 43.720 -14.944 21.761 1.00 24.48 343 GLY A N 1
ATOM 2702 C CA . GLY A 1 343 ? 44.627 -14.239 20.848 1.00 24.48 343 GLY A CA 1
ATOM 2703 C C . GLY A 1 343 ? 43.935 -13.239 19.928 1.00 24.48 343 GLY A C 1
ATOM 2704 O O . GLY A 1 343 ? 43.335 -13.618 18.930 1.00 24.48 343 GLY A O 1
ATOM 2705 N N . GLY A 1 344 ? 44.031 -11.952 20.266 1.00 27.77 344 GLY A N 1
ATOM 2706 C CA . GLY A 1 344 ? 43.481 -10.861 19.471 1.00 27.77 344 GLY A CA 1
ATOM 2707 C C . GLY A 1 344 ? 44.181 -10.677 18.125 1.00 27.77 344 GLY A C 1
ATOM 2708 O O . GLY A 1 344 ? 45.405 -10.702 18.040 1.00 27.77 344 GLY A O 1
ATOM 2709 N N . ALA A 1 345 ? 43.381 -10.419 17.095 1.00 27.33 345 ALA A N 1
ATOM 2710 C CA . ALA A 1 345 ? 43.759 -9.660 15.913 1.00 27.33 345 ALA A CA 1
ATOM 2711 C C . ALA A 1 345 ? 42.470 -9.189 15.231 1.00 27.33 345 ALA A C 1
ATOM 2713 O O . ALA A 1 345 ? 41.590 -9.981 14.898 1.00 27.33 345 ALA A O 1
ATOM 2714 N N . THR A 1 346 ? 42.349 -7.879 15.064 1.00 34.59 346 THR A N 1
ATOM 2715 C CA . THR A 1 346 ? 41.294 -7.212 14.306 1.00 34.59 346 THR A CA 1
ATOM 2716 C C . THR A 1 346 ? 41.371 -7.630 12.841 1.00 34.59 346 THR A C 1
ATOM 2718 O O . THR A 1 346 ? 42.241 -7.152 12.118 1.00 34.59 346 THR A O 1
ATOM 2721 N N . ASN A 1 347 ? 40.452 -8.482 12.397 1.00 27.45 347 ASN A N 1
ATOM 2722 C CA . ASN A 1 347 ? 40.178 -8.689 10.981 1.00 27.45 347 ASN A CA 1
ATOM 2723 C C . ASN A 1 347 ? 38.725 -8.312 10.716 1.00 27.45 347 ASN A C 1
ATOM 2725 O O . ASN A 1 347 ? 37.804 -8.885 11.296 1.00 27.45 347 ASN A O 1
ATOM 2729 N N . ALA A 1 348 ? 38.547 -7.316 9.851 1.00 31.03 348 ALA A N 1
ATOM 2730 C CA . ALA A 1 348 ? 37.267 -6.951 9.275 1.00 31.03 348 ALA A CA 1
ATOM 2731 C C . ALA A 1 348 ? 36.666 -8.196 8.611 1.00 31.03 348 ALA A C 1
ATOM 2733 O O . ALA A 1 348 ? 37.176 -8.679 7.598 1.00 31.03 348 ALA A O 1
ATOM 2734 N N . ALA A 1 349 ? 35.614 -8.741 9.222 1.00 26.69 349 ALA A N 1
ATOM 2735 C CA . ALA A 1 349 ? 34.843 -9.825 8.648 1.00 26.69 349 ALA A CA 1
ATOM 2736 C C . ALA A 1 349 ? 34.244 -9.320 7.334 1.00 26.69 349 ALA A C 1
ATOM 2738 O O . ALA A 1 349 ? 33.350 -8.476 7.309 1.00 26.69 349 ALA A O 1
ATOM 2739 N N . THR A 1 350 ? 34.797 -9.810 6.229 1.00 27.06 350 THR A N 1
ATOM 2740 C CA . THR A 1 350 ? 34.151 -9.724 4.927 1.00 27.06 350 THR A CA 1
ATOM 2741 C C . THR A 1 350 ? 32.904 -10.588 5.049 1.00 27.06 350 THR A C 1
ATOM 2743 O O . THR A 1 350 ? 33.018 -11.805 5.186 1.00 27.06 350 THR A O 1
ATOM 2746 N N . VAL A 1 351 ? 31.727 -9.964 5.100 1.00 30.28 351 VAL A N 1
ATOM 2747 C CA . VAL A 1 351 ? 30.456 -10.680 4.993 1.00 30.28 351 VAL A CA 1
ATOM 2748 C C . VAL A 1 351 ? 30.464 -11.325 3.611 1.00 30.28 351 VAL A C 1
ATOM 2750 O O . VAL A 1 351 ? 30.290 -10.653 2.599 1.00 30.28 351 VAL A O 1
ATOM 2753 N N . GLN A 1 352 ? 30.770 -12.620 3.555 1.00 26.72 352 GLN A N 1
ATOM 2754 C CA . GLN A 1 352 ? 30.396 -13.436 2.413 1.00 26.72 352 GLN A CA 1
ATOM 2755 C C . GLN A 1 352 ? 28.870 -13.457 2.416 1.00 26.72 352 GLN A C 1
ATOM 2757 O O . GLN A 1 352 ? 28.268 -14.138 3.246 1.00 26.72 352 GLN A O 1
ATOM 2762 N N . GLU A 1 353 ? 28.256 -12.683 1.519 1.00 30.61 353 GLU A N 1
ATOM 2763 C CA . GLU A 1 353 ? 26.886 -12.933 1.078 1.00 30.61 353 GLU A CA 1
ATOM 2764 C C . GLU A 1 353 ? 26.852 -14.378 0.582 1.00 30.61 353 GLU A C 1
ATOM 2766 O O . GLU A 1 353 ? 27.314 -14.718 -0.507 1.00 30.61 353 GLU A O 1
ATOM 2771 N N . THR A 1 354 ? 26.409 -15.266 1.461 1.00 35.56 354 THR A N 1
ATOM 2772 C CA . THR A 1 354 ? 26.054 -16.619 1.081 1.00 35.56 354 THR A CA 1
ATOM 2773 C C . THR A 1 354 ? 24.762 -16.465 0.305 1.00 35.56 354 THR A C 1
ATOM 2775 O O . THR A 1 354 ? 23.757 -16.026 0.856 1.00 35.56 354 THR A O 1
ATOM 2778 N N . GLU A 1 355 ? 24.820 -16.753 -0.994 1.00 38.12 355 GLU A N 1
ATOM 2779 C CA . GLU A 1 355 ? 23.648 -16.883 -1.853 1.00 38.12 355 GLU A CA 1
ATOM 2780 C C . GLU A 1 355 ? 22.648 -17.772 -1.097 1.00 38.12 355 GLU A C 1
ATOM 2782 O O . GLU A 1 355 ? 22.929 -18.952 -0.856 1.00 38.12 355 GLU A O 1
ATOM 2787 N N . MET A 1 356 ? 21.539 -17.198 -0.611 1.00 42.06 356 MET A N 1
ATOM 2788 C CA . MET A 1 356 ? 20.498 -17.992 0.035 1.00 42.06 356 MET A CA 1
ATOM 2789 C C . MET A 1 356 ? 20.106 -19.075 -0.963 1.00 42.06 356 MET A C 1
ATOM 2791 O O . MET A 1 356 ? 19.730 -18.773 -2.097 1.00 42.06 356 MET A O 1
ATOM 2795 N N . ALA A 1 357 ? 20.256 -20.341 -0.568 1.00 46.31 357 ALA A N 1
ATOM 2796 C CA . ALA A 1 357 ? 19.864 -21.459 -1.409 1.00 46.31 357 ALA A CA 1
ATOM 2797 C C . ALA A 1 357 ? 18.428 -21.212 -1.883 1.00 46.31 357 ALA A C 1
ATOM 2799 O O . ALA A 1 357 ? 17.557 -20.972 -1.046 1.00 46.31 357 ALA A O 1
ATOM 2800 N N . LYS A 1 358 ? 18.200 -21.232 -3.206 1.00 53.75 358 LYS A N 1
ATOM 2801 C CA . LYS A 1 358 ? 16.866 -21.072 -3.801 1.00 53.75 358 LYS A CA 1
ATOM 2802 C C . LYS A 1 358 ? 15.900 -21.975 -3.045 1.00 53.75 358 LYS A C 1
ATOM 2804 O O . LYS A 1 358 ? 16.022 -23.199 -3.133 1.00 53.75 358 LYS A O 1
ATOM 2809 N N . LEU A 1 359 ? 15.007 -21.371 -2.261 1.00 52.88 359 LEU A N 1
ATOM 2810 C CA . LEU A 1 359 ? 14.029 -22.114 -1.482 1.00 52.88 359 LEU A CA 1
ATOM 2811 C C . LEU A 1 359 ? 13.243 -22.995 -2.461 1.00 52.88 359 LEU A C 1
ATOM 2813 O O . LEU A 1 359 ? 12.821 -22.503 -3.514 1.00 52.88 359 LEU A O 1
ATOM 2817 N N . PRO A 1 360 ? 13.100 -24.302 -2.188 1.00 60.78 360 PRO A N 1
ATOM 2818 C CA . PRO A 1 360 ? 12.248 -25.133 -3.015 1.00 60.78 360 PRO A CA 1
ATOM 2819 C C . PRO A 1 360 ? 10.832 -24.538 -2.979 1.00 60.78 360 PRO A C 1
ATOM 2821 O O . PRO A 1 360 ? 10.369 -24.162 -1.901 1.00 60.78 360 PRO A O 1
ATOM 2824 N N . PRO A 1 361 ? 10.153 -24.427 -4.132 1.00 65.81 361 PRO A N 1
ATOM 2825 C CA . PRO A 1 361 ? 8.835 -23.812 -4.188 1.00 65.81 361 PRO A CA 1
ATOM 2826 C C . PRO A 1 361 ? 7.823 -24.594 -3.343 1.00 65.81 361 PRO A C 1
ATOM 2828 O O . PRO A 1 361 ? 7.970 -25.813 -3.180 1.00 65.81 361 PRO A O 1
ATOM 2831 N N . SER A 1 362 ? 6.774 -23.908 -2.866 1.00 72.75 362 SER A N 1
ATOM 2832 C CA . SER A 1 362 ? 5.607 -24.563 -2.252 1.00 72.75 362 SER A CA 1
ATOM 2833 C C . SER A 1 362 ? 5.101 -25.703 -3.153 1.00 72.75 362 SER A C 1
ATOM 2835 O O . SER A 1 362 ? 5.136 -25.620 -4.386 1.00 72.75 362 SER A O 1
ATOM 2837 N N . ARG A 1 363 ? 4.663 -26.809 -2.538 1.00 83.38 363 ARG A N 1
ATOM 2838 C CA . ARG A 1 363 ? 4.151 -28.013 -3.219 1.00 83.38 363 ARG A CA 1
ATOM 2839 C C . ARG A 1 363 ? 2.690 -28.265 -2.839 1.00 83.38 363 ARG A C 1
ATOM 2841 O O . ARG A 1 363 ? 2.399 -29.265 -2.169 1.00 83.38 363 ARG A O 1
ATOM 2848 N N . PRO A 1 364 ? 1.760 -27.380 -3.251 1.00 83.12 364 PRO A N 1
ATOM 2849 C CA . PRO A 1 364 ? 0.349 -27.498 -2.892 1.00 83.12 364 PRO A CA 1
ATOM 2850 C C . PRO A 1 364 ? -0.275 -28.786 -3.446 1.00 83.12 364 PRO A C 1
ATOM 2852 O O . PRO A 1 364 ? -1.179 -29.346 -2.834 1.00 83.12 364 PRO A O 1
ATOM 2855 N N . ASP A 1 365 ? 0.256 -29.312 -4.555 1.00 87.81 365 ASP A N 1
ATOM 2856 C CA . ASP A 1 365 ? -0.121 -30.602 -5.137 1.00 87.81 365 ASP A CA 1
ATOM 2857 C C . ASP A 1 365 ? 0.095 -31.770 -4.165 1.00 87.81 365 ASP A C 1
ATOM 2859 O O . ASP A 1 365 ? -0.769 -32.637 -4.020 1.00 87.81 365 ASP A O 1
ATOM 2863 N N . LEU A 1 366 ? 1.234 -31.776 -3.469 1.00 90.12 366 LEU A N 1
ATOM 2864 C CA . LEU A 1 366 ? 1.559 -32.805 -2.485 1.00 90.12 366 LEU A CA 1
ATOM 2865 C C . LEU A 1 366 ? 0.802 -32.582 -1.173 1.00 90.12 366 LEU A C 1
ATOM 2867 O O . LEU A 1 366 ? 0.357 -33.549 -0.554 1.00 90.12 366 LEU A O 1
ATOM 2871 N N . LEU A 1 367 ? 0.630 -31.322 -0.764 1.00 89.56 367 LEU A N 1
ATOM 2872 C CA . LEU A 1 367 ? -0.078 -30.955 0.463 1.00 89.56 367 LEU A CA 1
ATOM 2873 C C . LEU A 1 367 ? -1.585 -31.252 0.382 1.00 89.56 367 LEU A C 1
ATOM 2875 O O . LEU A 1 367 ? -2.172 -31.703 1.366 1.00 89.56 367 LEU A O 1
ATOM 2879 N N . ALA A 1 368 ? -2.210 -31.066 -0.787 1.00 91.31 368 ALA A N 1
ATOM 2880 C CA . ALA A 1 368 ? -3.654 -31.214 -0.982 1.00 91.31 368 ALA A CA 1
ATOM 2881 C C . ALA A 1 368 ? -4.192 -32.588 -0.555 1.00 91.31 368 ALA A C 1
ATOM 2883 O O . ALA A 1 368 ? -5.289 -32.671 -0.001 1.00 91.31 368 ALA A O 1
ATOM 2884 N N . HIS A 1 369 ? -3.420 -33.662 -0.764 1.00 93.31 369 HIS A N 1
ATOM 2885 C CA . HIS A 1 369 ? -3.803 -34.998 -0.306 1.00 93.31 369 HIS A CA 1
ATOM 2886 C C . HIS A 1 369 ? -3.952 -35.056 1.222 1.00 93.31 369 HIS A C 1
ATOM 2888 O O . HIS A 1 369 ? -4.956 -35.562 1.721 1.00 93.31 369 HIS A O 1
ATOM 2894 N N . TYR A 1 370 ? -3.005 -34.484 1.965 1.00 94.94 370 TYR A N 1
ATOM 2895 C CA . TYR A 1 370 ? -3.041 -34.462 3.429 1.00 94.94 370 TYR A CA 1
ATOM 2896 C C . TYR A 1 370 ? -4.120 -33.521 3.967 1.00 94.94 370 TYR A C 1
ATOM 2898 O O . TYR A 1 370 ? -4.819 -33.876 4.908 1.00 94.94 370 TYR A O 1
ATOM 2906 N N . MET A 1 371 ? -4.329 -32.374 3.316 1.00 93.19 371 MET A N 1
ATOM 2907 C CA . MET A 1 371 ? -5.403 -31.431 3.659 1.00 93.19 371 MET A CA 1
ATOM 2908 C C . MET A 1 371 ? -6.813 -31.987 3.397 1.00 93.19 371 MET A C 1
ATOM 2910 O O . MET A 1 371 ? -7.793 -31.390 3.829 1.00 93.19 371 MET A O 1
ATOM 2914 N N . SER A 1 372 ? -6.931 -33.099 2.662 1.00 94.62 372 SER A N 1
ATOM 2915 C CA . SER A 1 372 ? -8.204 -33.793 2.421 1.00 94.62 372 SER A CA 1
ATOM 2916 C C . SER A 1 372 ? -8.526 -34.879 3.451 1.00 94.62 372 SER A C 1
ATOM 2918 O O . SER A 1 372 ? -9.614 -35.454 3.400 1.00 94.62 372 SER A O 1
ATOM 2920 N N . LEU A 1 373 ? -7.590 -35.186 4.358 1.00 96.19 373 LEU A N 1
ATOM 2921 C CA . LEU A 1 373 ? -7.842 -36.112 5.456 1.00 96.19 373 LEU A CA 1
ATOM 2922 C C . LEU A 1 373 ? -8.903 -35.533 6.393 1.00 96.19 373 LEU A C 1
ATOM 2924 O O . LEU A 1 373 ? -8.958 -34.327 6.625 1.00 96.19 373 LEU A O 1
ATOM 2928 N N . ASP A 1 374 ? -9.726 -36.415 6.955 1.00 95.12 374 ASP A N 1
ATOM 2929 C CA . ASP A 1 374 ? -10.631 -36.036 8.032 1.00 95.12 374 ASP A CA 1
ATOM 2930 C C . ASP A 1 374 ? -9.804 -35.593 9.251 1.00 95.12 374 ASP A C 1
ATOM 2932 O O . ASP A 1 374 ? -8.997 -36.366 9.775 1.00 95.12 374 ASP A O 1
ATOM 2936 N N . GLN A 1 375 ? -9.983 -34.340 9.676 1.00 94.75 375 GLN A N 1
ATOM 2937 C CA . GLN A 1 375 ? -9.289 -33.773 10.835 1.00 94.75 375 GLN A CA 1
ATOM 2938 C C . GLN A 1 375 ? -9.869 -34.252 12.176 1.00 94.75 375 GLN A C 1
ATOM 2940 O O . GLN A 1 375 ? -9.271 -34.009 13.226 1.00 94.75 375 GLN A O 1
ATOM 2945 N N . GLY A 1 376 ? -11.018 -34.937 12.157 1.00 94.69 376 GLY A N 1
ATOM 2946 C CA . GLY A 1 376 ? -11.739 -35.354 13.354 1.00 94.69 376 GLY A CA 1
ATOM 2947 C C . GLY A 1 376 ? -12.400 -34.180 14.083 1.00 94.69 376 GLY A C 1
ATOM 2948 O O . GLY A 1 376 ? -12.793 -33.189 13.476 1.00 94.69 376 GLY A O 1
ATOM 2949 N N . GLU A 1 377 ? -12.542 -34.300 15.405 1.00 93.75 377 GLU A N 1
ATOM 2950 C CA . GLU A 1 377 ? -13.253 -33.308 16.237 1.00 93.75 377 GLU A CA 1
ATOM 2951 C C . GLU A 1 377 ? -12.383 -32.116 16.665 1.00 93.75 377 GLU A C 1
ATOM 2953 O O . GLU A 1 377 ? -12.897 -31.081 17.091 1.00 93.75 377 GLU A O 1
ATOM 2958 N N . SER A 1 378 ? -11.058 -32.258 16.578 1.00 96.12 378 SER A N 1
ATOM 2959 C CA . SER A 1 378 ? -10.131 -31.181 16.921 1.00 96.12 378 SER A CA 1
ATOM 2960 C C . SER A 1 378 ? -10.051 -30.151 15.800 1.00 96.12 378 SER A C 1
ATOM 2962 O O . SER A 1 378 ? -10.179 -30.477 14.618 1.00 96.12 378 SER A O 1
ATOM 2964 N N . ILE A 1 379 ? -9.783 -28.902 16.171 1.00 96.81 379 ILE A N 1
ATOM 2965 C CA . ILE A 1 379 ? -9.582 -27.809 15.220 1.00 96.81 379 ILE A CA 1
ATOM 2966 C C . ILE A 1 379 ? -8.220 -27.154 15.428 1.00 96.81 379 ILE A C 1
ATOM 2968 O O . ILE A 1 379 ? -7.616 -27.232 16.502 1.00 96.81 379 ILE A O 1
ATOM 2972 N N . GLN A 1 380 ? -7.743 -26.484 14.391 1.00 97.81 380 GLN A N 1
ATOM 2973 C CA . GLN A 1 380 ? -6.527 -25.688 14.398 1.00 97.81 380 GLN A CA 1
ATOM 2974 C C . GLN A 1 380 ? -6.891 -24.209 14.552 1.00 97.81 380 GLN A C 1
ATOM 2976 O O . GLN A 1 380 ? -7.729 -23.690 13.813 1.00 97.81 380 GLN A O 1
ATOM 2981 N N . ALA A 1 381 ? -6.253 -23.544 15.514 1.00 97.06 381 ALA A N 1
ATOM 2982 C CA . ALA A 1 381 ? -6.367 -22.111 15.745 1.00 97.06 381 ALA A CA 1
ATOM 2983 C C . ALA A 1 381 ? -5.014 -21.439 15.477 1.00 97.06 381 ALA A C 1
ATOM 2985 O O . ALA A 1 381 ? -4.053 -21.651 16.222 1.00 97.06 381 ALA A O 1
ATOM 2986 N N . GLU A 1 382 ? -4.935 -20.652 14.405 1.00 95.88 382 GLU A N 1
ATOM 2987 C CA . GLU A 1 382 ? -3.748 -19.872 14.042 1.00 95.88 382 GLU A CA 1
ATOM 2988 C C . GLU A 1 382 ? -3.749 -18.540 14.786 1.00 95.88 382 GLU A C 1
ATOM 2990 O O . GLU A 1 382 ? -4.548 -17.662 14.477 1.00 95.88 382 GLU A O 1
ATOM 2995 N N . TYR A 1 383 ? -2.864 -18.371 15.761 1.00 96.12 383 TYR A N 1
ATOM 2996 C CA . TYR A 1 383 ? -2.693 -17.089 16.435 1.00 96.12 383 TYR A CA 1
ATOM 2997 C C . TYR A 1 383 ? -1.800 -16.206 15.581 1.00 96.12 383 TYR A C 1
ATOM 2999 O O . TYR A 1 383 ? -0.695 -16.617 15.248 1.00 96.12 383 TYR A O 1
ATOM 3007 N N . ILE A 1 384 ? -2.276 -15.007 15.262 1.00 94.25 384 ILE A N 1
ATOM 3008 C CA . ILE A 1 384 ? -1.601 -14.001 14.445 1.00 94.25 384 ILE A CA 1
ATOM 3009 C C . ILE A 1 384 ? -1.409 -12.746 15.294 1.00 94.25 384 ILE A C 1
ATOM 3011 O O . ILE A 1 384 ? -2.347 -12.290 15.957 1.00 94.25 384 ILE A O 1
ATOM 3015 N N . TRP A 1 385 ? -0.207 -12.180 15.270 1.00 93.19 385 TRP A N 1
ATOM 3016 C CA . TRP A 1 385 ? 0.136 -10.963 16.003 1.00 93.19 385 TRP A CA 1
ATOM 3017 C C . TRP A 1 385 ? 1.143 -10.104 15.236 1.00 93.19 385 TRP A C 1
ATOM 3019 O O . TRP A 1 385 ? 1.729 -10.550 14.252 1.00 93.19 385 TRP A O 1
ATOM 3029 N N . ILE A 1 386 ? 1.327 -8.870 15.708 1.00 91.25 386 ILE A N 1
ATOM 3030 C CA . ILE A 1 386 ? 2.305 -7.910 15.185 1.00 91.25 386 ILE A CA 1
ATOM 3031 C C . ILE A 1 386 ? 3.561 -7.970 16.058 1.00 91.25 386 ILE A C 1
ATOM 3033 O O . ILE A 1 386 ? 3.466 -7.948 17.295 1.00 91.25 386 ILE A O 1
ATOM 3037 N N . ASP A 1 387 ? 4.731 -8.064 15.433 1.00 91.38 387 ASP A N 1
ATOM 3038 C CA . ASP A 1 387 ? 6.009 -8.089 16.135 1.00 91.38 387 ASP A CA 1
ATOM 3039 C C . ASP A 1 387 ? 6.547 -6.693 16.511 1.00 91.38 387 ASP A C 1
ATOM 3041 O O . ASP A 1 387 ? 5.814 -5.702 16.556 1.00 91.38 387 ASP A O 1
ATOM 3045 N N . GLY A 1 388 ? 7.816 -6.629 16.920 1.00 90.44 388 GLY A N 1
ATOM 3046 C CA . GLY A 1 388 ? 8.492 -5.398 17.318 1.00 90.44 388 GLY A CA 1
ATOM 3047 C C . GLY A 1 388 ? 8.883 -4.492 16.152 1.00 90.44 388 GLY A C 1
ATOM 3048 O O . GLY A 1 388 ? 9.157 -3.318 16.401 1.00 90.44 388 GLY A O 1
ATOM 3049 N N . ASP A 1 389 ? 8.885 -5.026 14.930 1.00 87.12 389 ASP A N 1
ATOM 3050 C CA . ASP A 1 389 ? 9.248 -4.339 13.690 1.00 87.12 389 ASP A CA 1
ATOM 3051 C C . ASP A 1 389 ? 8.003 -3.971 12.856 1.00 87.12 389 ASP A C 1
ATOM 3053 O O . ASP A 1 389 ? 8.120 -3.332 11.817 1.00 87.12 389 ASP A O 1
ATOM 3057 N N . GLY A 1 390 ? 6.801 -4.323 13.333 1.00 83.38 390 GLY A N 1
ATOM 3058 C CA . GLY A 1 390 ? 5.533 -4.049 12.648 1.00 83.38 390 GLY A CA 1
ATOM 3059 C C . GLY A 1 390 ? 5.096 -5.155 11.683 1.00 83.38 390 GLY A C 1
ATOM 3060 O O . GLY A 1 390 ? 4.083 -5.000 11.003 1.00 83.38 390 GLY A O 1
ATOM 3061 N N . GLU A 1 391 ? 5.812 -6.279 11.651 1.00 84.81 391 GLU A N 1
ATOM 3062 C CA . GLU A 1 391 ? 5.541 -7.402 10.759 1.00 84.81 391 GLU A CA 1
ATOM 3063 C C . GLU A 1 391 ? 4.598 -8.426 11.400 1.00 84.81 391 GLU A C 1
ATOM 3065 O O . GLU A 1 391 ? 4.514 -8.578 12.624 1.00 84.81 391 GLU A O 1
ATOM 3070 N N . LEU A 1 392 ? 3.886 -9.171 10.555 1.00 87.94 392 LEU A N 1
ATOM 3071 C CA . LEU A 1 392 ? 2.987 -10.227 11.009 1.00 87.94 392 LEU A CA 1
ATOM 3072 C C . LEU A 1 392 ? 3.753 -11.505 11.355 1.00 87.94 392 LEU A C 1
ATOM 3074 O O . LEU A 1 392 ? 4.604 -11.984 10.606 1.00 87.94 392 LEU A O 1
ATOM 3078 N N . ARG A 1 393 ? 3.381 -12.113 12.479 1.00 91.69 393 ARG A N 1
ATOM 3079 C CA . ARG A 1 393 ? 3.853 -13.426 12.924 1.00 91.69 393 ARG A CA 1
ATOM 3080 C C . ARG A 1 393 ? 2.663 -14.316 13.220 1.00 91.69 393 ARG A C 1
ATOM 3082 O O . ARG A 1 393 ? 1.601 -13.831 13.611 1.00 91.69 393 ARG A O 1
ATOM 3089 N N . SER A 1 394 ? 2.842 -15.623 13.059 1.00 94.06 394 SER A N 1
ATOM 3090 C CA . SER A 1 394 ? 1.793 -16.579 13.389 1.00 94.06 394 SER A CA 1
ATOM 3091 C C . SER A 1 394 ? 2.320 -17.911 13.911 1.00 94.06 394 SER A C 1
ATOM 3093 O O . SER A 1 394 ? 3.483 -18.269 13.706 1.00 94.06 394 SER A O 1
ATOM 3095 N N . LYS A 1 395 ? 1.466 -18.612 14.663 1.00 95.94 395 LYS A N 1
ATOM 3096 C CA . LYS A 1 395 ? 1.652 -20.018 15.029 1.00 95.94 395 LYS A CA 1
ATOM 3097 C C . LYS A 1 395 ? 0.331 -20.688 15.402 1.00 95.94 395 LYS A C 1
ATOM 3099 O O . LYS A 1 395 ? -0.585 -20.061 15.935 1.00 95.94 395 LYS A O 1
ATOM 3104 N N . THR A 1 396 ? 0.277 -22.005 15.236 1.00 97.25 396 THR A N 1
ATOM 3105 C CA . THR A 1 396 ? -0.950 -22.795 15.411 1.00 97.25 396 THR A CA 1
ATOM 3106 C C . THR A 1 396 ? -1.015 -23.534 16.744 1.00 97.25 396 THR A C 1
ATOM 3108 O O . THR A 1 396 ? -0.065 -24.219 17.127 1.00 97.25 396 THR A O 1
ATOM 3111 N N . THR A 1 397 ? -2.169 -23.503 17.414 1.00 96.81 397 THR A N 1
ATOM 3112 C CA . THR A 1 397 ? -2.508 -24.441 18.499 1.00 96.81 397 THR A CA 1
ATOM 3113 C C . THR A 1 397 ? -3.689 -25.329 18.118 1.00 96.81 397 THR A C 1
ATOM 3115 O O . THR A 1 397 ? -4.480 -24.986 17.243 1.00 96.81 397 THR A O 1
ATOM 3118 N N . THR A 1 398 ? -3.816 -26.475 18.785 1.00 97.62 398 THR A N 1
ATOM 3119 C CA . THR A 1 398 ? -4.962 -27.378 18.635 1.00 97.62 398 THR A CA 1
ATOM 3120 C C . THR A 1 398 ? -5.997 -27.092 19.720 1.00 97.62 398 THR A C 1
ATOM 3122 O O . THR A 1 398 ? -5.658 -27.050 20.906 1.00 97.62 398 THR A O 1
ATOM 3125 N N . CYS A 1 399 ? -7.258 -26.947 19.321 1.00 96.62 399 CYS A N 1
ATOM 3126 C CA . CYS A 1 399 ? -8.417 -26.891 20.210 1.00 96.62 399 CYS A CA 1
ATOM 3127 C C . CYS A 1 399 ? -9.187 -28.215 20.109 1.00 96.62 399 CYS A C 1
ATOM 3129 O O . CYS A 1 399 ? -9.326 -28.776 19.025 1.00 96.62 399 CYS A O 1
ATOM 3131 N N . SER A 1 400 ? -9.685 -28.727 21.236 1.00 94.81 400 SER A N 1
ATOM 3132 C CA . SER A 1 400 ? -10.367 -30.032 21.303 1.00 94.81 400 SER A CA 1
ATOM 3133 C C . SER A 1 400 ? -11.804 -30.024 20.778 1.00 94.81 400 SER A C 1
ATOM 3135 O O . SER A 1 400 ? -12.423 -31.078 20.698 1.00 94.81 400 SER A O 1
ATOM 3137 N N . HIS A 1 401 ? -12.345 -28.846 20.485 1.00 93.31 401 HIS A N 1
ATOM 3138 C CA . HIS A 1 401 ? -13.704 -28.638 20.009 1.00 93.31 401 HIS A CA 1
ATOM 3139 C C . HIS A 1 401 ? -13.766 -27.352 19.187 1.00 93.31 401 HIS A C 1
ATOM 3141 O O . HIS A 1 401 ? -12.858 -26.516 19.232 1.00 93.31 401 HIS A O 1
ATOM 3147 N N . LYS A 1 402 ? -14.865 -27.197 18.450 1.00 94.94 402 LYS A N 1
ATOM 3148 C CA . LYS A 1 402 ? -15.182 -25.987 17.700 1.00 94.94 402 LYS A CA 1
ATOM 3149 C C . LYS A 1 402 ? -15.350 -24.789 18.634 1.00 94.94 402 LYS A C 1
ATOM 3151 O O . LYS A 1 402 ? -16.136 -24.856 19.572 1.00 94.94 402 LYS A O 1
ATOM 3156 N N . ILE A 1 403 ? -14.674 -23.695 18.304 1.00 95.81 403 ILE A N 1
ATOM 3157 C CA . ILE A 1 403 ? -14.720 -22.433 19.046 1.00 95.81 403 ILE A CA 1
ATOM 3158 C C . ILE A 1 403 ? -15.773 -21.505 18.436 1.00 95.81 403 ILE A C 1
ATOM 3160 O O . ILE A 1 403 ? -15.832 -21.353 17.211 1.00 95.81 403 ILE A O 1
ATOM 3164 N N . THR A 1 404 ? -16.589 -20.867 19.280 1.00 90.00 404 THR A N 1
ATOM 3165 C CA . THR A 1 404 ? -17.617 -19.907 18.834 1.00 90.00 404 THR A CA 1
ATOM 3166 C C . THR A 1 404 ? -17.436 -18.493 19.376 1.00 90.00 404 THR A C 1
ATOM 3168 O O . THR A 1 404 ? -17.855 -17.541 18.719 1.00 90.00 404 THR A O 1
ATOM 3171 N N . ASP A 1 405 ? -16.775 -18.339 20.523 1.00 94.19 405 ASP A N 1
ATOM 3172 C CA . ASP A 1 405 ? -16.482 -17.057 21.161 1.00 94.19 405 ASP A CA 1
ATOM 3173 C C . ASP A 1 405 ? -14.975 -16.912 21.450 1.00 94.19 405 ASP A C 1
ATOM 3175 O O . ASP A 1 405 ? -14.293 -17.865 21.827 1.00 94.19 405 ASP A O 1
ATOM 3179 N N . VAL A 1 406 ? -14.453 -15.686 21.312 1.00 94.31 406 VAL A N 1
ATOM 3180 C CA . VAL A 1 406 ? -13.056 -15.324 21.632 1.00 94.31 406 VAL A CA 1
ATOM 3181 C C . VAL A 1 406 ? -12.656 -15.732 23.050 1.00 94.31 406 VAL A C 1
ATOM 3183 O O . VAL A 1 406 ? -11.501 -16.072 23.280 1.00 94.31 406 VAL A O 1
ATOM 3186 N N . LYS A 1 407 ? -13.592 -15.725 24.002 1.00 95.12 407 LYS A N 1
ATOM 3187 C CA . LYS A 1 407 ? -13.346 -16.043 25.415 1.00 95.12 407 LYS A CA 1
ATOM 3188 C C . LYS A 1 407 ? -13.067 -17.521 25.671 1.00 95.12 407 LYS A C 1
ATOM 3190 O O . LYS A 1 407 ? -12.561 -17.853 26.737 1.00 95.12 407 LYS A O 1
ATOM 3195 N N . GLU A 1 408 ? -13.418 -18.403 24.737 1.00 95.44 408 GLU A N 1
ATOM 3196 C CA . GLU A 1 408 ? -13.109 -19.835 24.832 1.00 95.44 408 GLU A CA 1
ATOM 3197 C C . GLU A 1 408 ? -11.628 -20.115 24.530 1.00 95.44 408 GLU A C 1
ATOM 3199 O O . GLU A 1 408 ? -11.093 -21.167 24.887 1.00 95.44 408 GLU A O 1
ATOM 3204 N N . LEU A 1 409 ? -10.948 -19.171 23.874 1.00 96.06 409 LEU A N 1
ATOM 3205 C CA . LEU A 1 409 ? -9.543 -19.288 23.528 1.00 96.06 409 LEU A CA 1
ATOM 3206 C C . LEU A 1 409 ? -8.653 -18.991 24.733 1.00 96.06 409 LEU A C 1
ATOM 3208 O O . LEU A 1 409 ? -8.829 -18.006 25.450 1.00 96.06 409 LEU A O 1
ATOM 3212 N N . LYS A 1 410 ? -7.633 -19.830 24.920 1.00 93.62 410 LYS A N 1
ATOM 3213 C CA . LYS A 1 410 ? -6.616 -19.612 25.950 1.00 93.62 410 LYS A CA 1
ATOM 3214 C C . LYS A 1 410 ? -5.751 -18.394 25.621 1.00 93.62 410 LYS A C 1
ATOM 3216 O O . LYS A 1 410 ? -5.433 -18.139 24.454 1.00 93.62 410 LYS A O 1
ATOM 3221 N N . GLU A 1 411 ? -5.297 -17.704 26.662 1.00 96.19 411 GLU A N 1
ATOM 3222 C CA . GLU A 1 411 ? -4.101 -16.872 26.552 1.00 96.19 411 GLU A CA 1
ATOM 3223 C C . GLU A 1 411 ? -2.913 -17.781 26.213 1.00 96.19 411 GLU A C 1
ATOM 3225 O O . GLU A 1 411 ? -2.811 -18.914 26.700 1.00 96.19 411 GLU A O 1
ATOM 3230 N N . TRP A 1 412 ? -2.045 -17.310 25.327 1.00 97.12 412 TRP A N 1
ATOM 3231 C CA . TRP A 1 412 ? -0.838 -18.032 24.943 1.00 97.12 412 TRP A CA 1
ATOM 3232 C C . TRP A 1 412 ? 0.379 -17.123 25.100 1.00 97.12 412 TRP A C 1
ATOM 3234 O O . TRP A 1 412 ? 0.250 -15.988 25.537 1.00 97.12 412 TRP A O 1
ATOM 3244 N N . ASN A 1 413 ? 1.568 -17.606 24.774 1.00 96.62 413 ASN A N 1
ATOM 3245 C CA . ASN A 1 413 ? 2.809 -16.853 24.885 1.00 96.62 413 ASN A CA 1
ATOM 3246 C C . ASN A 1 413 ? 3.740 -17.212 23.734 1.00 96.62 413 ASN A C 1
ATOM 3248 O O . ASN A 1 413 ? 3.581 -18.279 23.144 1.00 96.62 413 ASN A O 1
ATOM 3252 N N . PHE A 1 414 ? 4.719 -16.376 23.425 1.00 96.81 414 PHE A N 1
ATOM 3253 C CA . PHE A 1 414 ? 5.815 -16.676 22.502 1.00 96.81 414 PHE A CA 1
ATOM 3254 C C . PHE A 1 414 ? 7.123 -16.042 22.991 1.00 96.81 414 PHE A C 1
ATOM 3256 O O . PHE A 1 414 ? 7.116 -15.227 23.910 1.00 96.81 414 PHE A O 1
ATOM 3263 N N . ASP A 1 415 ? 8.233 -16.422 22.355 1.00 96.75 415 ASP A N 1
ATOM 3264 C CA . ASP A 1 415 ? 9.552 -15.851 22.627 1.00 96.75 415 ASP A CA 1
ATOM 3265 C C . ASP A 1 415 ? 9.720 -14.498 21.916 1.00 96.75 415 ASP A C 1
ATOM 3267 O O . ASP A 1 415 ? 10.020 -14.432 20.722 1.00 96.75 415 ASP A O 1
ATOM 3271 N N . GLY A 1 416 ? 9.536 -13.416 22.667 1.00 95.62 416 GLY A N 1
ATOM 3272 C CA . GLY A 1 416 ? 9.664 -12.035 22.214 1.00 95.62 416 GLY A CA 1
ATOM 3273 C C . GLY A 1 416 ? 11.092 -11.597 21.886 1.00 95.62 416 GLY A C 1
ATOM 3274 O O . GLY A 1 416 ? 11.276 -10.565 21.237 1.00 95.62 416 GLY A O 1
ATOM 3275 N N . SER A 1 417 ? 12.114 -12.362 22.286 1.00 95.19 417 SER A N 1
ATOM 3276 C CA . SER A 1 417 ? 13.503 -12.059 21.912 1.00 95.19 417 SER A CA 1
ATOM 3277 C C . SER A 1 417 ? 13.785 -12.332 20.435 1.00 95.19 417 SER A C 1
ATOM 3279 O O . SER A 1 417 ? 14.596 -11.644 19.818 1.00 95.19 417 SER A O 1
ATOM 3281 N N . SER A 1 418 ? 13.029 -13.259 19.844 1.00 94.94 418 SER A N 1
ATOM 3282 C CA . SER A 1 418 ? 13.083 -13.609 18.423 1.00 94.94 418 SER A CA 1
ATOM 3283 C C . SER A 1 418 ? 12.239 -12.684 17.529 1.00 94.94 418 SER A C 1
ATOM 3285 O O . SER A 1 418 ? 12.165 -12.890 16.316 1.00 94.94 418 SER A O 1
ATOM 3287 N N . THR A 1 419 ? 11.581 -11.677 18.112 1.00 94.25 419 THR A N 1
ATOM 3288 C CA . THR A 1 419 ? 10.625 -10.792 17.424 1.00 94.25 419 THR A CA 1
ATOM 3289 C C . THR A 1 419 ? 10.794 -9.314 17.808 1.00 94.25 419 THR A C 1
ATOM 3291 O O . THR A 1 419 ? 9.884 -8.514 17.610 1.00 94.25 419 THR A O 1
ATOM 3294 N N . ASN A 1 420 ? 11.942 -8.941 18.390 1.00 94.38 420 ASN A N 1
ATOM 3295 C CA . ASN A 1 420 ? 12.266 -7.571 18.818 1.00 94.38 420 ASN A CA 1
ATOM 3296 C C . ASN A 1 420 ? 11.273 -6.960 19.841 1.00 94.38 420 ASN A C 1
ATOM 3298 O O . ASN A 1 420 ? 11.061 -5.742 19.902 1.00 94.38 420 ASN A O 1
ATOM 3302 N N . GLN A 1 421 ? 10.655 -7.800 20.675 1.00 94.38 421 GLN A N 1
ATOM 3303 C CA . GLN A 1 421 ? 9.640 -7.387 21.655 1.00 94.38 421 GLN A CA 1
ATOM 3304 C C . GLN A 1 421 ? 10.088 -7.522 23.108 1.00 94.38 421 GLN A C 1
ATOM 3306 O O . GLN A 1 421 ? 9.511 -6.848 23.960 1.00 94.38 421 GLN A O 1
ATOM 3311 N N . ALA A 1 422 ? 11.113 -8.329 23.384 1.00 93.62 422 ALA A N 1
ATOM 3312 C CA . ALA A 1 422 ? 11.610 -8.578 24.731 1.00 93.62 422 ALA A CA 1
ATOM 3313 C C . ALA A 1 422 ? 13.119 -8.897 24.742 1.00 93.62 422 ALA A C 1
ATOM 3315 O O . ALA A 1 422 ? 13.653 -9.381 23.742 1.00 93.62 422 ALA A O 1
ATOM 3316 N N . PRO A 1 423 ? 13.847 -8.638 25.841 1.00 92.56 423 PRO A N 1
ATOM 3317 C CA . PRO A 1 423 ? 15.232 -9.076 25.976 1.00 92.56 423 PRO A CA 1
ATOM 3318 C C . PRO A 1 423 ? 15.318 -10.595 26.198 1.00 92.56 423 PRO A C 1
ATOM 3320 O O . PRO A 1 423 ? 14.431 -11.205 26.781 1.00 92.56 423 PRO A O 1
ATOM 3323 N N . GLY A 1 424 ? 16.436 -11.221 25.818 1.00 91.25 424 GLY A N 1
ATOM 3324 C CA . GLY A 1 424 ? 16.587 -12.684 25.908 1.00 91.25 424 GLY A CA 1
ATOM 3325 C C . GLY A 1 424 ? 16.549 -13.292 27.321 1.00 91.25 424 GLY A C 1
ATOM 3326 O O . GLY A 1 424 ? 16.394 -14.499 27.446 1.00 91.25 424 GLY A O 1
ATOM 3327 N N . HIS A 1 425 ? 16.707 -12.496 28.384 1.00 90.12 425 HIS A N 1
ATOM 3328 C CA . HIS A 1 425 ? 16.657 -12.988 29.770 1.00 90.12 425 HIS A CA 1
ATOM 3329 C C . HIS A 1 425 ? 15.261 -12.895 30.413 1.00 90.12 425 HIS A C 1
ATOM 3331 O O . HIS A 1 425 ? 15.076 -13.438 31.499 1.00 90.12 425 HIS A O 1
ATOM 3337 N N . ASP A 1 426 ? 14.312 -12.218 29.762 1.00 91.75 426 ASP A N 1
ATOM 3338 C CA . ASP A 1 426 ? 12.898 -12.136 30.145 1.00 91.75 426 ASP A CA 1
ATOM 3339 C C . ASP A 1 426 ? 12.079 -11.979 28.860 1.00 91.75 426 ASP A C 1
ATOM 3341 O O . ASP A 1 426 ? 11.701 -10.873 28.477 1.00 91.75 426 ASP A O 1
ATOM 3345 N N . SER A 1 427 ? 11.959 -13.081 28.113 1.00 94.44 427 SER A N 1
ATOM 3346 C CA . SER A 1 427 ? 11.523 -13.032 26.719 1.00 94.44 427 SER A CA 1
ATOM 3347 C C . SER A 1 427 ? 10.060 -13.399 26.491 1.00 94.44 427 SER A C 1
ATOM 3349 O O . SER A 1 427 ? 9.571 -13.215 25.380 1.00 94.44 427 SER A O 1
ATOM 3351 N N . ASP A 1 428 ? 9.344 -13.890 27.504 1.00 95.62 428 ASP A N 1
ATOM 3352 C CA . ASP A 1 428 ? 7.949 -14.297 27.345 1.00 95.62 428 ASP A CA 1
ATOM 3353 C C . ASP A 1 428 ? 7.035 -13.086 27.096 1.00 95.62 428 ASP A C 1
ATOM 3355 O O . ASP A 1 428 ? 6.902 -12.188 27.930 1.00 95.62 428 ASP A O 1
ATOM 3359 N N . ILE A 1 429 ? 6.355 -13.095 25.947 1.00 97.56 429 ILE A N 1
ATOM 3360 C CA . ILE A 1 429 ? 5.283 -12.154 25.604 1.00 97.56 429 ILE A CA 1
ATOM 3361 C C . ILE A 1 429 ? 3.968 -12.921 25.509 1.00 97.56 429 ILE A C 1
ATOM 3363 O O . ILE A 1 429 ? 3.888 -13.944 24.828 1.00 97.56 429 ILE A O 1
ATOM 3367 N N . TYR A 1 430 ? 2.928 -12.413 26.167 1.00 97.88 430 TYR A N 1
ATOM 3368 C CA . TYR A 1 430 ? 1.591 -12.994 26.166 1.00 97.88 430 TYR A CA 1
ATOM 3369 C C . TYR A 1 430 ? 0.772 -12.557 24.949 1.00 97.88 430 TYR A C 1
ATOM 3371 O O . TYR A 1 430 ? 0.802 -11.398 24.537 1.00 97.88 430 TYR A O 1
ATOM 3379 N N . LEU A 1 431 ? -0.007 -13.497 24.416 1.00 98.00 431 LEU A N 1
ATOM 3380 C CA . LEU A 1 431 ? -0.962 -13.339 23.326 1.00 98.00 431 LEU A CA 1
ATOM 3381 C C . LEU A 1 431 ? -2.380 -13.428 23.877 1.00 98.00 431 LEU A C 1
ATOM 3383 O O . LEU A 1 431 ? -2.832 -14.509 24.269 1.00 98.00 431 LEU A O 1
ATOM 3387 N N . ARG A 1 432 ? -3.097 -12.304 23.848 1.00 97.25 432 ARG A N 1
ATOM 3388 C CA . ARG A 1 432 ? -4.506 -12.229 24.249 1.00 97.25 432 ARG A CA 1
ATOM 3389 C C . ARG A 1 432 ? -5.416 -12.212 23.021 1.00 97.25 432 ARG A C 1
ATOM 3391 O O . ARG A 1 432 ? -5.347 -11.248 22.257 1.00 97.25 432 ARG A O 1
ATOM 3398 N N . PRO A 1 433 ? -6.268 -13.234 22.815 1.00 96.94 433 PRO A N 1
ATOM 3399 C CA . PRO A 1 433 ? -7.210 -13.274 21.701 1.00 96.94 433 PRO A CA 1
ATOM 3400 C C . PRO A 1 433 ? -8.111 -12.036 21.652 1.00 96.94 433 PRO A C 1
ATOM 3402 O O . PRO A 1 433 ? -8.695 -11.633 22.658 1.00 96.94 433 PRO A O 1
ATOM 3405 N N . ALA A 1 434 ? -8.236 -11.447 20.468 1.00 93.94 434 ALA A N 1
ATOM 3406 C CA . ALA A 1 434 ? -8.948 -10.197 20.239 1.00 93.94 434 ALA A CA 1
ATOM 3407 C C . ALA A 1 434 ? -10.058 -10.320 19.185 1.00 93.94 434 ALA A C 1
ATOM 3409 O O . ALA A 1 434 ? -11.089 -9.657 19.313 1.00 93.94 434 ALA A O 1
ATOM 3410 N N . ALA A 1 435 ? -9.864 -11.155 18.161 1.00 92.38 435 ALA A N 1
ATOM 3411 C CA . ALA A 1 435 ? -10.867 -11.458 17.140 1.00 92.38 435 ALA A CA 1
ATOM 3412 C C . ALA A 1 435 ? -10.652 -12.863 16.556 1.00 92.38 435 ALA A C 1
ATOM 3414 O O . ALA A 1 435 ? -9.521 -13.348 16.527 1.00 92.38 435 ALA A O 1
ATOM 3415 N N . ILE A 1 436 ? -11.730 -13.489 16.073 1.00 93.44 436 ILE A N 1
ATOM 3416 C CA . ILE A 1 436 ? -11.707 -14.795 15.400 1.00 93.44 436 ILE A CA 1
ATOM 3417 C C . ILE A 1 436 ? -12.258 -14.649 13.981 1.00 93.44 436 ILE A C 1
ATOM 3419 O O . ILE A 1 436 ? -13.279 -13.995 13.779 1.00 93.44 436 ILE A O 1
ATOM 3423 N N . PHE A 1 437 ? -11.622 -15.326 13.028 1.00 92.88 437 PHE A N 1
ATOM 3424 C CA . PHE A 1 437 ? -12.074 -15.465 11.644 1.00 92.88 437 PHE A CA 1
ATOM 3425 C C . PHE A 1 437 ? -12.017 -16.930 11.217 1.00 92.88 437 PHE A C 1
ATOM 3427 O O . PHE A 1 437 ? -11.296 -17.730 11.814 1.00 92.88 437 PHE A O 1
ATOM 3434 N N . LYS A 1 438 ? -12.754 -17.304 10.167 1.00 94.50 438 LYS A N 1
ATOM 3435 C CA . LYS A 1 438 ? -12.603 -18.648 9.585 1.00 94.50 438 LYS A CA 1
ATOM 3436 C C . LYS A 1 438 ? -11.267 -18.736 8.856 1.00 94.50 438 LYS A C 1
ATOM 3438 O O . LYS A 1 438 ? -10.896 -17.794 8.163 1.00 94.50 438 LYS A O 1
ATOM 3443 N N . ASP A 1 439 ? -10.582 -19.868 8.966 1.00 93.94 439 ASP A N 1
ATOM 3444 C CA . ASP A 1 439 ? -9.334 -20.115 8.240 1.00 93.94 439 ASP A CA 1
ATOM 3445 C C . ASP A 1 439 ? -9.643 -20.540 6.785 1.00 93.94 439 ASP A C 1
ATOM 3447 O O . ASP A 1 439 ? -10.201 -21.623 6.576 1.00 93.94 439 ASP A O 1
ATOM 3451 N N . PRO A 1 440 ? -9.333 -19.721 5.758 1.00 91.88 440 PRO A N 1
ATOM 3452 C CA . PRO A 1 440 ? -9.629 -20.050 4.363 1.00 91.88 440 PRO A CA 1
ATOM 3453 C C . PRO A 1 440 ? -8.672 -21.088 3.766 1.00 91.88 440 PRO A C 1
ATOM 3455 O O . PRO A 1 440 ? -9.012 -21.704 2.755 1.00 91.88 440 PRO A O 1
ATOM 3458 N N . ILE A 1 441 ? -7.508 -21.306 4.384 1.00 89.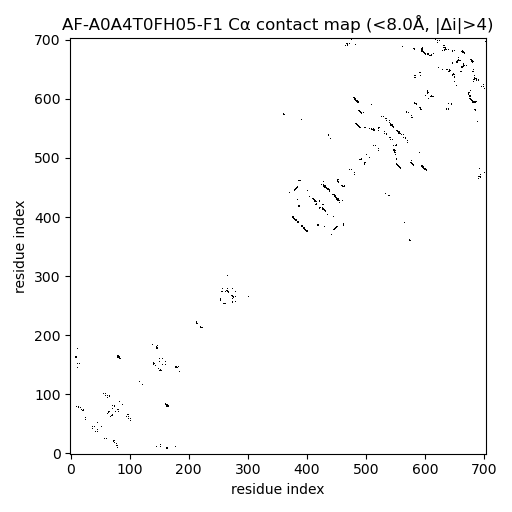06 441 ILE A N 1
ATOM 3459 C CA . ILE A 1 441 ? -6.491 -22.253 3.919 1.00 89.06 441 ILE A CA 1
ATOM 3460 C C . ILE A 1 441 ? -6.845 -23.644 4.445 1.00 89.06 441 ILE A C 1
ATOM 3462 O O . ILE A 1 441 ? -6.999 -24.599 3.677 1.00 89.06 441 ILE A O 1
ATOM 3466 N N . ARG A 1 442 ? -7.053 -23.752 5.762 1.00 92.44 442 ARG A N 1
ATOM 3467 C CA . ARG A 1 442 ? -7.385 -25.024 6.418 1.00 92.44 442 ARG A CA 1
ATOM 3468 C C . ARG A 1 442 ? -8.853 -25.401 6.302 1.00 92.44 442 ARG A C 1
ATOM 3470 O O . ARG A 1 442 ? -9.168 -26.587 6.283 1.00 92.44 442 ARG A O 1
ATOM 3477 N N . ARG A 1 443 ? -9.739 -24.415 6.129 1.00 93.88 443 ARG A N 1
ATOM 3478 C CA . ARG A 1 443 ? -11.192 -24.588 5.951 1.00 93.88 443 ARG A CA 1
ATOM 3479 C C . ARG A 1 443 ? -11.833 -25.334 7.130 1.00 93.88 443 ARG A C 1
ATOM 3481 O O . ARG A 1 443 ? -11.240 -25.458 8.197 1.00 93.88 443 ARG A O 1
ATOM 3488 N N . GLY A 1 444 ? -13.079 -25.775 6.962 1.00 94.19 444 GLY A N 1
ATOM 3489 C CA . GLY A 1 444 ? -13.821 -26.475 8.012 1.00 94.19 444 GLY A CA 1
ATOM 3490 C C . GLY A 1 444 ? -14.073 -25.583 9.227 1.00 94.19 444 GLY A C 1
ATOM 3491 O O . GLY A 1 444 ? -14.405 -24.406 9.073 1.00 94.19 444 GLY A O 1
ATOM 3492 N N . ASP A 1 445 ? -13.903 -26.154 10.417 1.00 96.06 445 ASP A N 1
ATOM 3493 C CA . ASP A 1 445 ? -14.068 -25.457 11.697 1.00 96.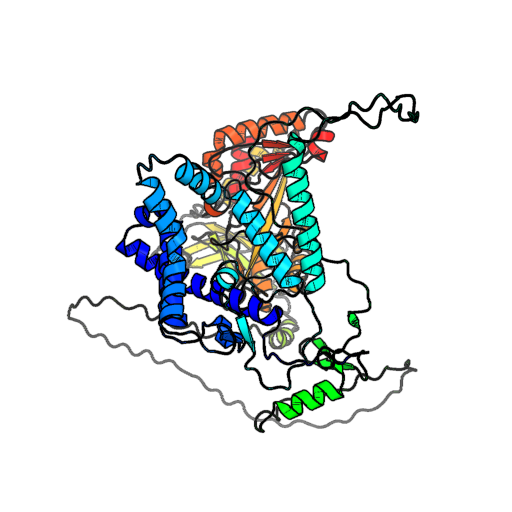06 445 ASP A CA 1
ATOM 3494 C C . ASP A 1 445 ? -12.766 -24.807 12.207 1.00 96.06 445 ASP A C 1
ATOM 3496 O O . ASP A 1 445 ? -12.735 -24.294 13.324 1.00 96.06 445 ASP A O 1
ATOM 3500 N N . ASN A 1 446 ? -11.695 -24.810 11.404 1.00 97.31 446 ASN A N 1
ATOM 3501 C CA . ASN A 1 446 ? -10.431 -24.159 11.745 1.00 97.31 446 ASN A CA 1
ATOM 3502 C C . ASN A 1 446 ? -10.555 -22.632 11.688 1.00 97.31 446 ASN A C 1
ATOM 3504 O O . ASN A 1 446 ? -11.324 -22.072 10.896 1.00 97.31 446 ASN A O 1
ATOM 3508 N N . ILE A 1 447 ? -9.766 -21.956 12.521 1.00 96.19 447 ILE A N 1
ATOM 3509 C CA . ILE A 1 447 ? -9.900 -20.520 12.750 1.00 96.19 447 ILE A CA 1
ATOM 3510 C C . ILE A 1 447 ? -8.564 -19.785 12.743 1.00 96.19 447 ILE A C 1
ATOM 3512 O O . ILE A 1 447 ? -7.518 -20.324 13.102 1.00 96.19 447 ILE A O 1
ATOM 3516 N N . LEU A 1 448 ? -8.641 -18.508 12.391 1.00 94.44 448 LEU A N 1
ATOM 3517 C CA . LEU A 1 448 ? -7.598 -17.521 12.619 1.00 94.44 448 LEU A CA 1
ATOM 3518 C C . LEU A 1 448 ? -7.957 -16.696 13.850 1.00 94.44 448 LEU A C 1
ATOM 3520 O O . LEU A 1 448 ? -9.117 -16.335 14.045 1.00 94.44 448 LEU A O 1
ATOM 3524 N N . VAL A 1 449 ? -6.957 -16.376 14.658 1.00 94.69 449 VAL A N 1
ATOM 3525 C CA . VAL A 1 449 ? -7.086 -15.650 15.917 1.00 94.69 449 VAL A CA 1
ATOM 3526 C C . VAL A 1 449 ? -6.161 -14.446 15.867 1.00 94.69 449 VAL A C 1
ATOM 3528 O O . VAL A 1 449 ? -4.947 -14.589 15.960 1.00 94.69 449 VAL A O 1
ATOM 3531 N N . ILE A 1 450 ? -6.723 -13.246 15.759 1.00 93.25 450 ILE A N 1
ATOM 3532 C CA . ILE A 1 450 ? -5.941 -12.019 15.941 1.00 93.25 450 ILE A CA 1
ATOM 3533 C C . ILE A 1 450 ? -5.717 -11.835 17.436 1.00 93.25 450 ILE A C 1
ATOM 3535 O O . ILE A 1 450 ? -6.686 -11.847 18.200 1.00 93.25 450 ILE A O 1
ATOM 3539 N N . ALA A 1 451 ? -4.465 -11.663 17.851 1.00 94.75 451 ALA A N 1
ATOM 3540 C CA . ALA A 1 451 ? -4.087 -11.530 19.250 1.00 94.75 451 ALA A CA 1
ATOM 3541 C C . ALA A 1 451 ? -3.312 -10.235 19.529 1.00 94.75 451 ALA A C 1
ATOM 3543 O O . ALA A 1 451 ? -2.544 -9.745 18.704 1.00 94.75 451 ALA A O 1
ATOM 3544 N N . GLU A 1 452 ? -3.520 -9.692 20.725 1.00 95.56 452 GLU A N 1
ATOM 3545 C CA . GLU A 1 452 ? -2.748 -8.583 21.279 1.00 95.56 452 GLU A CA 1
ATOM 3546 C C . GLU A 1 452 ? -1.524 -9.076 22.049 1.00 95.56 452 GLU A C 1
ATOM 3548 O O . GLU A 1 452 ? -1.604 -10.075 22.768 1.00 95.56 452 GLU A O 1
ATOM 3553 N N . CYS A 1 453 ? -0.431 -8.316 21.971 1.00 96.75 453 CYS A N 1
ATOM 3554 C CA . CYS A 1 453 ? 0.809 -8.594 22.689 1.00 96.75 453 CYS A CA 1
ATOM 3555 C C . CYS A 1 453 ? 0.861 -7.855 24.036 1.00 96.75 453 CYS A C 1
ATOM 3557 O O . CYS A 1 453 ? 0.670 -6.634 24.104 1.00 96.75 453 CYS A O 1
ATOM 3559 N N . TYR A 1 454 ? 1.175 -8.588 25.101 1.00 97.62 454 TYR A N 1
ATOM 3560 C CA . TYR A 1 454 ? 1.337 -8.075 26.462 1.00 97.62 454 TYR A CA 1
ATOM 3561 C C . TYR A 1 454 ? 2.653 -8.558 27.070 1.00 97.62 454 TYR A C 1
ATOM 3563 O O . TYR A 1 454 ? 3.053 -9.701 26.870 1.00 97.62 454 TYR A O 1
ATOM 3571 N N . ASN A 1 455 ? 3.320 -7.688 27.821 1.00 96.00 455 ASN A N 1
ATOM 3572 C CA . ASN A 1 455 ? 4.548 -8.028 28.532 1.00 96.00 455 ASN A CA 1
ATOM 3573 C C . ASN A 1 455 ? 4.263 -8.983 29.702 1.00 96.00 455 ASN A C 1
ATOM 3575 O O . ASN A 1 455 ? 3.114 -9.146 30.128 1.00 96.00 455 ASN A O 1
ATOM 3579 N N . SER A 1 456 ? 5.326 -9.571 30.254 1.00 89.62 456 SER A N 1
ATOM 3580 C CA . SER A 1 456 ? 5.276 -10.494 31.394 1.00 89.62 456 SER A CA 1
ATOM 3581 C C . SER A 1 456 ? 4.607 -9.892 32.644 1.00 89.62 456 SER A C 1
ATOM 3583 O O . SER A 1 456 ? 3.953 -10.607 33.403 1.00 89.62 456 SER A O 1
ATOM 3585 N N . ASP A 1 457 ? 4.690 -8.570 32.821 1.00 91.62 457 ASP A N 1
ATOM 3586 C CA . ASP A 1 457 ? 4.046 -7.802 33.898 1.00 91.62 457 ASP A CA 1
ATOM 3587 C C . ASP A 1 457 ? 2.558 -7.466 33.643 1.00 91.62 457 ASP A C 1
ATOM 3589 O O . ASP A 1 457 ? 1.897 -6.843 34.477 1.00 91.62 457 ASP A O 1
ATOM 3593 N N . GLY A 1 458 ? 2.014 -7.876 32.494 1.00 92.19 458 GLY A N 1
ATOM 3594 C CA . GLY A 1 458 ? 0.632 -7.638 32.087 1.00 92.19 458 GLY A CA 1
ATOM 3595 C C . GLY A 1 458 ? 0.372 -6.280 31.429 1.00 92.19 458 GLY A C 1
ATOM 3596 O O . GLY A 1 458 ? -0.776 -6.017 31.051 1.00 92.19 458 GLY A O 1
ATOM 3597 N N . THR A 1 459 ? 1.393 -5.435 31.254 1.00 95.75 459 THR A N 1
ATOM 3598 C CA . THR A 1 459 ? 1.284 -4.174 30.504 1.00 95.75 459 THR A CA 1
ATOM 3599 C C . THR A 1 459 ? 1.216 -4.426 28.991 1.00 95.75 459 THR A C 1
ATOM 3601 O O . THR A 1 459 ? 1.753 -5.427 28.508 1.00 95.75 459 THR A O 1
ATOM 3604 N N . PRO A 1 460 ? 0.540 -3.566 28.201 1.00 96.56 460 PRO A N 1
ATOM 3605 C CA . PRO A 1 460 ? 0.574 -3.668 26.743 1.00 96.56 460 PRO A CA 1
ATOM 3606 C C . PRO A 1 460 ? 2.017 -3.589 26.231 1.00 96.56 460 PRO A C 1
ATOM 3608 O O . PRO A 1 460 ? 2.784 -2.730 26.671 1.00 96.56 460 PRO A O 1
ATOM 3611 N N . ASN A 1 461 ? 2.391 -4.463 25.293 1.00 95.06 461 ASN A N 1
ATOM 3612 C CA . ASN A 1 461 ? 3.707 -4.378 24.663 1.00 95.06 461 ASN A CA 1
ATOM 3613 C C . ASN A 1 461 ? 3.858 -3.045 23.903 1.00 95.06 461 ASN A C 1
ATOM 3615 O O . ASN A 1 461 ? 2.866 -2.455 23.472 1.00 95.06 461 ASN A O 1
ATOM 3619 N N . LYS A 1 462 ? 5.098 -2.581 23.700 1.00 91.81 462 LYS A N 1
ATOM 3620 C CA . LYS A 1 462 ? 5.400 -1.302 23.028 1.00 91.81 462 LYS A CA 1
ATOM 3621 C C . LYS A 1 462 ? 4.743 -1.156 21.643 1.00 91.81 462 LYS A C 1
ATOM 3623 O O . LYS A 1 462 ? 4.431 -0.035 21.257 1.00 91.81 462 LYS A O 1
ATOM 3628 N N . THR A 1 463 ? 4.523 -2.262 20.920 1.00 88.75 463 THR A N 1
ATOM 3629 C CA . THR A 1 463 ? 3.869 -2.276 19.598 1.00 88.75 463 THR A CA 1
ATOM 3630 C C . THR A 1 463 ? 2.376 -2.615 19.646 1.00 88.75 463 THR A C 1
ATOM 3632 O O . THR A 1 463 ? 1.725 -2.692 18.608 1.00 88.75 463 THR A O 1
ATOM 3635 N N . ASN A 1 464 ? 1.773 -2.775 20.833 1.00 94.81 464 ASN A N 1
ATOM 3636 C CA . ASN A 1 464 ? 0.334 -3.012 20.972 1.00 94.81 464 ASN A CA 1
ATOM 3637 C C . ASN A 1 464 ? -0.463 -1.701 20.837 1.00 94.81 464 ASN A C 1
ATOM 3639 O O . ASN A 1 464 ? -1.038 -1.173 21.794 1.00 94.81 464 ASN A O 1
ATOM 3643 N N . TYR A 1 465 ? -0.522 -1.175 19.616 1.00 93.62 465 TYR A N 1
ATOM 3644 C CA . TYR A 1 465 ? -1.287 0.030 19.304 1.00 93.62 465 TYR A CA 1
ATOM 3645 C C . TYR A 1 465 ? -2.803 -0.196 19.337 1.00 93.62 465 TYR A C 1
ATOM 3647 O O . TYR A 1 465 ? -3.557 0.748 19.591 1.00 93.62 465 TYR A O 1
ATOM 3655 N N . ARG A 1 466 ? -3.260 -1.450 19.190 1.00 94.12 466 ARG A N 1
ATOM 3656 C CA . ARG A 1 466 ? -4.673 -1.823 19.346 1.00 94.12 466 ARG A CA 1
ATOM 3657 C C . ARG A 1 466 ? -5.213 -1.434 20.717 1.00 94.12 466 ARG A C 1
ATOM 3659 O O . ARG A 1 466 ? -6.329 -0.925 20.787 1.00 94.12 466 ARG A O 1
ATOM 3666 N N . HIS A 1 467 ? -4.437 -1.618 21.785 1.00 94.75 467 HIS A N 1
ATOM 3667 C CA . HIS A 1 467 ? -4.848 -1.240 23.137 1.00 94.75 467 HIS A CA 1
ATOM 3668 C C . HIS A 1 467 ? -5.271 0.239 23.223 1.00 94.75 467 HIS A C 1
ATOM 3670 O O . HIS A 1 467 ? -6.343 0.567 23.742 1.00 94.75 467 HIS A O 1
ATOM 3676 N N . TYR A 1 468 ? -4.453 1.133 22.665 1.00 92.69 468 TYR A N 1
ATOM 3677 C CA . TYR A 1 468 ? -4.709 2.574 22.661 1.00 92.69 468 TYR A CA 1
ATOM 3678 C C . TYR A 1 468 ? -5.837 2.955 21.699 1.00 92.69 468 TYR A C 1
ATOM 3680 O O . TYR A 1 468 ? -6.730 3.715 22.074 1.00 92.69 468 TYR A O 1
ATOM 3688 N N . ALA A 1 469 ? -5.844 2.375 20.496 1.00 94.38 469 ALA A N 1
ATOM 3689 C CA . ALA A 1 469 ? -6.896 2.597 19.512 1.00 94.38 469 ALA A CA 1
ATOM 3690 C C . ALA A 1 469 ? -8.268 2.191 20.063 1.00 94.38 469 ALA A C 1
ATOM 3692 O O . ALA A 1 469 ? -9.222 2.960 19.980 1.00 94.38 469 ALA A O 1
ATOM 3693 N N . LYS A 1 470 ? -8.359 1.024 20.713 1.00 95.19 470 LYS A N 1
ATOM 3694 C CA . LYS A 1 470 ? -9.590 0.548 21.348 1.00 95.19 470 LYS A CA 1
ATOM 3695 C C . LYS A 1 470 ? -10.099 1.544 22.390 1.00 95.19 470 LYS A C 1
ATOM 3697 O O . LYS A 1 470 ? -11.289 1.835 22.410 1.00 95.19 470 LYS A O 1
ATOM 3702 N N . LYS A 1 471 ? -9.214 2.100 23.222 1.00 96.00 471 LYS A N 1
ATOM 3703 C CA . LYS A 1 471 ? -9.593 3.096 24.233 1.00 96.00 471 LYS A CA 1
ATOM 3704 C C . LYS A 1 471 ? -10.206 4.353 23.602 1.00 96.00 471 LYS A C 1
ATOM 3706 O O . LYS A 1 471 ? -11.238 4.811 24.084 1.00 96.00 471 LYS A O 1
ATOM 3711 N N . ALA A 1 472 ? -9.607 4.880 22.532 1.00 96.38 472 ALA A N 1
ATOM 3712 C CA . ALA A 1 472 ? -10.150 6.033 21.808 1.00 96.38 472 ALA A CA 1
ATOM 3713 C C . ALA A 1 472 ? -11.507 5.706 21.157 1.00 96.38 472 ALA A C 1
ATOM 3715 O O . ALA A 1 472 ? -12.467 6.461 21.303 1.00 96.38 472 ALA A O 1
ATOM 3716 N N . MET A 1 473 ? -11.621 4.538 20.513 1.00 95.44 473 MET A N 1
ATOM 3717 C CA . MET A 1 473 ? -12.873 4.067 19.907 1.00 95.44 473 MET A CA 1
ATOM 3718 C C . MET A 1 473 ? -13.991 3.889 20.945 1.00 95.44 473 MET A C 1
ATOM 3720 O O . MET A 1 473 ? -15.127 4.276 20.688 1.00 95.44 473 MET A O 1
ATOM 3724 N N . ASP A 1 474 ? -13.681 3.345 22.126 1.00 97.38 474 ASP A N 1
ATOM 3725 C CA . ASP A 1 474 ? -14.651 3.165 23.213 1.00 97.38 474 ASP A CA 1
ATOM 3726 C C . ASP A 1 474 ? -15.159 4.518 23.751 1.00 97.38 474 ASP A C 1
ATOM 3728 O O . ASP A 1 474 ? -16.339 4.645 24.083 1.00 97.38 474 ASP A O 1
ATOM 3732 N N . GLN A 1 475 ? -14.284 5.529 23.836 1.00 97.88 475 GLN A N 1
ATOM 3733 C CA . GLN A 1 475 ? -14.644 6.888 24.265 1.00 97.88 475 GLN A CA 1
ATOM 3734 C C . GLN A 1 475 ? -15.500 7.618 23.225 1.00 97.88 475 GLN A C 1
ATOM 3736 O O . GLN A 1 475 ? -16.419 8.343 23.593 1.00 97.88 475 GLN A O 1
ATOM 3741 N N . ALA A 1 476 ? -15.233 7.390 21.940 1.00 97.12 476 ALA A N 1
ATOM 3742 C CA . ALA A 1 476 ? -15.945 8.003 20.822 1.00 97.12 476 ALA A CA 1
ATOM 3743 C C . ALA A 1 476 ? -17.115 7.154 20.284 1.00 97.12 476 ALA A C 1
ATOM 3745 O O . ALA A 1 476 ? -17.634 7.430 19.202 1.00 97.12 476 ALA A O 1
ATOM 3746 N N . LYS A 1 477 ? -17.541 6.109 21.006 1.00 96.50 477 LYS A N 1
ATOM 3747 C CA . LYS A 1 477 ? -18.518 5.120 20.512 1.00 96.50 477 LYS A CA 1
ATOM 3748 C C . LYS A 1 477 ? -19.846 5.731 20.043 1.00 96.50 477 LYS A C 1
ATOM 3750 O O . LYS A 1 477 ? -20.455 5.207 19.116 1.00 96.50 477 LYS A O 1
ATOM 3755 N N . ASP A 1 478 ? -20.281 6.832 20.660 1.00 96.94 478 ASP A N 1
ATOM 3756 C CA . ASP A 1 478 ? -21.571 7.473 20.371 1.00 96.94 478 ASP A CA 1
ATOM 3757 C C . ASP A 1 478 ? -21.571 8.173 18.995 1.00 96.94 478 ASP A C 1
ATOM 3759 O O . ASP A 1 478 ? -22.612 8.318 18.350 1.00 96.94 478 ASP A O 1
ATOM 3763 N N . GLU A 1 479 ? -20.388 8.538 18.495 1.00 97.31 479 GLU A N 1
ATOM 3764 C CA . GLU A 1 479 ? -20.197 9.074 17.145 1.00 97.31 479 GLU A CA 1
ATOM 3765 C C . GLU A 1 479 ? -20.154 7.979 16.069 1.00 97.31 479 GLU A C 1
ATOM 3767 O O . GLU A 1 479 ? -20.215 8.305 14.887 1.00 97.31 479 GLU A O 1
ATOM 3772 N N . ASP A 1 480 ? -20.077 6.696 16.441 1.00 96.25 480 ASP A N 1
ATOM 3773 C CA . ASP A 1 480 ? -19.937 5.550 15.528 1.00 96.25 480 ASP A CA 1
ATOM 3774 C C . ASP A 1 480 ? -18.952 5.823 14.361 1.00 96.25 480 ASP A C 1
ATOM 3776 O O . ASP A 1 480 ? -19.359 5.971 13.195 1.00 96.25 480 ASP A O 1
ATOM 3780 N N . PRO A 1 481 ? -17.644 5.946 14.666 1.00 96.12 481 PRO A N 1
ATOM 3781 C CA . PRO A 1 481 ? -16.613 6.265 13.679 1.00 96.12 481 PRO A CA 1
ATOM 3782 C C . PRO A 1 481 ? -16.427 5.113 12.688 1.00 96.12 481 PRO A C 1
ATOM 3784 O O . PRO A 1 481 ? -16.100 4.010 13.105 1.00 96.12 481 PRO A O 1
ATOM 3787 N N . TRP A 1 482 ? -16.616 5.334 11.386 1.00 95.38 482 TRP A N 1
ATOM 3788 C CA . TRP A 1 482 ? -16.453 4.334 10.320 1.00 95.38 482 TRP A CA 1
ATOM 3789 C C . TRP A 1 482 ? -15.166 4.578 9.542 1.00 95.38 482 TRP A C 1
ATOM 3791 O O . TRP A 1 482 ? -14.877 5.719 9.185 1.00 95.38 482 TRP A O 1
ATOM 3801 N N . PHE A 1 483 ? -14.469 3.491 9.210 1.00 95.50 483 PHE A N 1
ATOM 3802 C CA . PHE A 1 483 ? -13.243 3.504 8.419 1.00 95.50 483 PHE A CA 1
ATOM 3803 C C . PHE A 1 483 ? -13.367 2.593 7.201 1.00 95.50 483 PHE A C 1
ATOM 3805 O O . PHE A 1 483 ? -13.933 1.502 7.308 1.00 95.50 483 PHE A O 1
ATOM 3812 N N . GLY A 1 484 ? -12.803 3.037 6.081 1.00 94.81 484 GLY A N 1
ATOM 3813 C CA . GLY A 1 484 ? -12.490 2.210 4.919 1.00 94.81 484 GLY A CA 1
ATOM 3814 C C . GLY A 1 484 ? -11.058 2.486 4.475 1.00 94.81 484 GLY A C 1
ATOM 3815 O O . GLY A 1 484 ? -10.725 3.642 4.233 1.00 94.81 484 GLY A O 1
ATOM 3816 N N . ILE A 1 485 ? -10.215 1.462 4.402 1.00 93.88 485 ILE A N 1
ATOM 3817 C CA . ILE A 1 485 ? -8.797 1.591 4.059 1.00 93.88 485 ILE A CA 1
ATOM 3818 C C . ILE A 1 485 ? -8.555 0.967 2.686 1.00 93.88 485 ILE A C 1
ATOM 3820 O O . ILE A 1 485 ? -8.971 -0.162 2.427 1.00 93.88 485 ILE A O 1
ATOM 3824 N N . GLU A 1 486 ? -7.894 1.731 1.826 1.00 95.06 486 GLU A N 1
ATOM 3825 C CA . GLU A 1 486 ? -7.464 1.378 0.472 1.00 95.06 486 GLU A CA 1
ATOM 3826 C C . GLU A 1 486 ? -6.008 0.908 0.532 1.00 95.06 486 GLU A C 1
ATOM 3828 O O . GLU A 1 486 ? -5.096 1.724 0.454 1.00 95.06 486 GLU A O 1
ATOM 3833 N N . GLN A 1 487 ? -5.774 -0.385 0.770 1.00 94.25 487 GLN A N 1
ATOM 3834 C CA . GLN A 1 487 ? -4.426 -0.925 0.949 1.00 94.25 487 GLN A CA 1
ATOM 3835 C C . GLN A 1 487 ? -3.788 -1.236 -0.404 1.00 94.25 487 GLN A C 1
ATOM 3837 O O . GLN A 1 487 ? -4.103 -2.255 -1.026 1.00 94.25 487 GLN A O 1
ATOM 3842 N N . GLU A 1 488 ? -2.829 -0.410 -0.815 1.00 95.06 488 GLU A N 1
ATOM 3843 C CA . GLU A 1 488 ? -1.988 -0.678 -1.979 1.00 95.06 488 GLU A CA 1
ATOM 3844 C C . GLU A 1 488 ? -0.766 -1.530 -1.593 1.00 95.06 488 GLU A C 1
ATOM 3846 O O . GLU A 1 488 ? -0.234 -1.437 -0.482 1.00 95.06 488 GLU A O 1
ATOM 3851 N N . TYR A 1 489 ? -0.300 -2.376 -2.512 1.00 94.38 489 TYR A N 1
ATOM 3852 C CA . TYR A 1 489 ? 0.888 -3.219 -2.340 1.00 94.38 489 TYR A CA 1
ATOM 3853 C C . TYR A 1 489 ? 1.489 -3.612 -3.691 1.00 94.38 489 TYR A C 1
ATOM 3855 O O . TYR A 1 489 ? 0.830 -3.565 -4.730 1.00 94.38 489 TYR A O 1
ATOM 3863 N N . THR A 1 490 ? 2.762 -4.005 -3.684 1.00 95.00 490 THR A N 1
ATOM 3864 C CA . THR A 1 490 ? 3.512 -4.390 -4.888 1.00 95.00 490 THR A CA 1
ATOM 3865 C C . THR A 1 490 ? 3.994 -5.830 -4.803 1.00 95.00 490 THR A C 1
ATOM 3867 O O . THR A 1 490 ? 4.471 -6.273 -3.761 1.00 95.00 490 THR A O 1
ATOM 3870 N N . LEU A 1 491 ? 3.893 -6.554 -5.917 1.00 94.25 491 LEU A N 1
ATOM 3871 C CA . LEU A 1 491 ? 4.310 -7.946 -6.033 1.00 94.25 491 LEU A CA 1
ATOM 3872 C C . LEU A 1 491 ? 5.733 -8.067 -6.582 1.00 94.25 491 LEU A C 1
ATOM 3874 O O . LEU A 1 491 ? 6.068 -7.474 -7.610 1.00 94.25 491 LEU A O 1
ATOM 3878 N N . PHE A 1 492 ? 6.531 -8.915 -5.946 1.00 91.94 492 PHE A N 1
ATOM 3879 C CA . PHE A 1 492 ? 7.896 -9.262 -6.322 1.00 91.94 492 PHE A CA 1
ATOM 3880 C C . PHE A 1 492 ? 8.035 -10.775 -6.518 1.00 91.94 492 PHE A C 1
ATOM 3882 O O . PHE A 1 492 ? 7.309 -11.565 -5.921 1.00 91.94 492 PHE A O 1
ATOM 3889 N N . ASP A 1 493 ? 8.944 -11.196 -7.387 1.00 88.31 493 ASP A N 1
ATOM 3890 C CA . ASP A 1 493 ? 9.366 -12.588 -7.481 1.00 88.31 493 ASP A CA 1
ATOM 3891 C C . ASP A 1 493 ? 10.409 -12.929 -6.403 1.00 88.31 493 ASP A C 1
ATOM 3893 O O . ASP A 1 493 ? 10.860 -12.079 -5.633 1.00 88.31 493 ASP A O 1
ATOM 3897 N N . THR A 1 494 ? 10.807 -14.198 -6.337 1.00 83.56 494 THR A N 1
ATOM 3898 C CA . THR A 1 494 ? 11.799 -14.682 -5.365 1.00 83.56 494 THR A CA 1
ATOM 3899 C C . THR A 1 494 ? 13.200 -14.103 -5.556 1.00 83.56 494 THR A C 1
ATOM 3901 O O . THR A 1 494 ? 14.017 -14.211 -4.647 1.00 83.56 494 THR A O 1
ATOM 3904 N N . ASP A 1 495 ? 13.496 -13.527 -6.727 1.00 82.69 495 ASP A N 1
ATOM 3905 C CA . ASP A 1 495 ? 14.774 -12.869 -7.019 1.00 82.69 495 ASP A CA 1
ATOM 3906 C C . ASP A 1 495 ? 14.743 -11.383 -6.576 1.00 82.69 495 ASP A C 1
ATOM 3908 O O . ASP A 1 495 ? 15.672 -10.622 -6.861 1.00 82.69 495 ASP A O 1
ATOM 3912 N N . GLY A 1 496 ? 13.663 -10.947 -5.910 1.00 83.50 496 GLY A N 1
ATOM 3913 C CA . GLY A 1 496 ? 13.444 -9.561 -5.501 1.00 83.50 496 GLY A CA 1
ATOM 3914 C C . GLY A 1 496 ? 13.163 -8.626 -6.679 1.00 83.50 496 GLY A C 1
ATOM 3915 O O . GLY A 1 496 ? 13.304 -7.410 -6.546 1.00 83.50 496 GLY A O 1
ATOM 3916 N N . GLN A 1 497 ? 12.804 -9.164 -7.850 1.00 87.31 497 GLN A N 1
ATOM 3917 C CA . GLN A 1 497 ? 12.414 -8.370 -9.013 1.00 87.31 497 GLN A CA 1
ATOM 3918 C C . GLN A 1 497 ? 10.901 -8.178 -9.046 1.00 87.31 497 GLN A C 1
ATOM 3920 O O . GLN A 1 497 ? 10.163 -9.033 -8.566 1.00 87.31 497 GLN A O 1
ATOM 3925 N N . PRO A 1 498 ? 10.390 -7.085 -9.628 1.00 90.31 498 PRO A N 1
ATOM 3926 C CA . PRO A 1 498 ? 8.955 -6.847 -9.639 1.00 90.31 498 PRO A CA 1
ATOM 3927 C C . PRO A 1 498 ? 8.284 -7.913 -10.507 1.00 90.31 498 PRO A C 1
ATOM 3929 O O . PRO A 1 498 ? 8.729 -8.210 -11.622 1.00 90.31 498 PRO A O 1
ATOM 3932 N N . TYR A 1 499 ? 7.231 -8.533 -9.984 1.00 91.62 499 TYR A N 1
ATOM 3933 C CA . TYR A 1 499 ? 6.698 -9.763 -10.551 1.00 91.62 499 TYR A CA 1
ATOM 3934 C C . TYR A 1 499 ? 6.234 -9.554 -11.997 1.00 91.62 499 TYR A C 1
ATOM 3936 O O . TYR A 1 499 ? 5.446 -8.660 -12.279 1.00 91.62 499 TYR A O 1
ATOM 3944 N N . GLY A 1 500 ? 6.696 -10.372 -12.942 1.00 88.94 500 GLY A N 1
ATOM 3945 C CA . GLY A 1 500 ? 6.283 -10.275 -14.349 1.00 88.94 500 GLY A CA 1
ATOM 3946 C C . GLY A 1 500 ? 6.933 -9.141 -15.155 1.00 88.94 500 GLY A C 1
ATOM 3947 O O . GLY A 1 500 ? 6.618 -8.988 -16.338 1.00 88.94 500 GLY A O 1
ATOM 3948 N N . TRP A 1 501 ? 7.860 -8.375 -14.570 1.00 90.50 501 TRP A N 1
ATOM 3949 C CA . TRP A 1 501 ? 8.642 -7.389 -15.315 1.00 90.50 501 TRP A CA 1
ATOM 3950 C C . TRP A 1 501 ? 9.722 -8.063 -16.185 1.00 90.50 501 TRP A C 1
ATOM 3952 O O . TRP A 1 501 ? 10.170 -9.176 -15.888 1.00 90.50 501 TRP A O 1
ATOM 3962 N N . PRO A 1 502 ? 10.178 -7.418 -17.279 1.00 86.50 502 PRO A N 1
ATOM 3963 C CA . PRO A 1 502 ? 11.292 -7.932 -18.071 1.00 86.50 502 PRO A CA 1
ATOM 3964 C C . PRO A 1 502 ? 12.564 -8.041 -17.221 1.00 86.50 502 PRO A C 1
ATOM 3966 O O . PRO A 1 502 ? 13.002 -7.054 -16.632 1.00 86.50 502 PRO A O 1
ATOM 3969 N N . LYS A 1 503 ? 13.205 -9.217 -17.195 1.00 79.81 503 LYS A N 1
ATOM 3970 C CA . LYS A 1 503 ? 14.458 -9.407 -16.446 1.00 79.81 503 LYS A CA 1
ATOM 3971 C C . LYS A 1 503 ? 15.523 -8.403 -16.902 1.00 79.81 503 LYS A C 1
ATOM 3973 O O . LYS A 1 503 ? 15.882 -8.372 -18.080 1.00 79.81 503 LYS A O 1
ATOM 3978 N N . GLY A 1 504 ? 16.031 -7.599 -15.967 1.00 77.31 504 GLY A N 1
ATOM 3979 C CA . GLY A 1 504 ? 17.027 -6.557 -16.242 1.00 77.31 504 GLY A CA 1
ATOM 3980 C C . GLY A 1 504 ? 16.496 -5.360 -17.043 1.00 77.31 504 GLY A C 1
ATOM 3981 O O . GLY A 1 504 ? 17.288 -4.629 -17.638 1.00 77.31 504 GLY A O 1
ATOM 3982 N N . GLY A 1 505 ? 15.177 -5.166 -17.098 1.00 82.50 505 GLY A N 1
ATOM 3983 C CA . GLY A 1 505 ? 14.541 -4.079 -17.831 1.00 82.50 505 GLY A CA 1
ATOM 3984 C C . GLY A 1 505 ? 13.290 -3.544 -17.141 1.00 82.50 505 GLY A C 1
ATOM 3985 O O . GLY A 1 505 ? 12.935 -3.947 -16.039 1.00 82.50 505 GLY A O 1
ATOM 3986 N N . PHE A 1 506 ? 12.624 -2.618 -17.824 1.00 86.88 506 PHE A N 1
ATOM 3987 C CA . PHE A 1 506 ? 11.382 -1.998 -17.377 1.00 86.88 506 PHE A CA 1
ATOM 3988 C C . PHE A 1 506 ? 10.248 -2.361 -18.342 1.00 86.88 506 PHE A C 1
ATOM 3990 O O . PHE A 1 506 ? 10.505 -2.524 -19.543 1.00 86.88 506 PHE A O 1
ATOM 3997 N N . PRO A 1 507 ? 9.004 -2.486 -17.858 1.00 88.62 507 PRO A N 1
ATOM 3998 C CA . PRO A 1 507 ? 7.841 -2.594 -18.724 1.00 88.62 507 PRO A CA 1
ATOM 3999 C C . PRO A 1 507 ? 7.582 -1.255 -19.440 1.00 88.62 507 PRO A C 1
ATOM 4001 O O . PRO A 1 507 ? 8.321 -0.279 -19.279 1.00 88.62 507 PRO A O 1
ATOM 4004 N N . ALA A 1 508 ? 6.533 -1.197 -20.263 1.00 88.81 508 ALA A N 1
ATOM 4005 C CA . ALA A 1 508 ? 6.121 0.060 -20.888 1.00 88.81 508 ALA A CA 1
ATOM 4006 C C . ALA A 1 508 ? 5.767 1.125 -19.818 1.00 88.81 508 ALA A C 1
ATOM 4008 O O . ALA A 1 508 ? 5.454 0.763 -18.680 1.00 88.81 508 ALA A O 1
ATOM 4009 N N . PRO A 1 509 ? 5.787 2.428 -20.150 1.00 90.00 509 PRO A N 1
ATOM 4010 C CA . PRO A 1 509 ? 5.394 3.478 -19.211 1.00 90.00 509 PRO A CA 1
ATOM 4011 C C . PRO A 1 509 ? 3.991 3.268 -18.622 1.00 90.00 509 PRO A C 1
ATOM 4013 O O . PRO A 1 509 ? 3.137 2.632 -19.246 1.00 90.00 509 PRO A O 1
ATOM 4016 N N . GLN A 1 510 ? 3.760 3.824 -17.429 1.00 91.12 510 GLN A N 1
ATOM 4017 C CA . GLN A 1 510 ? 2.459 3.779 -16.755 1.00 91.12 510 GLN A CA 1
ATOM 4018 C C . GLN A 1 510 ? 1.338 4.364 -17.625 1.00 91.12 510 GLN A C 1
ATOM 4020 O O . GLN A 1 510 ? 1.565 5.242 -18.457 1.00 91.12 510 GLN A O 1
ATOM 4025 N N . GLY A 1 511 ? 0.118 3.862 -17.429 1.00 90.94 511 GLY A N 1
ATOM 4026 C CA . GLY A 1 511 ? -1.054 4.232 -18.226 1.00 90.94 511 GLY A CA 1
ATOM 4027 C C . GLY A 1 511 ? -1.983 3.050 -18.509 1.00 90.94 511 GLY A C 1
ATOM 4028 O O . GLY A 1 511 ? -3.138 3.093 -18.102 1.00 90.94 511 GLY A O 1
ATOM 4029 N N . PRO A 1 512 ? -1.520 1.966 -19.163 1.00 93.62 512 PRO A N 1
ATOM 4030 C CA . PRO A 1 512 ? -2.392 0.850 -19.539 1.00 93.62 512 PRO A CA 1
ATOM 4031 C C . PRO A 1 512 ? -2.681 -0.152 -18.404 1.00 93.62 512 PRO A C 1
ATOM 4033 O O . PRO A 1 512 ? -3.419 -1.111 -18.641 1.00 93.62 512 PRO A O 1
ATOM 4036 N N . TYR A 1 513 ? -2.066 0.020 -17.229 1.00 96.12 513 TYR A N 1
ATOM 4037 C CA . TYR A 1 513 ? -2.080 -0.952 -16.128 1.00 96.12 513 TYR A CA 1
ATOM 4038 C C . TYR A 1 513 ? -3.251 -0.757 -15.160 1.00 96.12 513 TYR A C 1
ATOM 4040 O O . TYR A 1 513 ? -3.914 -1.741 -14.829 1.00 96.12 513 TYR A O 1
ATOM 4048 N N . TYR A 1 514 ? -3.543 0.494 -14.780 1.00 97.38 514 TYR A N 1
ATOM 4049 C CA . TYR A 1 514 ? -4.640 0.828 -13.867 1.00 97.38 514 TYR A CA 1
ATOM 4050 C C . TYR A 1 514 ? -5.964 0.275 -14.393 1.00 97.38 514 TYR A C 1
ATOM 4052 O O . TYR A 1 514 ? -6.356 0.565 -15.528 1.00 97.38 514 TYR A O 1
ATOM 4060 N N . CYS A 1 515 ? -6.633 -0.554 -13.586 1.00 97.12 515 CYS A N 1
ATOM 4061 C CA . CYS A 1 515 ? -7.856 -1.268 -13.975 1.00 97.12 515 CYS A CA 1
ATOM 4062 C C . CYS A 1 515 ? -7.752 -2.006 -15.331 1.00 97.12 515 CYS A C 1
ATOM 4064 O O . CYS A 1 515 ? -8.746 -2.199 -16.034 1.00 97.12 515 CYS A O 1
ATOM 4066 N N . GLY A 1 516 ? -6.542 -2.422 -15.716 1.00 94.50 516 GLY A N 1
ATOM 4067 C CA . GLY A 1 516 ? -6.273 -3.079 -16.985 1.00 94.50 516 GLY A CA 1
ATOM 4068 C C . GLY A 1 516 ? -6.892 -4.476 -17.084 1.00 94.50 516 GLY A C 1
ATOM 4069 O O . GLY A 1 516 ? -7.260 -5.117 -16.095 1.00 94.50 516 GLY A O 1
ATOM 4070 N N . VAL A 1 517 ? -6.949 -4.998 -18.311 1.00 94.44 517 VAL A N 1
ATOM 4071 C CA . VAL A 1 517 ? -7.328 -6.386 -18.600 1.00 94.44 517 VAL A CA 1
ATOM 4072 C C . VAL A 1 517 ? -6.463 -6.947 -19.728 1.00 94.44 517 VAL A C 1
ATOM 4074 O O . VAL A 1 517 ? -6.141 -6.242 -20.688 1.00 94.44 517 VAL A O 1
ATOM 4077 N N . GLY A 1 518 ? -6.092 -8.221 -19.609 1.00 86.62 518 GLY A N 1
ATOM 4078 C CA . GLY A 1 518 ? -5.292 -8.943 -20.597 1.00 86.62 518 GLY A CA 1
ATOM 4079 C C . GLY A 1 518 ? -3.817 -9.107 -20.221 1.00 86.62 518 GLY A C 1
ATOM 4080 O O . GLY A 1 518 ? -3.254 -8.364 -19.410 1.00 86.62 518 GLY A O 1
ATOM 4081 N N . ALA A 1 519 ? -3.196 -10.113 -20.836 1.00 85.81 519 ALA A N 1
ATOM 4082 C CA . ALA A 1 519 ? -1.775 -10.398 -20.677 1.00 85.81 519 ALA A CA 1
ATOM 4083 C C . ALA A 1 519 ? -0.922 -9.197 -21.124 1.00 85.81 519 ALA A C 1
ATOM 4085 O O . ALA A 1 519 ? -1.236 -8.530 -22.110 1.00 85.81 519 ALA A O 1
ATOM 4086 N N . GLY A 1 520 ? 0.150 -8.914 -20.380 1.00 81.75 520 GLY A N 1
ATOM 4087 C CA . GLY A 1 520 ? 1.032 -7.763 -20.617 1.00 81.75 520 GLY A CA 1
ATOM 4088 C C . GLY A 1 520 ? 0.557 -6.443 -19.998 1.00 81.75 520 GLY A C 1
ATOM 4089 O O . GLY A 1 520 ? 1.298 -5.465 -20.047 1.00 81.75 520 GLY A O 1
ATOM 4090 N N . LYS A 1 521 ? -0.643 -6.407 -19.400 1.00 88.38 521 LYS A N 1
ATOM 4091 C CA . LYS A 1 521 ? -1.139 -5.270 -18.601 1.00 88.38 521 LYS A CA 1
ATOM 4092 C C . LYS A 1 521 ? -1.363 -5.643 -17.140 1.00 88.38 521 LYS A C 1
ATOM 4094 O O . LYS A 1 521 ? -1.108 -4.844 -16.253 1.00 88.38 521 LYS A O 1
ATOM 4099 N N . VAL A 1 522 ? -1.854 -6.854 -16.899 1.00 92.12 522 VAL A N 1
ATOM 4100 C CA . VAL A 1 522 ? -2.209 -7.326 -15.562 1.00 92.12 522 VAL A CA 1
ATOM 4101 C C . VAL A 1 522 ? -1.352 -8.527 -15.205 1.00 92.12 522 VAL A C 1
ATOM 4103 O O . VAL A 1 522 ? -1.287 -9.487 -15.975 1.00 92.12 522 VAL A O 1
ATOM 4106 N N . PHE A 1 523 ? -0.741 -8.490 -14.024 1.00 92.19 523 PHE A N 1
ATOM 4107 C CA . PHE A 1 523 ? 0.156 -9.530 -13.529 1.00 92.19 523 PHE A CA 1
ATOM 4108 C C . PHE A 1 523 ? -0.404 -10.135 -12.242 1.00 92.19 523 PHE A C 1
ATOM 4110 O O . PHE A 1 523 ? -0.848 -9.401 -11.367 1.00 92.19 523 PHE A O 1
ATOM 4117 N N . ALA A 1 524 ? -0.382 -11.468 -12.141 1.00 92.75 524 ALA A N 1
ATOM 4118 C CA . ALA A 1 524 ? -0.819 -12.232 -10.967 1.00 92.75 524 ALA A CA 1
ATOM 4119 C C . ALA A 1 524 ? -2.303 -12.091 -10.562 1.00 92.75 524 ALA A C 1
ATOM 4121 O O . ALA A 1 524 ? -2.628 -12.302 -9.401 1.00 92.75 524 ALA A O 1
ATOM 4122 N N . ARG A 1 525 ? -3.230 -11.807 -11.494 1.00 94.81 525 ARG A N 1
ATOM 4123 C CA . ARG A 1 525 ? -4.673 -11.699 -11.172 1.00 94.81 525 ARG A CA 1
ATOM 4124 C C . ARG A 1 525 ? -5.218 -12.918 -10.412 1.00 94.81 525 ARG A C 1
ATOM 4126 O O . ARG A 1 525 ? -6.039 -12.735 -9.524 1.00 94.81 525 ARG A O 1
ATOM 4133 N N . ASP A 1 526 ? -4.743 -14.124 -10.717 1.00 91.88 526 ASP A N 1
ATOM 4134 C CA . ASP A 1 526 ? -5.185 -15.352 -10.039 1.00 91.88 526 ASP A CA 1
ATOM 4135 C C . ASP A 1 526 ? -4.915 -15.321 -8.525 1.00 91.88 526 ASP A C 1
ATOM 4137 O O . ASP A 1 526 ? -5.767 -15.747 -7.748 1.00 91.88 526 ASP A O 1
ATOM 4141 N N . LEU A 1 527 ? -3.773 -14.761 -8.103 1.00 91.50 527 LEU A N 1
ATOM 4142 C CA . LEU A 1 527 ? -3.447 -14.553 -6.688 1.00 91.50 527 LEU A CA 1
ATOM 4143 C C . LEU A 1 527 ? -4.436 -13.575 -6.037 1.00 91.50 527 LEU A C 1
ATOM 4145 O O . LEU A 1 527 ? -4.923 -13.823 -4.939 1.00 91.50 527 LEU A O 1
ATOM 4149 N N . ILE A 1 528 ? -4.762 -12.482 -6.728 1.00 94.44 528 ILE A N 1
ATOM 4150 C CA . ILE A 1 528 ? -5.652 -11.430 -6.212 1.00 94.44 528 ILE A CA 1
ATOM 4151 C C . ILE A 1 528 ? -7.093 -11.935 -6.086 1.00 94.44 528 ILE A C 1
ATOM 4153 O O . ILE A 1 528 ? -7.767 -11.677 -5.093 1.00 94.44 528 ILE A O 1
ATOM 4157 N N . GLU A 1 529 ? -7.569 -12.706 -7.063 1.00 94.94 529 GLU A N 1
ATOM 4158 C CA . GLU A 1 529 ? -8.887 -13.347 -7.008 1.00 94.94 529 GLU A CA 1
ATOM 4159 C C . GLU A 1 529 ? -8.954 -14.401 -5.890 1.00 94.94 529 GLU A C 1
ATOM 4161 O O . GLU A 1 529 ? -9.963 -14.498 -5.184 1.00 94.94 529 GLU A O 1
ATOM 4166 N N . ALA A 1 530 ? -7.877 -15.171 -5.685 1.00 91.94 530 ALA A N 1
ATOM 4167 C CA . ALA A 1 530 ? -7.774 -16.116 -4.575 1.00 91.94 530 ALA A CA 1
ATOM 4168 C C . ALA A 1 530 ? -7.812 -15.396 -3.218 1.00 91.94 530 ALA A C 1
ATOM 4170 O O . ALA A 1 530 ? -8.586 -15.792 -2.343 1.00 91.94 530 ALA A O 1
ATOM 4171 N N . HIS A 1 531 ? -7.058 -14.302 -3.072 1.00 92.38 531 HIS A N 1
ATOM 4172 C CA . HIS A 1 531 ? -7.072 -13.438 -1.888 1.00 92.38 531 HIS A CA 1
ATOM 4173 C C . HIS A 1 531 ? -8.470 -12.885 -1.599 1.00 92.38 531 HIS A C 1
ATOM 4175 O O . HIS A 1 531 ? -8.965 -13.035 -0.481 1.00 92.38 531 HIS A O 1
ATOM 4181 N N . TYR A 1 532 ? -9.155 -12.335 -2.605 1.00 94.19 532 TYR A N 1
ATOM 4182 C CA . TYR A 1 532 ? -10.514 -11.817 -2.439 1.00 94.19 532 TYR A CA 1
ATOM 4183 C C . TYR A 1 532 ? -11.446 -12.929 -1.926 1.00 94.19 532 TYR A C 1
ATOM 4185 O O . TYR A 1 532 ? -12.137 -12.776 -0.913 1.00 94.19 532 TYR A O 1
ATOM 4193 N N . ARG A 1 533 ? -11.428 -14.106 -2.562 1.00 94.31 533 ARG A N 1
ATOM 4194 C CA . ARG A 1 533 ? -12.238 -15.254 -2.125 1.00 94.31 533 ARG A CA 1
ATOM 4195 C C . ARG A 1 533 ? -11.902 -15.707 -0.704 1.00 94.31 533 ARG A C 1
ATOM 4197 O O . ARG A 1 533 ? -12.827 -16.034 0.040 1.00 94.31 533 ARG A O 1
ATOM 4204 N N . ALA A 1 534 ? -10.626 -15.703 -0.326 1.00 92.19 534 ALA A N 1
ATOM 4205 C CA . ALA A 1 534 ? -10.179 -16.042 1.019 1.00 92.19 534 ALA A CA 1
ATOM 4206 C C . ALA A 1 534 ? -10.731 -15.057 2.062 1.00 92.19 534 ALA A C 1
ATOM 4208 O O . ALA A 1 534 ? -11.293 -15.493 3.067 1.00 92.19 534 ALA A O 1
ATOM 4209 N N . CYS A 1 535 ? -10.679 -13.752 1.783 1.00 92.00 535 CYS A N 1
ATOM 4210 C CA . CYS A 1 535 ? -11.229 -12.712 2.656 1.00 92.00 535 CYS A CA 1
ATOM 4211 C C . CYS A 1 535 ? -12.745 -12.873 2.850 1.00 92.00 535 CYS A C 1
ATOM 4213 O O . CYS A 1 535 ? -13.235 -12.864 3.981 1.00 92.00 535 CYS A O 1
ATOM 4215 N N . LEU A 1 536 ? -13.484 -13.108 1.758 1.00 92.44 536 LEU A N 1
ATOM 4216 C CA . LEU A 1 536 ? -14.927 -13.364 1.812 1.00 92.44 536 LEU A CA 1
ATOM 4217 C C . LEU A 1 536 ? -15.261 -14.627 2.616 1.00 92.44 536 LEU A C 1
ATOM 4219 O O . LEU A 1 536 ? -16.204 -14.623 3.405 1.00 92.44 536 LEU A O 1
ATOM 4223 N N . TYR A 1 537 ? -14.496 -15.710 2.436 1.00 94.50 537 TYR A N 1
ATOM 4224 C CA . TYR A 1 537 ? -14.685 -16.948 3.195 1.00 94.50 537 TYR A CA 1
ATOM 4225 C C . TYR A 1 537 ? -14.423 -16.741 4.691 1.00 94.50 537 TYR A C 1
ATOM 4227 O O . TYR A 1 537 ? -15.203 -17.212 5.523 1.00 94.50 537 TYR A O 1
ATOM 4235 N N . ALA A 1 538 ? -13.351 -16.020 5.023 1.00 92.44 538 ALA A N 1
ATOM 4236 C CA . ALA A 1 538 ? -12.960 -15.709 6.392 1.00 92.44 538 ALA A CA 1
ATOM 4237 C C . ALA A 1 538 ? -13.992 -14.841 7.131 1.00 92.44 538 ALA A C 1
ATOM 4239 O O . ALA A 1 538 ? -14.045 -14.873 8.362 1.00 92.44 538 ALA A O 1
ATOM 4240 N N . GLY A 1 539 ? -14.834 -14.118 6.383 1.00 90.94 539 GLY A N 1
ATOM 4241 C CA . GLY A 1 539 ? -15.815 -13.174 6.913 1.00 90.94 539 GLY A CA 1
ATOM 4242 C C . GLY A 1 539 ? -15.258 -11.765 7.092 1.00 90.94 539 GLY A C 1
ATOM 4243 O O . GLY A 1 539 ? -15.825 -10.991 7.856 1.00 90.94 539 GLY A O 1
ATOM 4244 N N . VAL A 1 540 ? -14.159 -11.435 6.411 1.00 89.00 540 VAL A N 1
ATOM 4245 C CA . VAL A 1 540 ? -13.618 -10.077 6.406 1.00 89.00 540 VAL A CA 1
ATOM 4246 C C . VAL A 1 540 ? -14.458 -9.172 5.513 1.00 89.00 540 VAL A C 1
ATOM 4248 O O . VAL A 1 540 ? -14.838 -9.557 4.404 1.00 89.00 540 VAL A O 1
ATOM 4251 N N . ASN A 1 541 ? -14.717 -7.949 5.979 1.00 89.31 541 ASN A N 1
ATOM 4252 C CA . ASN A 1 541 ? -15.483 -6.945 5.252 1.00 89.31 541 ASN A CA 1
ATOM 4253 C C . ASN A 1 541 ? -14.648 -6.251 4.159 1.00 89.31 541 ASN A C 1
ATOM 4255 O O . ASN A 1 541 ? -14.351 -5.054 4.231 1.00 89.31 541 ASN A O 1
ATOM 4259 N N . ILE A 1 542 ? -14.255 -7.030 3.152 1.00 91.62 542 ILE A N 1
ATOM 4260 C CA . ILE A 1 542 ? -13.622 -6.550 1.923 1.00 91.62 542 ILE A CA 1
ATOM 4261 C C . ILE A 1 542 ? -14.683 -5.951 0.989 1.00 91.62 542 ILE A C 1
ATOM 4263 O O . ILE A 1 542 ? -15.704 -6.577 0.694 1.00 91.62 542 ILE A O 1
ATOM 4267 N N . SER A 1 543 ? -14.450 -4.729 0.517 1.00 93.44 543 SER A N 1
ATOM 4268 C CA . SER A 1 543 ? -15.386 -3.983 -0.332 1.00 93.44 543 SER A CA 1
ATOM 4269 C C . SER A 1 543 ? -15.016 -3.994 -1.814 1.00 93.44 543 SER A C 1
ATOM 4271 O O . SER A 1 543 ? -15.891 -3.759 -2.645 1.00 93.44 543 SER A O 1
ATOM 4273 N N . GLY A 1 544 ? -13.759 -4.279 -2.160 1.00 94.44 544 GLY A N 1
ATOM 4274 C CA . GLY A 1 544 ? -13.317 -4.306 -3.552 1.00 94.44 544 GLY A CA 1
ATOM 4275 C C . GLY A 1 544 ? -11.826 -4.579 -3.731 1.00 94.44 544 GLY A C 1
ATOM 4276 O O . GLY A 1 544 ? -11.084 -4.712 -2.756 1.00 94.44 544 GLY A O 1
ATOM 4277 N N . ILE A 1 545 ? -11.423 -4.669 -5.002 1.00 96.62 545 ILE A N 1
ATOM 4278 C CA . ILE A 1 545 ? -10.034 -4.747 -5.466 1.00 96.62 545 ILE A CA 1
ATOM 4279 C C . ILE A 1 545 ? -9.874 -3.978 -6.784 1.00 96.62 545 ILE A C 1
ATOM 4281 O O . ILE A 1 545 ? -10.820 -3.892 -7.576 1.00 96.62 545 ILE A O 1
ATOM 4285 N N . ASN A 1 546 ? -8.660 -3.527 -7.090 1.00 97.75 546 ASN A N 1
ATOM 4286 C CA . ASN A 1 546 ? -8.278 -3.071 -8.429 1.00 97.75 546 ASN A CA 1
ATOM 4287 C C . ASN A 1 546 ? -6.784 -3.276 -8.700 1.00 97.75 546 ASN A C 1
ATOM 4289 O O . ASN A 1 546 ? -5.967 -3.355 -7.789 1.00 97.75 546 ASN A O 1
ATOM 4293 N N . ALA A 1 547 ? -6.434 -3.370 -9.986 1.00 97.38 547 ALA A N 1
ATOM 4294 C CA . ALA A 1 547 ? -5.044 -3.251 -10.417 1.00 97.38 547 ALA A CA 1
ATOM 4295 C C . ALA A 1 547 ? -4.644 -1.774 -10.370 1.00 97.38 547 ALA A C 1
ATOM 4297 O O . ALA A 1 547 ? -5.399 -0.931 -10.868 1.00 97.38 547 ALA A O 1
ATOM 4298 N N . GLU A 1 548 ? -3.479 -1.484 -9.798 1.00 96.69 548 GLU A N 1
ATOM 4299 C CA . GLU A 1 548 ? -3.001 -0.118 -9.608 1.00 96.69 548 GLU A CA 1
ATOM 4300 C C . GLU A 1 548 ? -2.208 0.420 -10.811 1.00 96.69 548 GLU A C 1
ATOM 4302 O O . GLU A 1 548 ? -2.014 -0.255 -11.828 1.00 96.69 548 GLU A O 1
ATOM 4307 N N . VAL A 1 549 ? -1.810 1.692 -10.732 1.00 94.62 549 VAL A N 1
ATOM 4308 C CA . VAL A 1 549 ? -1.140 2.421 -11.820 1.00 94.62 549 VAL A CA 1
ATOM 4309 C C . VAL A 1 549 ? 0.198 1.792 -12.214 1.00 94.62 549 VAL A C 1
ATOM 4311 O O . VAL A 1 549 ? 0.528 1.759 -13.408 1.00 94.62 549 VAL A O 1
ATOM 4314 N N . MET A 1 550 ? 0.971 1.296 -11.245 1.00 94.31 550 MET A N 1
ATOM 4315 C CA . MET A 1 550 ? 2.229 0.607 -11.515 1.00 94.31 550 MET A CA 1
ATOM 4316 C C . MET A 1 550 ? 1.965 -0.871 -11.861 1.00 94.31 550 MET A C 1
ATOM 4318 O O . MET A 1 550 ? 1.193 -1.546 -11.180 1.00 94.31 550 MET A O 1
ATOM 4322 N N . PRO A 1 551 ? 2.613 -1.436 -12.896 1.00 93.75 551 PRO A N 1
ATOM 4323 C CA . PRO A 1 551 ? 2.458 -2.852 -13.202 1.00 93.75 551 PRO A CA 1
ATOM 4324 C C . PRO A 1 551 ? 2.931 -3.707 -12.025 1.00 93.75 551 PRO A C 1
ATOM 4326 O O . PRO A 1 551 ? 4.020 -3.490 -11.495 1.00 93.75 551 PRO A O 1
ATOM 4329 N N . SER A 1 552 ? 2.115 -4.701 -11.667 1.00 94.38 552 SER A N 1
ATOM 4330 C CA . SER A 1 552 ? 2.324 -5.589 -10.508 1.00 94.38 552 SER A CA 1
ATOM 4331 C C . SER A 1 552 ? 2.049 -4.936 -9.153 1.00 94.38 552 SER A C 1
ATOM 4333 O O . SER A 1 552 ? 2.318 -5.544 -8.119 1.00 94.38 552 SER A O 1
ATOM 4335 N N . GLN A 1 553 ? 1.459 -3.741 -9.163 1.00 96.06 553 GLN A N 1
ATOM 4336 C CA . GLN A 1 553 ? 0.831 -3.116 -8.009 1.00 96.06 553 GLN A CA 1
ATOM 4337 C C . GLN A 1 553 ? -0.671 -3.400 -8.013 1.00 96.06 553 GLN A C 1
ATOM 4339 O O . GLN A 1 553 ? -1.320 -3.421 -9.065 1.00 96.06 553 GLN A O 1
ATOM 4344 N N . TRP A 1 554 ? -1.219 -3.615 -6.827 1.00 96.88 554 TRP A N 1
ATOM 4345 C CA . TRP A 1 554 ? -2.623 -3.927 -6.613 1.00 96.88 554 TRP A CA 1
ATOM 4346 C C . TRP A 1 554 ? -3.141 -3.222 -5.372 1.00 96.88 554 TRP A C 1
ATOM 4348 O O . TRP A 1 554 ? -2.368 -2.853 -4.490 1.00 96.88 554 TRP A O 1
ATOM 4358 N N . GLU A 1 555 ? -4.458 -3.087 -5.308 1.00 96.19 555 GLU A N 1
ATOM 4359 C CA . GLU A 1 555 ? -5.169 -2.548 -4.161 1.00 96.19 555 GLU A CA 1
ATOM 4360 C C . GLU A 1 555 ? -6.311 -3.485 -3.767 1.00 96.19 555 GLU A C 1
ATOM 4362 O O . GLU A 1 555 ? -6.974 -4.080 -4.627 1.00 96.19 555 GLU A O 1
ATOM 4367 N N . PHE A 1 556 ? -6.549 -3.602 -2.463 1.00 94.62 556 PHE A N 1
ATOM 4368 C CA . PHE A 1 556 ? -7.830 -4.049 -1.929 1.00 94.62 556 PHE A CA 1
ATOM 4369 C C . PHE A 1 556 ? -8.390 -2.989 -0.984 1.00 94.62 556 PHE A C 1
ATOM 4371 O O . PHE A 1 556 ? -7.650 -2.344 -0.243 1.00 94.62 556 PHE A O 1
ATOM 4378 N N . GLN A 1 557 ? -9.712 -2.842 -0.974 1.00 93.62 557 GLN A N 1
ATOM 4379 C CA . GLN A 1 557 ? -10.398 -1.941 -0.056 1.00 93.62 557 GLN A CA 1
ATOM 4380 C C . GLN A 1 557 ? -11.149 -2.747 0.983 1.00 93.62 557 GLN A C 1
ATOM 4382 O O . GLN A 1 557 ? -11.850 -3.707 0.647 1.00 93.62 557 GLN A O 1
ATOM 4387 N N . ALA A 1 558 ? -11.050 -2.338 2.238 1.00 86.56 558 ALA A N 1
ATOM 4388 C CA . ALA A 1 558 ? -11.809 -2.974 3.295 1.00 86.56 558 ALA A CA 1
ATOM 4389 C C . ALA A 1 558 ? -12.193 -2.027 4.415 1.00 86.56 558 ALA A C 1
ATOM 4391 O O . ALA A 1 558 ? -11.596 -0.971 4.618 1.00 86.56 558 ALA A O 1
ATOM 4392 N N . GLY A 1 559 ? -13.211 -2.451 5.158 1.00 70.00 559 GLY A N 1
ATOM 4393 C CA . GLY A 1 559 ? -13.596 -1.828 6.413 1.00 70.00 559 GLY A CA 1
ATOM 4394 C C . GLY A 1 559 ? -12.596 -2.108 7.538 1.00 70.00 559 GLY A C 1
ATOM 4395 O O . GLY A 1 559 ? -11.416 -2.350 7.319 1.00 70.00 559 GLY A O 1
ATOM 4396 N N . ARG A 1 560 ? -13.091 -2.094 8.775 1.00 55.78 560 ARG A N 1
ATOM 4397 C CA . ARG A 1 560 ? -12.337 -2.098 10.047 1.00 55.78 560 ARG A CA 1
ATOM 4398 C C . ARG A 1 560 ? -11.461 -3.342 10.338 1.00 55.78 560 ARG A C 1
ATOM 4400 O O . ARG A 1 560 ? -11.080 -3.541 11.490 1.00 55.78 560 ARG A O 1
ATOM 4407 N N . ASP A 1 561 ? -11.139 -4.172 9.350 1.00 53.97 561 ASP A N 1
ATOM 4408 C CA . ASP A 1 561 ? -10.624 -5.526 9.548 1.00 53.97 561 ASP A CA 1
ATOM 4409 C C . ASP A 1 561 ? -9.147 -5.664 9.132 1.00 53.97 561 ASP A C 1
ATOM 4411 O O . ASP A 1 561 ? -8.801 -5.766 7.959 1.00 53.97 561 ASP A O 1
ATOM 4415 N N . TYR A 1 562 ? -8.269 -5.749 10.135 1.00 56.03 562 TYR A N 1
ATOM 4416 C CA . TYR A 1 562 ? -6.819 -5.963 10.015 1.00 56.03 562 TYR A CA 1
ATOM 4417 C C . TYR A 1 562 ? -6.310 -7.298 9.397 1.00 56.03 562 TYR A C 1
ATOM 4419 O O . TYR A 1 562 ? -5.188 -7.299 8.892 1.00 56.03 562 TYR A O 1
ATOM 4427 N N . PRO A 1 563 ? -7.041 -8.440 9.371 1.00 56.28 563 PRO A N 1
ATOM 4428 C CA . PRO A 1 563 ? -6.486 -9.729 8.911 1.00 56.28 563 PRO A CA 1
ATOM 4429 C C . PRO A 1 563 ? -6.079 -9.790 7.429 1.00 56.28 563 PRO A C 1
ATOM 4431 O O . PRO A 1 563 ? -5.554 -10.802 6.972 1.00 56.28 563 PRO A O 1
ATOM 4434 N N . LEU A 1 564 ? -6.357 -8.744 6.652 1.00 58.12 564 LEU A N 1
ATOM 4435 C CA . LEU A 1 564 ? -6.230 -8.743 5.196 1.00 58.12 564 LEU A CA 1
ATOM 4436 C C . LEU A 1 564 ? -4.800 -8.905 4.702 1.00 58.12 564 LEU A C 1
ATOM 4438 O O . LEU A 1 564 ? -4.585 -9.633 3.735 1.00 58.12 564 LEU A O 1
ATOM 4442 N N . LEU A 1 565 ? -3.838 -8.273 5.380 1.00 58.81 565 LEU A N 1
ATOM 4443 C CA . LEU A 1 565 ? -2.428 -8.364 5.005 1.00 58.81 565 LEU A CA 1
ATOM 4444 C C . LEU A 1 565 ? -1.876 -9.780 5.239 1.00 58.81 565 LEU A C 1
ATOM 4446 O O . LEU A 1 565 ? -1.088 -10.275 4.434 1.00 58.81 565 LEU A O 1
ATOM 4450 N N . GLN A 1 566 ? -2.375 -10.479 6.268 1.00 57.38 566 GLN A N 1
ATOM 4451 C CA . GLN A 1 566 ? -2.050 -11.888 6.500 1.00 57.38 566 GLN A CA 1
ATOM 4452 C C . GLN A 1 566 ? -2.520 -12.760 5.333 1.00 57.38 566 GLN A C 1
ATOM 4454 O O . GLN A 1 566 ? -1.771 -13.620 4.876 1.00 57.38 566 GLN A O 1
ATOM 4459 N N . PHE A 1 567 ? -3.739 -12.539 4.826 1.00 60.16 567 PHE A N 1
ATOM 4460 C CA . PHE A 1 567 ? -4.235 -13.297 3.677 1.00 60.16 567 PHE A CA 1
ATOM 4461 C C . PHE A 1 567 ? -3.405 -13.046 2.427 1.00 60.16 567 PHE A C 1
ATOM 4463 O O . PHE A 1 567 ? -3.177 -13.990 1.673 1.00 60.16 567 PHE A O 1
ATOM 4470 N N . THR A 1 568 ? -2.960 -11.809 2.201 1.00 63.09 568 THR A N 1
ATOM 4471 C CA . THR A 1 568 ? -2.134 -11.470 1.037 1.00 63.09 568 THR A CA 1
ATOM 4472 C C . THR A 1 568 ? -0.798 -12.206 1.100 1.00 63.09 568 THR A C 1
ATOM 4474 O O . THR A 1 568 ? -0.448 -12.879 0.134 1.00 63.09 568 THR A O 1
ATOM 4477 N N . ASN A 1 569 ? -0.112 -12.167 2.248 1.00 67.31 569 ASN A N 1
ATOM 4478 C CA . ASN A 1 569 ? 1.178 -12.839 2.439 1.00 67.31 569 ASN A CA 1
ATOM 4479 C C . ASN A 1 569 ? 1.049 -14.367 2.370 1.00 67.31 569 ASN A C 1
ATOM 4481 O O . ASN A 1 569 ? 1.757 -15.015 1.607 1.00 67.31 569 ASN A O 1
ATOM 4485 N N . SER A 1 570 ? 0.094 -14.958 3.095 1.00 63.91 570 SER A N 1
ATOM 4486 C CA . SER A 1 570 ? -0.087 -16.415 3.077 1.00 63.91 570 SER A CA 1
ATOM 4487 C C . SER A 1 570 ? -0.538 -16.935 1.713 1.00 63.91 570 SER A C 1
ATOM 4489 O O . SER A 1 570 ? -0.115 -18.009 1.301 1.00 63.91 570 SER A O 1
ATOM 4491 N N . SER A 1 571 ? -1.369 -16.182 0.983 1.00 70.19 571 SER A N 1
ATOM 4492 C CA . SER A 1 571 ? -1.740 -16.574 -0.381 1.00 70.19 571 SER A CA 1
ATOM 4493 C C . SER A 1 571 ? -0.556 -16.433 -1.332 1.00 70.19 571 SER A C 1
ATOM 4495 O O . SER A 1 571 ? -0.426 -17.239 -2.238 1.00 70.19 571 SER A O 1
ATOM 4497 N N . SER A 1 572 ? 0.322 -15.439 -1.167 1.00 77.31 572 SER A N 1
ATOM 4498 C CA . SER A 1 572 ? 1.423 -15.209 -2.109 1.00 77.31 572 SER A CA 1
ATOM 4499 C C . SER A 1 572 ? 2.541 -16.253 -2.003 1.00 77.31 572 SER A C 1
ATOM 4501 O O . SER A 1 572 ? 3.195 -16.544 -3.010 1.00 77.31 572 SER A O 1
ATOM 4503 N N . GLU A 1 573 ? 2.710 -16.877 -0.831 1.00 80.50 573 GLU A N 1
ATOM 4504 C CA . GLU A 1 573 ? 3.646 -17.988 -0.602 1.00 80.50 573 GLU A CA 1
ATOM 4505 C C . GLU A 1 573 ? 3.427 -19.153 -1.583 1.00 80.50 573 GLU A C 1
ATOM 4507 O O . GLU A 1 573 ? 4.386 -19.654 -2.175 1.00 80.50 573 GLU A O 1
ATOM 4512 N N . ASP A 1 574 ? 2.172 -19.530 -1.847 1.00 81.69 574 ASP A N 1
ATOM 4513 C CA . ASP A 1 574 ? 1.831 -20.625 -2.768 1.00 81.69 574 ASP A CA 1
ATOM 4514 C C . ASP A 1 574 ? 2.220 -20.333 -4.229 1.00 81.69 574 ASP A C 1
ATOM 4516 O O . ASP A 1 574 ? 2.483 -21.254 -5.009 1.00 81.69 574 ASP A O 1
ATOM 4520 N N . TRP A 1 575 ? 2.315 -19.054 -4.600 1.00 84.69 575 TRP A N 1
ATOM 4521 C CA . TRP A 1 575 ? 2.727 -18.608 -5.934 1.00 84.69 575 TRP A CA 1
ATOM 4522 C C . TRP A 1 575 ? 4.216 -18.244 -6.007 1.00 84.69 575 TRP A C 1
ATOM 4524 O O . TRP A 1 575 ? 4.697 -17.895 -7.087 1.00 84.69 575 TRP A O 1
ATOM 4534 N N . ASN A 1 576 ? 4.966 -18.367 -4.903 1.00 86.19 576 ASN A N 1
ATOM 4535 C CA . ASN A 1 576 ? 6.343 -17.876 -4.763 1.00 86.19 576 ASN A CA 1
ATOM 4536 C C . ASN A 1 576 ? 6.462 -16.383 -5.116 1.00 86.19 576 ASN A C 1
ATOM 4538 O O . ASN A 1 576 ? 7.395 -15.954 -5.799 1.00 86.19 576 ASN A O 1
ATOM 4542 N N . ILE A 1 577 ? 5.470 -15.607 -4.686 1.00 89.50 577 ILE A N 1
ATOM 4543 C CA . ILE A 1 577 ? 5.412 -14.160 -4.862 1.00 89.50 577 ILE A CA 1
ATOM 4544 C C . ILE A 1 577 ? 5.615 -13.520 -3.494 1.00 89.50 577 ILE A C 1
ATOM 4546 O O . ILE A 1 577 ? 4.982 -13.900 -2.510 1.00 89.50 577 ILE A O 1
ATOM 4550 N N . GLN A 1 578 ? 6.503 -12.539 -3.436 1.00 88.44 578 GLN A N 1
ATOM 4551 C CA . GLN A 1 578 ? 6.703 -11.691 -2.273 1.00 88.44 578 GLN A CA 1
ATOM 4552 C C . GLN A 1 578 ? 5.809 -10.458 -2.392 1.00 88.44 578 GLN A C 1
ATOM 4554 O O . GLN A 1 578 ? 5.684 -9.865 -3.464 1.00 88.44 578 GLN A O 1
ATOM 4559 N N . VAL A 1 579 ? 5.183 -10.070 -1.290 1.00 90.44 579 VAL A N 1
ATOM 4560 C CA . VAL A 1 579 ? 4.343 -8.875 -1.208 1.00 90.44 579 VAL A CA 1
ATOM 4561 C C . VAL A 1 579 ? 5.127 -7.810 -0.462 1.00 90.44 579 VAL A C 1
ATOM 4563 O O . VAL A 1 579 ? 5.675 -8.067 0.605 1.00 90.44 579 VAL A O 1
ATOM 4566 N N . SER A 1 580 ? 5.182 -6.609 -1.024 1.00 90.69 580 SER A N 1
ATOM 4567 C CA . SER A 1 580 ? 5.767 -5.446 -0.371 1.00 90.69 580 SER A CA 1
ATOM 4568 C C . SER A 1 580 ? 4.706 -4.382 -0.152 1.00 90.69 580 SER A C 1
ATOM 4570 O O . SER A 1 580 ? 4.021 -3.967 -1.091 1.00 90.69 580 SER A O 1
ATOM 4572 N N . VAL A 1 581 ? 4.627 -3.907 1.086 1.00 91.50 581 VAL A N 1
ATOM 4573 C CA . VAL A 1 581 ? 3.855 -2.724 1.484 1.00 91.50 581 VAL A CA 1
ATOM 4574 C C . VAL A 1 581 ? 4.743 -1.488 1.634 1.00 91.50 581 VAL A C 1
ATOM 4576 O O . VAL A 1 581 ? 4.331 -0.500 2.231 1.00 91.50 581 VAL A O 1
ATOM 4579 N N . HIS A 1 582 ? 5.966 -1.503 1.101 1.00 92.88 582 HIS A N 1
ATOM 4580 C CA . HIS A 1 582 ? 6.843 -0.336 1.148 1.00 92.88 582 HIS A CA 1
ATOM 4581 C C . HIS A 1 582 ? 6.239 0.823 0.322 1.00 92.88 582 HIS A C 1
ATOM 4583 O O . HIS A 1 582 ? 5.885 0.605 -0.841 1.00 92.88 582 HIS A O 1
ATOM 4589 N N . PRO A 1 583 ? 6.153 2.062 0.849 1.00 93.56 583 PRO A N 1
ATOM 4590 C CA . PRO A 1 583 ? 5.432 3.161 0.192 1.00 93.56 583 PRO A CA 1
ATOM 4591 C C . PRO A 1 583 ? 6.065 3.651 -1.107 1.00 93.56 583 PRO A C 1
ATOM 4593 O O . PRO A 1 583 ? 5.412 4.304 -1.924 1.00 93.56 583 PRO A O 1
ATOM 4596 N N . LYS A 1 584 ? 7.346 3.355 -1.322 1.00 93.81 584 LYS A N 1
ATOM 4597 C CA . LYS A 1 584 ? 8.045 3.660 -2.571 1.00 93.81 584 LYS A CA 1
ATOM 4598 C C . LYS A 1 584 ? 8.975 2.512 -2.975 1.00 93.81 584 LYS A C 1
ATOM 4600 O O . LYS A 1 584 ? 10.173 2.594 -2.725 1.00 93.81 584 LYS A O 1
ATOM 4605 N N . PRO A 1 585 ? 8.452 1.413 -3.549 1.00 86.06 585 PRO A N 1
ATOM 4606 C CA . PRO A 1 585 ? 9.247 0.212 -3.835 1.00 86.06 585 PRO A CA 1
ATOM 4607 C C . PRO A 1 585 ? 10.392 0.477 -4.826 1.00 86.06 585 PRO A C 1
ATOM 4609 O O . PRO A 1 585 ? 11.411 -0.209 -4.803 1.00 86.06 585 PRO A O 1
ATOM 4612 N N . PHE A 1 586 ? 10.256 1.509 -5.666 1.00 82.56 586 PHE A N 1
ATOM 4613 C CA . PHE A 1 586 ? 11.307 1.978 -6.566 1.00 82.56 586 PHE A CA 1
ATOM 4614 C C . PHE A 1 586 ? 11.655 3.429 -6.260 1.00 82.56 586 PHE A C 1
ATOM 4616 O O . PHE A 1 586 ? 10.886 4.346 -6.549 1.00 82.56 586 PHE A O 1
ATOM 4623 N N . SER A 1 587 ? 12.856 3.644 -5.726 1.00 65.69 587 SER A N 1
ATOM 4624 C CA . SER A 1 587 ? 13.424 4.980 -5.513 1.00 65.69 587 SER A CA 1
ATOM 4625 C C . SER A 1 587 ? 13.943 5.628 -6.804 1.00 65.69 587 SER A C 1
ATOM 4627 O O . SER A 1 587 ? 14.229 6.822 -6.824 1.00 65.69 587 SER A O 1
ATOM 4629 N N . THR A 1 588 ? 14.054 4.862 -7.899 1.00 62.03 588 THR A N 1
ATOM 4630 C CA . THR A 1 588 ? 14.515 5.347 -9.209 1.00 62.03 588 THR A CA 1
ATOM 4631 C C . THR A 1 588 ? 13.471 5.090 -10.300 1.00 62.03 588 THR A C 1
ATOM 4633 O O . THR A 1 588 ? 12.985 3.972 -10.458 1.00 62.03 588 THR A O 1
ATOM 4636 N N . GLY A 1 589 ? 13.153 6.127 -11.082 1.00 65.94 589 GLY A N 1
ATOM 4637 C CA . GLY A 1 589 ? 12.150 6.090 -12.155 1.00 65.94 589 GLY A CA 1
ATOM 4638 C C . GLY A 1 589 ? 10.813 6.749 -11.787 1.00 65.94 589 GLY A C 1
ATOM 4639 O O . GLY A 1 589 ? 10.517 6.988 -10.621 1.00 65.94 589 GLY A O 1
ATOM 4640 N N . GLU A 1 590 ? 10.006 7.047 -12.807 1.00 81.62 590 GLU A N 1
ATOM 4641 C CA . GLU A 1 590 ? 8.686 7.694 -12.693 1.00 81.62 590 GLU A CA 1
ATOM 4642 C C . GLU A 1 590 ? 7.582 6.648 -12.429 1.00 81.62 590 GLU A C 1
ATOM 4644 O O . GLU A 1 590 ? 6.656 6.486 -13.226 1.00 81.62 590 GLU A O 1
ATOM 4649 N N . TRP A 1 591 ? 7.719 5.888 -11.338 1.00 87.81 591 TRP A N 1
ATOM 4650 C CA . TRP A 1 591 ? 6.753 4.864 -10.916 1.00 87.81 591 TRP A CA 1
ATOM 4651 C C . TRP A 1 591 ? 5.951 5.331 -9.702 1.00 87.81 591 TRP A C 1
ATOM 4653 O O . TRP A 1 591 ? 6.495 6.012 -8.827 1.00 87.81 591 TRP A O 1
ATOM 4663 N N . ASN A 1 592 ? 4.670 4.973 -9.628 1.00 89.00 592 ASN A N 1
ATOM 4664 C CA . ASN A 1 592 ? 3.811 5.326 -8.499 1.00 89.00 592 ASN A CA 1
ATOM 4665 C C . ASN A 1 592 ? 4.340 4.744 -7.176 1.00 89.00 592 ASN A C 1
ATOM 4667 O O . ASN A 1 592 ? 5.072 3.755 -7.148 1.00 89.00 592 ASN A O 1
ATOM 4671 N N . GLY A 1 593 ? 4.029 5.428 -6.074 1.00 92.44 593 GLY A N 1
ATOM 4672 C CA . GLY A 1 593 ? 4.199 4.860 -4.736 1.00 92.44 593 GLY A CA 1
ATOM 4673 C C . GLY A 1 593 ? 2.980 4.035 -4.330 1.00 92.44 593 GLY A C 1
ATOM 4674 O O . GLY A 1 593 ? 2.021 3.962 -5.092 1.00 92.44 593 GLY A O 1
ATOM 4675 N N . ALA A 1 594 ? 3.036 3.449 -3.136 1.00 94.56 594 ALA A N 1
ATOM 4676 C CA . ALA A 1 594 ? 1.961 2.677 -2.527 1.00 94.56 594 ALA A CA 1
ATOM 4677 C C . ALA A 1 594 ? 1.407 3.398 -1.281 1.00 94.56 594 ALA A C 1
ATOM 4679 O O . ALA A 1 594 ? 2.159 3.783 -0.380 1.00 94.56 594 ALA A O 1
ATOM 4680 N N . GLY A 1 595 ? 0.101 3.648 -1.251 1.00 95.19 595 GLY A N 1
ATOM 4681 C CA . GLY A 1 595 ? -0.614 4.297 -0.150 1.00 95.19 595 GLY A CA 1
ATOM 4682 C C . GLY A 1 595 ? -1.507 3.352 0.659 1.00 95.19 595 GLY A C 1
ATOM 4683 O O . GLY A 1 595 ? -1.712 2.194 0.305 1.00 95.19 595 GLY A O 1
ATOM 4684 N N . ALA A 1 596 ? -2.047 3.879 1.759 1.00 95.69 596 ALA A N 1
ATOM 4685 C CA . ALA A 1 596 ? -3.157 3.277 2.496 1.00 95.69 596 ALA A CA 1
ATOM 4686 C C . ALA A 1 596 ? -4.253 4.325 2.744 1.00 95.69 596 ALA A C 1
ATOM 4688 O O . ALA A 1 596 ? -4.472 4.755 3.884 1.00 95.69 596 ALA A O 1
ATOM 4689 N N . HIS A 1 597 ? -4.891 4.831 1.679 1.00 96.56 597 HIS A N 1
ATOM 4690 C CA . HIS A 1 597 ? -5.844 5.933 1.839 1.00 96.56 597 HIS A CA 1
ATOM 4691 C C . HIS A 1 597 ? -6.955 5.537 2.813 1.00 96.56 597 HIS A C 1
ATOM 4693 O O . HIS A 1 597 ? -7.522 4.449 2.737 1.00 96.56 597 HIS A O 1
ATOM 4699 N N . THR A 1 598 ? -7.241 6.420 3.766 1.00 96.75 598 THR A N 1
ATOM 4700 C CA . THR A 1 598 ? -8.165 6.131 4.861 1.00 96.75 598 THR A CA 1
ATOM 4701 C C . THR A 1 598 ? -9.402 7.006 4.735 1.00 96.75 598 THR A C 1
ATOM 4703 O O . THR A 1 598 ? -9.380 8.205 5.010 1.00 96.75 598 THR A O 1
ATOM 4706 N N . ASN A 1 599 ? -10.501 6.385 4.327 1.00 97.50 599 ASN A N 1
ATOM 4707 C CA . ASN A 1 599 ? -11.830 6.973 4.288 1.00 97.50 599 ASN A CA 1
ATOM 4708 C C . ASN A 1 599 ? -12.429 6.980 5.697 1.00 97.50 599 ASN A C 1
ATOM 4710 O O . ASN A 1 599 ? -12.491 5.932 6.339 1.00 97.50 599 ASN A O 1
ATOM 4714 N N . TYR A 1 600 ? -12.896 8.137 6.170 1.00 97.94 600 TYR A N 1
ATOM 4715 C CA . TYR A 1 600 ? -13.389 8.309 7.538 1.00 97.94 600 TYR A CA 1
ATOM 4716 C C . TYR A 1 600 ? -14.696 9.103 7.612 1.00 97.94 600 TYR A C 1
ATOM 4718 O O . TYR A 1 600 ? -14.889 10.107 6.921 1.00 97.94 600 TYR A O 1
ATOM 4726 N N . SER A 1 601 ? -15.616 8.638 8.462 1.00 98.00 601 SER A N 1
ATOM 4727 C CA . SER A 1 601 ? -16.877 9.325 8.760 1.00 98.00 601 SER A CA 1
ATOM 4728 C C . SER A 1 601 ? -17.391 9.016 10.160 1.00 98.00 601 SER A C 1
ATOM 4730 O O . SER A 1 601 ? -17.070 7.981 10.735 1.00 98.00 601 SER A O 1
ATOM 4732 N N . THR A 1 602 ? -18.274 9.864 10.671 1.00 98.25 602 THR A N 1
ATOM 4733 C CA . THR A 1 602 ? -19.000 9.658 11.929 1.00 98.25 602 THR A CA 1
ATOM 4734 C C . THR A 1 602 ? -20.489 9.913 11.721 1.00 98.25 602 THR A C 1
ATOM 4736 O O . THR A 1 602 ? -20.917 10.355 10.651 1.00 98.25 602 THR A O 1
ATOM 4739 N N . ASN A 1 603 ? -21.310 9.653 12.734 1.00 98.00 603 ASN A N 1
ATOM 4740 C CA . ASN A 1 603 ? -22.724 10.017 12.725 1.00 98.00 603 ASN A CA 1
ATOM 4741 C C . ASN A 1 603 ? -22.908 11.504 12.393 1.00 98.00 603 ASN A C 1
ATOM 4743 O O . ASN A 1 603 ? -23.745 11.841 11.554 1.00 98.00 603 ASN A O 1
ATOM 4747 N N . SER A 1 604 ? -22.064 12.372 12.957 1.00 97.75 604 SER A N 1
ATOM 4748 C CA . SER A 1 604 ? -22.069 13.807 12.669 1.00 97.75 604 SER A CA 1
ATOM 4749 C C . SER A 1 604 ? -21.747 14.135 11.205 1.00 97.75 604 SER A C 1
ATOM 4751 O O . SER A 1 604 ? -22.433 14.967 10.609 1.00 97.75 604 SER A O 1
ATOM 4753 N N . THR A 1 605 ? -20.772 13.466 10.577 1.00 98.19 605 THR A N 1
ATOM 4754 C CA . THR A 1 605 ? -20.431 13.725 9.161 1.00 98.19 605 THR A CA 1
ATOM 4755 C C . THR A 1 605 ? -21.434 13.114 8.182 1.00 98.19 605 THR A C 1
ATOM 4757 O O . THR A 1 605 ? -21.615 13.633 7.079 1.00 98.19 605 THR A O 1
ATOM 4760 N N . ARG A 1 606 ? -22.112 12.026 8.569 1.00 98.31 606 ARG A N 1
ATOM 4761 C CA . ARG A 1 606 ? -23.154 11.358 7.770 1.00 98.31 606 ARG A CA 1
ATOM 4762 C C . ARG A 1 606 ? -24.535 12.011 7.916 1.00 98.31 606 ARG A C 1
ATOM 4764 O O . ARG A 1 606 ? -25.440 11.688 7.146 1.00 98.31 606 ARG A O 1
ATOM 4771 N N . ALA A 1 607 ? -24.719 12.927 8.866 1.00 97.94 607 ALA A N 1
ATOM 4772 C CA . ALA A 1 607 ? -25.986 13.614 9.086 1.00 97.94 607 ALA A CA 1
ATOM 4773 C C . ALA A 1 607 ? -26.316 14.599 7.949 1.00 97.94 607 ALA A C 1
ATOM 4775 O O . ALA A 1 607 ? -25.536 15.493 7.613 1.00 97.94 607 ALA A O 1
ATOM 4776 N N . LYS A 1 608 ? -27.513 14.470 7.365 1.00 97.00 608 LYS A N 1
ATOM 4777 C CA . LYS A 1 608 ? -27.981 15.358 6.290 1.00 97.00 608 LYS A CA 1
ATOM 4778 C C . LYS A 1 608 ? -28.099 16.805 6.782 1.00 97.00 608 LYS A C 1
ATOM 4780 O O . LYS A 1 608 ? -28.680 17.058 7.831 1.00 97.00 608 LYS A O 1
ATOM 4785 N N . GLY A 1 609 ? -27.587 17.753 5.998 1.00 94.19 609 GLY A N 1
ATOM 4786 C CA . GLY A 1 609 ? -27.664 19.195 6.270 1.00 94.19 609 GLY A CA 1
ATOM 4787 C C . GLY A 1 609 ? -26.545 19.752 7.159 1.00 94.19 609 GLY A C 1
ATOM 4788 O O . GLY A 1 609 ? -26.215 20.927 7.032 1.00 94.19 609 GLY A O 1
ATOM 4789 N N . THR A 1 610 ? -25.919 18.930 8.006 1.00 96.81 610 THR A N 1
ATOM 4790 C CA . THR A 1 610 ? -24.789 19.337 8.869 1.00 96.81 610 THR A CA 1
ATOM 4791 C C . THR A 1 610 ? -23.482 18.613 8.551 1.00 96.81 610 THR A C 1
ATOM 4793 O O . THR A 1 610 ? -22.424 19.050 9.000 1.00 96.81 610 THR A O 1
ATOM 4796 N N . GLY A 1 611 ? -23.540 17.532 7.770 1.00 98.00 611 GLY A N 1
ATOM 4797 C CA . GLY A 1 611 ? -22.424 16.619 7.547 1.00 98.00 611 GLY A CA 1
ATOM 4798 C C . GLY A 1 611 ? -21.187 17.266 6.938 1.00 98.00 611 GLY A C 1
ATOM 4799 O O . GLY A 1 611 ? -20.093 17.088 7.464 1.00 98.00 611 GLY A O 1
ATOM 4800 N N . LEU A 1 612 ? -21.342 18.075 5.884 1.00 97.88 612 LEU A N 1
ATOM 4801 C CA . LEU A 1 612 ? -20.209 18.767 5.256 1.00 97.88 612 LEU A CA 1
ATOM 4802 C C . LEU A 1 612 ? -19.505 19.728 6.224 1.00 97.88 612 LEU A C 1
ATOM 4804 O O . LEU A 1 612 ? -18.281 19.750 6.282 1.00 97.88 612 LEU A O 1
ATOM 4808 N N . LYS A 1 613 ? -20.267 20.450 7.052 1.00 98.12 613 LYS A N 1
ATOM 4809 C CA . LYS A 1 613 ? -19.698 21.339 8.073 1.00 98.12 613 LYS A CA 1
ATOM 4810 C C . LYS A 1 613 ? -18.912 20.556 9.129 1.00 98.12 613 LYS A C 1
ATOM 4812 O O . LYS A 1 613 ? -17.859 21.011 9.564 1.00 98.12 613 LYS A O 1
ATOM 4817 N N . ALA A 1 614 ? -19.404 19.383 9.532 1.00 98.25 614 ALA A N 1
ATOM 4818 C CA . ALA A 1 614 ? -18.670 18.499 10.437 1.00 98.25 614 ALA A CA 1
ATOM 4819 C C . ALA A 1 614 ? -17.369 17.984 9.791 1.00 98.25 614 ALA A C 1
ATOM 4821 O O . ALA A 1 614 ? -16.334 17.964 10.451 1.00 98.25 614 ALA A O 1
ATOM 4822 N N . ILE A 1 615 ? -17.392 17.646 8.495 1.00 98.62 615 ILE A N 1
ATOM 4823 C CA . ILE A 1 615 ? -16.189 17.271 7.731 1.00 98.62 615 ILE A CA 1
ATOM 4824 C C . ILE A 1 615 ? -15.166 18.413 7.740 1.00 98.62 615 ILE A C 1
ATOM 4826 O O . ILE A 1 615 ? -14.016 18.193 8.105 1.00 98.62 615 ILE A O 1
ATOM 4830 N N . GLU A 1 616 ? -15.575 19.638 7.405 1.00 98.00 616 GLU A N 1
ATOM 4831 C CA . GLU A 1 616 ? -14.692 20.815 7.406 1.00 98.00 616 GLU A CA 1
ATOM 4832 C C . GLU A 1 616 ? -14.077 21.073 8.792 1.00 98.00 616 GLU A C 1
ATOM 4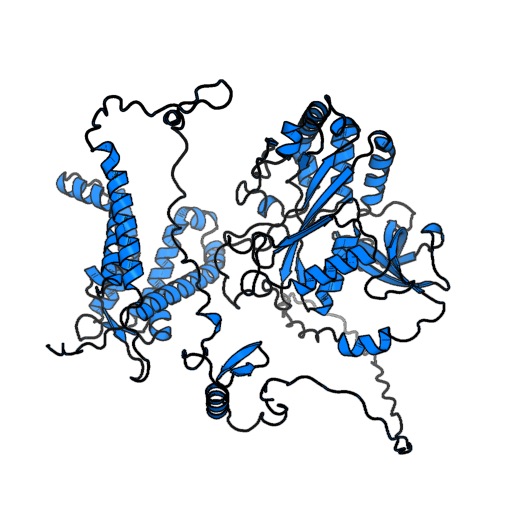834 O O . GLU A 1 616 ? -12.885 21.354 8.908 1.00 98.00 616 GLU A O 1
ATOM 4839 N N . GLN A 1 617 ? -14.859 20.909 9.864 1.00 98.25 617 GLN A N 1
ATOM 4840 C CA . GLN A 1 617 ? -14.360 21.023 11.238 1.00 98.25 617 GLN A CA 1
ATOM 4841 C C . GLN A 1 617 ? -13.308 19.957 11.567 1.00 98.25 617 GLN A C 1
ATOM 4843 O O . GLN A 1 617 ? -12.286 20.284 12.169 1.00 98.25 617 GLN A O 1
ATOM 4848 N N . MET A 1 618 ? -13.529 18.703 11.163 1.00 98.50 618 MET A N 1
ATOM 4849 C CA . MET A 1 618 ? -12.553 17.626 11.359 1.00 98.50 618 MET A CA 1
ATOM 4850 C C . MET A 1 618 ? -11.270 17.866 10.559 1.00 98.50 618 MET A C 1
ATOM 4852 O O . MET A 1 618 ? -10.180 17.652 11.086 1.00 98.50 618 MET A O 1
ATOM 4856 N N . ILE A 1 619 ? -11.381 18.360 9.323 1.00 98.44 619 ILE A N 1
ATOM 4857 C CA . ILE A 1 619 ? -10.229 18.702 8.478 1.00 98.44 619 ILE A CA 1
ATOM 4858 C C . ILE A 1 619 ? -9.372 19.787 9.139 1.00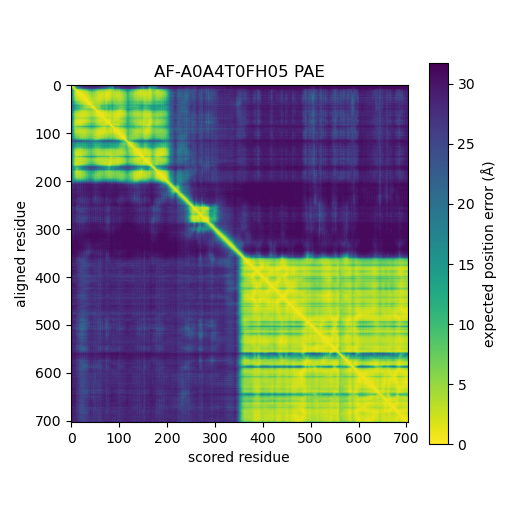 98.44 619 ILE A C 1
ATOM 4860 O O . ILE A 1 619 ? -8.157 19.622 9.208 1.00 98.44 619 ILE A O 1
ATOM 4864 N N . ASN A 1 620 ? -9.982 20.833 9.704 1.00 98.06 620 ASN A N 1
ATOM 4865 C CA . ASN A 1 620 ? -9.246 21.892 10.407 1.00 98.06 620 ASN A CA 1
ATOM 4866 C C . ASN A 1 620 ? -8.476 21.359 11.631 1.00 98.06 620 ASN A C 1
ATOM 4868 O O . ASN A 1 620 ? -7.362 21.801 11.911 1.00 98.06 620 ASN A O 1
ATOM 4872 N N . LYS A 1 621 ? -9.040 20.384 12.360 1.00 98.38 621 LYS A N 1
ATOM 4873 C CA . LYS A 1 621 ? -8.326 19.723 13.467 1.00 98.38 621 LYS A CA 1
ATOM 4874 C C . LYS A 1 621 ? -7.143 18.887 12.963 1.00 98.38 621 LYS A C 1
ATOM 4876 O O . LYS A 1 621 ? -6.069 18.923 13.557 1.00 98.38 621 LYS A O 1
ATOM 4881 N N . LEU A 1 622 ? -7.321 18.167 11.851 1.00 98.25 622 LEU A N 1
ATOM 4882 C CA . LEU A 1 622 ? -6.258 17.374 11.221 1.00 98.25 622 LEU A CA 1
ATOM 4883 C C . LEU A 1 622 ? -5.122 18.242 10.667 1.00 98.25 622 LEU A C 1
ATOM 4885 O O . LEU A 1 622 ? -3.965 17.825 10.726 1.00 98.25 622 LEU A O 1
ATOM 4889 N N . GLU A 1 623 ? -5.438 19.429 10.149 1.00 97.81 623 GLU A N 1
ATOM 4890 C CA . GLU A 1 623 ? -4.453 20.417 9.701 1.00 97.81 623 GLU A CA 1
ATOM 4891 C C . GLU A 1 623 ? -3.552 20.854 10.859 1.00 97.81 623 GLU A C 1
ATOM 4893 O O . GLU A 1 623 ? -2.327 20.773 10.762 1.00 97.81 623 GLU A O 1
ATOM 4898 N N . ALA A 1 624 ? -4.155 21.215 11.997 1.00 97.62 624 ALA A N 1
ATOM 4899 C CA . ALA A 1 624 ? -3.429 21.646 13.192 1.00 97.62 624 ALA A CA 1
ATOM 4900 C C . ALA A 1 624 ? -2.476 20.572 13.752 1.00 97.62 624 ALA A C 1
ATOM 4902 O O . ALA A 1 624 ? -1.498 20.904 14.424 1.00 97.62 624 ALA A O 1
ATOM 4903 N N . LYS A 1 625 ? -2.738 19.292 13.459 1.00 97.69 625 LYS A N 1
ATOM 4904 C CA . LYS A 1 625 ? -1.937 18.140 13.896 1.00 97.69 625 LYS A CA 1
ATOM 4905 C C . LYS A 1 625 ? -1.230 17.412 12.751 1.00 97.69 625 LYS A C 1
ATOM 4907 O O . LYS A 1 625 ? -0.860 16.247 12.891 1.00 97.69 625 LYS A O 1
ATOM 4912 N N . HIS A 1 626 ? -0.999 18.076 11.618 1.00 97.44 626 HIS A N 1
ATOM 4913 C CA . HIS A 1 626 ? -0.421 17.433 10.436 1.00 97.44 626 HIS A CA 1
ATOM 4914 C C . HIS A 1 626 ? 0.882 16.666 10.732 1.00 97.44 626 HIS A C 1
ATOM 4916 O O . HIS A 1 626 ? 0.975 15.487 10.392 1.00 97.44 626 HIS A O 1
ATOM 4922 N N . ALA A 1 627 ? 1.842 17.294 11.419 1.00 96.69 627 ALA A N 1
ATOM 4923 C CA . ALA A 1 627 ? 3.133 16.680 11.741 1.00 96.69 627 ALA A CA 1
ATOM 4924 C C . ALA A 1 627 ? 3.014 15.459 12.676 1.00 96.69 627 ALA A C 1
ATOM 4926 O O . ALA A 1 627 ? 3.729 14.476 12.496 1.00 96.69 627 ALA A O 1
ATOM 4927 N N . GLU A 1 628 ? 2.090 15.501 13.644 1.00 96.88 628 GLU A N 1
ATOM 4928 C CA . GLU A 1 628 ? 1.820 14.383 14.561 1.00 96.88 628 GLU A CA 1
ATOM 4929 C C . GLU A 1 628 ? 1.264 13.173 13.797 1.00 96.88 628 GLU A C 1
ATOM 4931 O O . GLU A 1 628 ? 1.705 12.045 14.009 1.00 96.88 628 GLU A O 1
ATOM 4936 N N . HIS A 1 629 ? 0.355 13.417 12.848 1.00 97.81 629 HIS A N 1
ATOM 4937 C CA . HIS A 1 629 ? -0.176 12.371 11.977 1.00 97.81 629 HIS A CA 1
ATOM 4938 C C . HIS A 1 629 ? 0.900 11.792 11.056 1.00 97.81 629 HIS A C 1
ATOM 4940 O O . HIS A 1 629 ? 1.042 10.575 11.001 1.00 97.81 629 HIS A O 1
ATOM 4946 N N . ILE A 1 630 ? 1.698 12.629 10.380 1.00 97.25 630 ILE A N 1
ATOM 4947 C CA . ILE A 1 630 ? 2.770 12.153 9.489 1.00 97.25 630 ILE A CA 1
ATOM 4948 C C . ILE A 1 630 ? 3.752 11.234 10.229 1.00 97.25 630 ILE A C 1
ATOM 4950 O O . ILE A 1 630 ? 4.088 10.175 9.707 1.00 97.25 630 ILE A O 1
ATOM 4954 N N . ALA A 1 631 ? 4.125 11.561 11.470 1.00 95.56 631 ALA A N 1
ATOM 4955 C CA . ALA A 1 631 ? 5.007 10.725 12.292 1.00 95.56 631 ALA A CA 1
ATOM 4956 C C . ALA A 1 631 ? 4.422 9.339 12.653 1.00 95.56 631 ALA A C 1
ATOM 4958 O O . ALA A 1 631 ? 5.152 8.448 13.089 1.00 95.56 631 ALA A O 1
ATOM 4959 N N . ALA A 1 632 ? 3.109 9.147 12.507 1.00 93.50 632 ALA A N 1
ATOM 4960 C CA . ALA A 1 632 ? 2.428 7.873 12.730 1.00 93.50 632 ALA A CA 1
ATOM 4961 C C . ALA A 1 632 ? 2.007 7.167 11.429 1.00 93.50 632 ALA A C 1
ATOM 4963 O O . ALA A 1 632 ? 1.480 6.057 11.488 1.00 93.50 632 ALA A O 1
ATOM 4964 N N . TYR A 1 633 ? 2.202 7.795 10.268 1.00 95.56 633 TYR A N 1
ATOM 4965 C CA . TYR A 1 633 ? 1.609 7.401 8.986 1.00 95.56 633 TYR A CA 1
ATOM 4966 C C . TYR A 1 633 ? 2.555 6.569 8.103 1.00 95.56 633 TYR A C 1
ATOM 4968 O O . TYR A 1 633 ? 2.532 6.696 6.878 1.00 95.56 633 TYR A O 1
ATOM 4976 N N . GLY A 1 634 ? 3.325 5.687 8.745 1.00 91.31 634 GLY A N 1
ATOM 4977 C CA . GLY A 1 634 ? 4.242 4.737 8.114 1.00 91.31 634 GLY A CA 1
ATOM 4978 C C . GLY A 1 634 ? 5.629 5.312 7.828 1.00 91.31 634 GLY A C 1
ATOM 4979 O O . GLY A 1 634 ? 5.795 6.518 7.632 1.00 91.31 634 GLY A O 1
ATOM 4980 N N . ASP A 1 635 ? 6.619 4.426 7.830 1.00 91.12 635 ASP A N 1
ATOM 4981 C CA . ASP A 1 635 ? 8.026 4.767 7.611 1.00 91.12 635 ASP A CA 1
ATOM 4982 C C . ASP A 1 635 ? 8.317 4.998 6.119 1.00 91.12 635 ASP A C 1
ATOM 4984 O O . ASP A 1 635 ? 7.601 4.482 5.259 1.00 91.12 635 ASP A O 1
ATOM 4988 N N . ASP A 1 636 ? 9.361 5.776 5.812 1.00 93.56 636 ASP A N 1
ATOM 4989 C CA . ASP A 1 636 ? 9.812 6.136 4.453 1.00 93.56 636 ASP A CA 1
ATOM 4990 C C . ASP A 1 636 ? 8.761 6.867 3.588 1.00 93.56 636 ASP A C 1
ATOM 4992 O O . ASP A 1 636 ? 8.837 6.924 2.352 1.00 93.56 636 ASP A O 1
ATOM 4996 N N . ASN A 1 637 ? 7.747 7.457 4.222 1.00 94.06 637 ASN A N 1
ATOM 4997 C CA . ASN A 1 637 ? 6.642 8.119 3.533 1.00 94.06 637 ASN A CA 1
ATOM 4998 C C . ASN A 1 637 ? 7.091 9.387 2.774 1.00 94.06 637 ASN A C 1
ATOM 5000 O O . ASN A 1 637 ? 6.449 9.788 1.801 1.00 94.06 637 ASN A O 1
ATOM 5004 N N . GLU A 1 638 ? 8.226 9.990 3.140 1.00 92.69 638 GLU A N 1
ATOM 5005 C CA . GLU A 1 638 ? 8.863 11.100 2.419 1.00 92.69 638 GLU A CA 1
ATOM 5006 C C . GLU A 1 638 ? 9.312 10.716 1.004 1.00 92.69 638 GLU A C 1
ATOM 5008 O O . GLU A 1 638 ? 9.373 11.573 0.121 1.00 92.69 638 GLU A O 1
ATOM 5013 N N . LEU A 1 639 ? 9.575 9.427 0.756 1.00 92.38 639 LEU A N 1
ATOM 5014 C CA . LEU A 1 639 ? 9.902 8.920 -0.578 1.00 92.38 639 LEU A CA 1
ATOM 5015 C C . LEU A 1 639 ? 8.668 8.883 -1.494 1.00 92.38 639 LEU A C 1
ATOM 5017 O O . LEU A 1 639 ? 8.796 8.883 -2.723 1.00 92.38 639 LEU A O 1
ATOM 5021 N N . ARG A 1 640 ? 7.468 8.841 -0.903 1.00 93.38 640 ARG A N 1
ATOM 5022 C CA . ARG A 1 640 ? 6.183 8.793 -1.607 1.00 93.38 640 ARG A CA 1
ATOM 5023 C C . ARG A 1 640 ? 5.550 10.176 -1.736 1.00 93.38 640 ARG A C 1
ATOM 5025 O O . ARG A 1 640 ? 5.246 10.590 -2.854 1.00 93.38 640 ARG A O 1
ATOM 5032 N N . LEU A 1 641 ? 5.373 10.885 -0.620 1.00 92.38 641 LEU A N 1
ATOM 5033 C CA . LEU A 1 641 ? 4.689 12.181 -0.519 1.00 92.38 641 LEU A CA 1
ATOM 5034 C C . LEU A 1 641 ? 5.574 13.343 -0.996 1.00 92.38 641 LEU A C 1
ATOM 5036 O O . LEU A 1 641 ? 6.048 14.178 -0.225 1.00 92.38 641 LEU A O 1
ATOM 5040 N N . THR A 1 642 ? 5.796 13.394 -2.305 1.00 88.38 642 THR A N 1
ATOM 5041 C CA . THR A 1 642 ? 6.710 14.352 -2.950 1.00 88.38 642 THR A CA 1
ATOM 5042 C C . THR A 1 642 ? 5.988 15.514 -3.640 1.00 88.38 642 THR A C 1
ATOM 5044 O O . THR A 1 642 ? 6.640 16.395 -4.201 1.00 88.38 642 THR A O 1
ATOM 5047 N N . GLY A 1 643 ? 4.649 15.518 -3.647 1.00 80.75 643 GLY A N 1
ATOM 5048 C CA . GLY A 1 643 ? 3.833 16.423 -4.468 1.00 80.75 643 GLY A CA 1
ATOM 5049 C C . GLY A 1 643 ? 3.700 15.991 -5.938 1.00 80.75 643 GLY A C 1
ATOM 5050 O O . GLY A 1 643 ? 3.041 16.663 -6.729 1.00 80.75 643 GLY A O 1
ATOM 5051 N N . LYS A 1 644 ? 4.337 14.879 -6.327 1.00 75.94 644 LYS A N 1
ATOM 5052 C CA . LYS A 1 644 ? 4.246 14.264 -7.661 1.00 75.94 644 LYS A CA 1
ATOM 5053 C C . LYS A 1 644 ? 3.399 12.988 -7.605 1.00 75.94 644 LYS A C 1
ATOM 5055 O O . LYS A 1 644 ? 3.097 12.485 -6.526 1.00 75.94 644 LYS A O 1
ATOM 5060 N N . HIS A 1 645 ? 3.033 12.450 -8.771 1.00 77.12 645 HIS A N 1
ATOM 5061 C CA . HIS A 1 645 ? 2.326 11.164 -8.905 1.00 77.12 645 HIS A CA 1
ATOM 5062 C C . HIS A 1 645 ? 1.050 11.047 -8.051 1.00 77.12 645 HIS A C 1
ATOM 5064 O O . HIS A 1 645 ? 0.866 10.063 -7.348 1.00 77.12 645 HIS A O 1
ATOM 5070 N N . GLU A 1 646 ? 0.172 12.055 -8.107 1.00 73.94 646 GLU A N 1
ATOM 5071 C CA . GLU A 1 646 ? -1.123 12.045 -7.396 1.00 73.94 646 GLU A CA 1
ATOM 5072 C C . GLU A 1 646 ? -1.013 11.968 -5.857 1.00 73.94 646 GLU A C 1
ATOM 5074 O O . GLU A 1 646 ? -1.911 11.452 -5.187 1.00 73.94 646 GLU A O 1
ATOM 5079 N N . THR A 1 647 ? 0.069 12.520 -5.295 1.00 76.81 647 THR A N 1
ATOM 5080 C CA . THR A 1 647 ? 0.278 12.658 -3.845 1.00 76.81 647 THR A CA 1
ATOM 5081 C C . THR A 1 647 ? 0.490 14.115 -3.439 1.00 76.81 647 THR A C 1
ATOM 5083 O O . THR A 1 647 ? 0.965 14.922 -4.239 1.00 76.81 647 THR A O 1
ATOM 5086 N N . GLY A 1 648 ? 0.146 14.455 -2.192 1.00 80.25 648 GLY A N 1
ATOM 5087 C CA . GLY A 1 648 ? 0.539 15.728 -1.580 1.00 80.25 648 GLY A CA 1
ATOM 5088 C C . GLY A 1 648 ? 2.033 15.768 -1.226 1.00 80.25 648 GLY A C 1
ATOM 5089 O O . GLY A 1 648 ? 2.724 14.750 -1.284 1.00 80.25 648 GLY A O 1
ATOM 5090 N N . ASN A 1 649 ? 2.542 16.944 -0.852 1.00 87.94 649 ASN A N 1
ATOM 5091 C CA . ASN A 1 649 ? 3.882 17.075 -0.274 1.00 87.94 649 ASN A CA 1
ATOM 5092 C C . ASN A 1 649 ? 3.844 16.723 1.223 1.00 87.94 649 ASN A C 1
ATOM 5094 O O . ASN A 1 649 ? 2.910 17.121 1.912 1.00 87.94 649 ASN A O 1
ATOM 5098 N N . ILE A 1 650 ? 4.844 15.996 1.731 1.00 92.25 650 ILE A N 1
ATOM 5099 C CA . ILE A 1 650 ? 4.896 15.581 3.142 1.00 92.25 650 ILE A CA 1
ATOM 5100 C C . ILE A 1 650 ? 4.953 16.746 4.140 1.00 92.25 650 ILE A C 1
ATOM 5102 O O . ILE A 1 650 ? 4.564 16.565 5.287 1.00 92.25 650 ILE A O 1
ATOM 5106 N N . ALA A 1 651 ? 5.458 17.913 3.733 1.00 91.19 651 ALA A N 1
ATOM 5107 C CA . ALA A 1 651 ? 5.593 19.076 4.608 1.00 91.19 651 ALA A CA 1
ATOM 5108 C C . ALA A 1 651 ? 4.322 19.938 4.669 1.00 91.19 651 ALA A C 1
ATOM 5110 O O . ALA A 1 651 ? 4.136 20.679 5.635 1.00 91.19 651 ALA A O 1
ATOM 5111 N N . ASP A 1 652 ? 3.462 19.844 3.651 1.00 92.50 652 ASP A N 1
ATOM 5112 C CA . ASP A 1 652 ? 2.332 20.746 3.460 1.00 92.50 652 ASP A CA 1
ATOM 5113 C C . ASP A 1 652 ? 1.001 20.018 3.677 1.00 92.50 652 ASP A C 1
ATOM 5115 O O . ASP A 1 652 ? 0.716 18.975 3.079 1.00 92.50 652 ASP A O 1
ATOM 5119 N N . PHE A 1 653 ? 0.124 20.614 4.486 1.00 96.62 653 PHE A N 1
ATOM 5120 C CA . PHE A 1 653 ? -1.265 20.178 4.573 1.00 96.62 653 PHE A CA 1
ATOM 5121 C C . PHE A 1 653 ? -2.115 20.889 3.518 1.00 96.62 653 PHE A C 1
ATOM 5123 O O . PHE A 1 653 ? -2.031 22.099 3.329 1.00 96.62 653 PHE A O 1
ATOM 5130 N N . SER A 1 654 ? -2.976 20.138 2.837 1.00 95.81 654 SER A N 1
ATOM 5131 C CA . SER A 1 654 ? -3.959 20.691 1.907 1.00 95.81 654 SER A CA 1
ATOM 5132 C C . SER A 1 654 ? -5.229 19.848 1.881 1.00 95.81 654 SER A C 1
ATOM 5134 O O . SER A 1 654 ? -5.194 18.632 2.083 1.00 95.81 654 SER A O 1
ATOM 5136 N N . SER A 1 655 ? -6.362 20.478 1.578 1.00 96.75 655 SER A N 1
ATOM 5137 C CA . SER A 1 655 ? -7.618 19.771 1.336 1.00 96.75 655 SER A CA 1
ATOM 5138 C C . SER A 1 655 ? -8.345 20.298 0.103 1.00 96.75 655 SER A C 1
ATOM 5140 O O . SER A 1 655 ? -8.136 21.436 -0.319 1.00 96.75 655 SER A O 1
ATOM 5142 N N . GLY A 1 656 ? -9.170 19.458 -0.525 1.00 95.69 656 GLY A N 1
ATOM 5143 C CA . GLY A 1 656 ? -9.904 19.866 -1.720 1.00 95.69 656 GLY A CA 1
ATOM 5144 C C . GLY A 1 656 ? -10.978 18.888 -2.180 1.00 95.69 656 GLY A C 1
ATOM 5145 O O . GLY A 1 656 ? -10.937 17.686 -1.911 1.00 95.69 656 GLY A O 1
ATOM 5146 N N . VAL A 1 657 ? -11.952 19.412 -2.928 1.00 96.62 657 VAL A N 1
ATOM 5147 C CA . VAL A 1 657 ? -13.032 18.610 -3.514 1.00 96.62 657 VAL A CA 1
ATOM 5148 C C . VAL A 1 657 ? -12.535 17.911 -4.773 1.00 96.62 657 VAL A C 1
ATOM 5150 O O . VAL A 1 657 ? -12.143 18.558 -5.743 1.00 96.62 657 VAL A O 1
ATOM 5153 N N . ALA A 1 658 ? -12.586 16.579 -4.767 1.00 92.06 658 ALA A N 1
ATOM 5154 C CA . ALA A 1 658 ? -12.114 15.712 -5.845 1.00 92.06 658 ALA A CA 1
ATOM 5155 C C . ALA A 1 658 ? -10.663 15.980 -6.300 1.00 92.06 658 ALA A C 1
ATOM 5157 O O . ALA A 1 658 ? -10.300 15.624 -7.419 1.00 92.06 658 ALA A O 1
ATOM 5158 N N . ASN A 1 659 ? -9.835 16.575 -5.439 1.00 91.62 659 ASN A N 1
ATOM 5159 C CA . ASN A 1 659 ? -8.425 16.809 -5.715 1.00 91.62 659 ASN A CA 1
ATOM 5160 C C . ASN A 1 659 ? -7.608 15.604 -5.226 1.00 91.62 659 ASN A C 1
ATOM 5162 O O . ASN A 1 659 ? -7.615 15.298 -4.040 1.00 91.62 659 ASN A O 1
ATOM 5166 N N . ARG A 1 660 ? -6.932 14.894 -6.135 1.00 88.38 660 ARG A N 1
ATOM 5167 C CA . ARG A 1 660 ? -6.064 13.758 -5.773 1.00 88.38 660 ARG A CA 1
ATOM 5168 C C . ARG A 1 660 ? -4.682 14.193 -5.275 1.00 88.38 660 ARG A C 1
ATOM 5170 O O . ARG A 1 660 ? -4.033 13.428 -4.580 1.00 88.38 660 ARG A O 1
ATOM 5177 N N . GLY A 1 661 ? -4.243 15.408 -5.601 1.00 88.56 661 GLY A N 1
ATOM 5178 C CA . GLY A 1 661 ? -2.933 15.934 -5.205 1.00 88.56 661 GLY A CA 1
ATOM 5179 C C . GLY A 1 661 ? -2.903 16.601 -3.827 1.00 88.56 661 GLY A C 1
ATOM 5180 O O . GLY A 1 661 ? -1.891 17.200 -3.483 1.00 88.56 661 GLY A O 1
ATOM 5181 N N . CYS A 1 662 ? -3.994 16.556 -3.056 1.00 92.31 662 CYS A N 1
ATOM 5182 C CA . CYS A 1 662 ? -4.045 17.138 -1.715 1.00 92.31 662 CYS A CA 1
ATOM 5183 C C . CYS A 1 662 ? -3.912 16.082 -0.611 1.00 92.31 662 CYS A C 1
ATOM 5185 O O . CYS A 1 662 ? -4.018 14.882 -0.859 1.00 92.31 662 CYS A O 1
ATOM 5187 N N . SER A 1 663 ? -3.698 16.536 0.623 1.00 96.25 663 SER A N 1
ATOM 5188 C CA . SER A 1 663 ? -3.586 15.663 1.795 1.00 96.25 663 SER A CA 1
ATOM 5189 C C . SER A 1 663 ? -4.926 15.012 2.148 1.00 96.25 663 SER A C 1
ATOM 5191 O O . SER A 1 663 ? -4.983 13.798 2.330 1.00 96.25 663 SER A O 1
ATOM 5193 N N . ILE A 1 664 ? -6.001 15.808 2.217 1.00 98.00 664 ILE A N 1
ATOM 5194 C CA . ILE A 1 664 ? -7.363 15.335 2.502 1.00 98.00 664 ILE A CA 1
ATOM 5195 C C . ILE A 1 664 ? -8.291 15.632 1.330 1.00 98.00 664 ILE A C 1
ATOM 5197 O O . ILE A 1 664 ? -8.494 16.787 0.957 1.00 98.00 664 ILE A O 1
ATOM 5201 N N . ARG A 1 665 ? -8.912 14.602 0.766 1.00 98.06 665 ARG A N 1
ATOM 5202 C CA . ARG A 1 665 ? -9.848 14.745 -0.347 1.00 98.06 665 ARG A CA 1
ATOM 5203 C C . ARG A 1 665 ? -11.286 14.594 0.132 1.00 98.06 665 ARG A C 1
ATOM 5205 O O . ARG A 1 665 ? -11.635 13.635 0.812 1.00 98.06 665 ARG A O 1
ATOM 5212 N N . ILE A 1 666 ? -12.151 15.509 -0.298 1.00 98.44 666 ILE A N 1
ATOM 5213 C CA . ILE A 1 666 ? -13.606 15.350 -0.177 1.00 98.44 666 ILE A CA 1
ATOM 5214 C C . ILE A 1 666 ? -14.121 14.788 -1.510 1.00 98.44 666 ILE A C 1
ATOM 5216 O O . ILE A 1 666 ? -13.954 15.442 -2.548 1.00 98.44 666 ILE A O 1
ATOM 5220 N N . PRO A 1 667 ? -14.722 13.584 -1.545 1.00 97.81 667 PRO A N 1
ATOM 5221 C CA . PRO A 1 667 ? -15.282 13.032 -2.774 1.00 97.81 667 PRO A CA 1
ATOM 5222 C C . PRO A 1 667 ? -16.343 13.955 -3.386 1.00 97.81 667 PRO A C 1
ATOM 5224 O O . PRO A 1 667 ? -17.129 14.578 -2.673 1.00 97.81 667 PRO A O 1
ATOM 5227 N N . ARG A 1 668 ? -16.409 14.011 -4.725 1.00 97.44 668 ARG A N 1
ATOM 5228 C CA . ARG A 1 668 ? -17.351 14.885 -5.452 1.00 97.44 668 ARG A CA 1
ATOM 5229 C C . ARG A 1 668 ? -18.799 14.673 -4.997 1.00 97.44 668 ARG A C 1
ATOM 5231 O O . ARG A 1 668 ? -19.468 15.640 -4.656 1.00 97.44 668 ARG A O 1
ATOM 5238 N N . HIS A 1 669 ? -19.231 13.414 -4.917 1.00 97.19 669 HIS A N 1
ATOM 5239 C CA . HIS A 1 669 ? -20.596 13.068 -4.519 1.00 97.19 669 HIS A CA 1
ATOM 5240 C C . HIS A 1 669 ? -20.907 13.453 -3.060 1.00 97.19 669 HIS A C 1
ATOM 5242 O O . HIS A 1 669 ? -22.029 13.849 -2.766 1.00 97.19 669 HIS A O 1
ATOM 5248 N N . VAL A 1 670 ? -19.918 13.391 -2.153 1.00 97.62 670 VAL A N 1
ATOM 5249 C CA . VAL A 1 670 ? -20.064 13.827 -0.751 1.00 97.62 670 VAL A CA 1
ATOM 5250 C C . VAL A 1 670 ? -20.285 15.333 -0.681 1.00 97.62 670 VAL A C 1
ATOM 5252 O O . VAL A 1 670 ? -21.165 15.792 0.046 1.00 97.62 670 VAL A O 1
ATOM 5255 N N . TYR A 1 671 ? -19.511 16.099 -1.453 1.00 96.62 671 TYR A N 1
ATOM 5256 C CA . TYR A 1 671 ? -19.659 17.550 -1.520 1.00 96.62 671 TYR A CA 1
ATOM 5257 C C . TYR A 1 671 ? -21.029 17.949 -2.088 1.00 96.62 671 TYR A C 1
ATOM 5259 O O . TYR A 1 671 ? -21.733 18.755 -1.486 1.00 96.62 671 TYR A O 1
ATOM 5267 N N . GLU A 1 672 ? -21.450 17.325 -3.192 1.00 96.44 672 GLU A N 1
ATOM 5268 C CA . GLU A 1 672 ? -22.745 17.592 -3.836 1.00 96.44 672 GLU A CA 1
ATOM 5269 C C . GLU A 1 672 ? -23.935 17.276 -2.923 1.00 96.44 672 GLU A C 1
ATOM 5271 O O . GLU A 1 672 ? -24.865 18.075 -2.827 1.00 96.44 672 GLU A O 1
ATOM 5276 N N . GLN A 1 673 ? -23.903 16.148 -2.206 1.00 97.25 673 GLN A N 1
ATOM 5277 C CA . GLN A 1 673 ? -24.979 15.799 -1.275 1.00 97.25 673 GLN A CA 1
ATOM 5278 C C . GLN A 1 673 ? -24.862 16.504 0.087 1.00 97.25 673 GLN A C 1
ATOM 5280 O O . GLN A 1 673 ? -25.826 16.505 0.848 1.00 97.25 673 GLN A O 1
ATOM 5285 N N . SER A 1 674 ? -23.715 17.127 0.388 1.00 97.69 674 SER A N 1
ATOM 5286 C CA . SER A 1 674 ? -23.404 17.859 1.629 1.00 97.69 674 SER A CA 1
ATOM 5287 C C . SER A 1 674 ? -23.331 17.019 2.922 1.00 97.69 674 SER A C 1
ATOM 5289 O O . SER A 1 674 ? -23.527 17.547 4.019 1.00 97.69 674 SER A O 1
ATOM 5291 N N . TYR A 1 675 ? -23.051 15.717 2.827 1.00 98.31 675 TYR A N 1
ATOM 5292 C CA . TYR A 1 675 ? -22.789 14.812 3.963 1.00 98.31 675 TYR A CA 1
ATOM 5293 C C . TYR A 1 675 ? -22.107 13.524 3.477 1.00 98.31 675 TYR A C 1
ATOM 5295 O O . TYR A 1 675 ? -22.211 13.167 2.303 1.00 98.31 675 TYR A O 1
ATOM 5303 N N . GLY A 1 676 ? -21.410 12.807 4.360 1.00 98.00 676 GLY A N 1
ATOM 5304 C CA . GLY A 1 676 ? -20.726 11.555 4.026 1.00 98.00 676 GLY A CA 1
ATOM 5305 C C . GLY A 1 676 ? -19.403 11.374 4.769 1.00 98.00 676 GLY A C 1
ATOM 5306 O O . GLY A 1 676 ? -19.379 11.363 6.001 1.00 98.00 676 GLY A O 1
ATOM 5307 N N . TYR A 1 677 ? -18.323 11.199 4.007 1.00 98.19 677 TYR A N 1
ATOM 5308 C CA . TYR A 1 677 ? -16.973 10.891 4.485 1.00 98.19 677 TYR A CA 1
ATOM 5309 C C . TYR A 1 677 ? -15.915 11.756 3.785 1.00 98.19 677 TYR A C 1
ATOM 5311 O O . TYR A 1 677 ? -16.182 12.350 2.740 1.00 98.19 677 TYR A O 1
ATOM 5319 N N . PHE A 1 678 ? -14.705 11.800 4.334 1.00 98.38 678 PHE A N 1
ATOM 5320 C CA . PHE A 1 678 ? -13.525 12.330 3.645 1.00 98.38 678 PHE A CA 1
ATOM 5321 C C . PHE A 1 678 ? -12.423 11.268 3.575 1.00 98.38 678 PHE A C 1
ATOM 5323 O O . PHE A 1 678 ? -12.461 10.285 4.310 1.00 98.38 678 PHE A O 1
ATOM 5330 N N . GLU A 1 679 ? -11.467 11.459 2.673 1.00 98.31 679 GLU A N 1
ATOM 5331 C CA . GLU A 1 679 ? -10.365 10.535 2.385 1.00 98.31 679 GLU A CA 1
ATOM 5332 C C . GLU A 1 679 ? -9.042 11.179 2.829 1.00 98.31 679 GLU A C 1
ATOM 5334 O O . GLU A 1 679 ? -8.639 12.208 2.282 1.00 98.31 679 GLU A O 1
ATOM 5339 N N . ASP A 1 680 ? -8.366 10.598 3.822 1.00 98.25 680 ASP A N 1
ATOM 5340 C CA . ASP A 1 680 ? -6.994 10.966 4.187 1.00 98.25 680 ASP A CA 1
ATOM 5341 C C . ASP A 1 680 ? -6.007 10.187 3.313 1.00 98.25 680 ASP A C 1
ATOM 5343 O O . ASP A 1 680 ? -5.899 8.965 3.419 1.00 98.25 680 ASP A O 1
ATOM 5347 N N . ARG A 1 681 ? -5.287 10.895 2.436 1.00 97.50 681 ARG A N 1
ATOM 5348 C CA . ARG A 1 681 ? -4.381 10.304 1.434 1.00 97.50 681 ARG A CA 1
ATOM 5349 C C . ARG A 1 681 ? -2.924 10.221 1.905 1.00 97.50 681 ARG A C 1
ATOM 5351 O O . ARG A 1 681 ? -2.041 9.736 1.193 1.00 97.50 681 ARG A O 1
ATOM 5358 N N . ARG A 1 682 ? -2.647 10.737 3.104 1.00 97.81 682 ARG A N 1
ATOM 5359 C CA . ARG A 1 682 ? -1.305 10.790 3.695 1.00 97.81 682 ARG A CA 1
ATOM 5360 C C . ARG A 1 682 ? -0.775 9.456 4.239 1.00 97.81 682 ARG A C 1
ATOM 5362 O O . ARG A 1 682 ? 0.447 9.330 4.240 1.00 97.81 682 ARG A O 1
ATOM 5369 N N . PRO A 1 683 ? -1.580 8.481 4.702 1.00 97.12 683 PRO A N 1
ATOM 5370 C CA . PRO A 1 683 ? -1.029 7.223 5.199 1.00 97.12 683 PRO A CA 1
ATOM 5371 C C . PRO A 1 683 ? -0.287 6.444 4.100 1.00 97.12 683 PRO A C 1
ATOM 5373 O O . PRO A 1 683 ? -0.777 6.316 2.974 1.00 97.12 683 PRO A O 1
ATOM 5376 N N . ALA A 1 684 ? 0.923 5.977 4.411 1.00 95.94 684 ALA A N 1
ATOM 5377 C CA . ALA A 1 684 ? 1.702 5.069 3.571 1.00 95.94 684 ALA A CA 1
ATOM 5378 C C . ALA A 1 684 ? 1.105 3.652 3.553 1.00 95.94 684 ALA A C 1
ATOM 5380 O O . ALA A 1 684 ? 0.347 3.284 4.442 1.00 95.94 684 ALA A O 1
ATOM 5381 N N . SER A 1 685 ? 1.476 2.823 2.578 1.00 93.44 685 SER A N 1
ATOM 5382 C CA . SER A 1 685 ? 1.024 1.425 2.523 1.00 93.44 685 SER A CA 1
ATOM 5383 C C . SER A 1 685 ? 1.503 0.552 3.696 1.00 93.44 685 SER A C 1
ATOM 5385 O O . SER A 1 685 ? 0.861 -0.447 3.989 1.00 93.44 685 SER A O 1
ATOM 5387 N N . ASN A 1 686 ? 2.585 0.908 4.394 1.00 92.06 686 ASN A N 1
ATOM 5388 C CA . ASN A 1 686 ? 3.140 0.172 5.545 1.00 92.06 686 ASN A CA 1
ATOM 5389 C C . ASN A 1 686 ? 2.628 0.684 6.906 1.00 92.06 686 ASN A C 1
ATOM 5391 O O . ASN A 1 686 ? 3.307 0.544 7.921 1.00 92.06 686 ASN A O 1
ATOM 5395 N N . ILE A 1 687 ? 1.467 1.338 6.947 1.00 92.06 687 ILE A N 1
ATOM 5396 C CA . ILE A 1 687 ? 0.912 1.836 8.209 1.00 92.06 687 ILE A CA 1
ATOM 5397 C C . ILE A 1 687 ? 0.542 0.699 9.170 1.00 92.06 687 ILE A C 1
ATOM 5399 O O . ILE A 1 687 ? 0.100 -0.373 8.762 1.00 92.06 687 ILE A O 1
ATOM 5403 N N . ASP A 1 688 ? 0.583 0.994 10.470 1.00 91.19 688 ASP A N 1
ATOM 5404 C CA . ASP A 1 688 ? -0.255 0.283 11.435 1.00 91.19 688 ASP A CA 1
ATOM 5405 C C . ASP A 1 688 ? -1.643 0.960 11.457 1.00 91.19 688 ASP A C 1
ATOM 5407 O O . ASP A 1 688 ? -1.766 2.120 11.878 1.00 91.19 688 ASP A O 1
ATOM 5411 N N . PRO A 1 689 ? -2.717 0.274 11.035 1.00 90.62 689 PRO A N 1
ATOM 5412 C CA . PRO A 1 689 ? -4.042 0.869 10.984 1.00 90.62 689 PRO A CA 1
ATOM 5413 C C . PRO A 1 689 ? -4.630 1.136 12.373 1.00 90.62 689 PRO A C 1
ATOM 5415 O O . PRO A 1 689 ? -5.459 2.037 12.496 1.00 90.62 689 PRO A O 1
ATOM 5418 N N . TYR A 1 690 ? -4.205 0.450 13.441 1.00 92.44 690 TYR A N 1
ATOM 5419 C CA . TYR A 1 690 ? -4.598 0.819 14.804 1.00 92.44 690 TYR A CA 1
ATOM 5420 C C . TYR A 1 690 ? -4.029 2.187 15.183 1.00 92.44 690 TYR A C 1
ATOM 5422 O O . TYR A 1 690 ? -4.748 3.002 15.763 1.00 92.44 690 TYR A O 1
ATOM 5430 N N . ARG A 1 691 ? -2.777 2.484 14.805 1.00 92.75 691 ARG A N 1
ATOM 5431 C CA . ARG A 1 691 ? -2.187 3.818 15.022 1.00 92.75 691 ARG A CA 1
ATOM 5432 C C . ARG A 1 691 ? -2.946 4.887 14.249 1.00 92.75 691 ARG A C 1
ATOM 5434 O O . ARG A 1 691 ? -3.350 5.884 14.844 1.00 92.75 691 ARG A O 1
ATOM 5441 N N . VAL A 1 692 ? -3.172 4.667 12.953 1.00 94.31 692 VAL A N 1
ATOM 5442 C CA . VAL A 1 692 ? -3.840 5.644 12.077 1.00 94.31 692 VAL A CA 1
ATOM 5443 C C . VAL A 1 692 ? -5.271 5.907 12.536 1.00 94.31 692 VAL A C 1
ATOM 5445 O O . VAL A 1 692 ? -5.645 7.056 12.763 1.00 94.31 692 VAL A O 1
ATOM 5448 N N . THR A 1 693 ? -6.071 4.856 12.726 1.00 95.12 693 THR A N 1
ATOM 5449 C CA . THR A 1 693 ? -7.486 5.001 13.101 1.00 95.12 693 THR A CA 1
ATOM 5450 C C . THR A 1 693 ? -7.655 5.534 14.523 1.00 95.12 693 THR A C 1
ATOM 5452 O O . THR A 1 693 ? -8.493 6.408 14.748 1.00 95.12 693 THR A O 1
ATOM 5455 N N . GLY A 1 694 ? -6.834 5.076 15.476 1.00 95.62 694 GLY A N 1
ATOM 5456 C CA . GLY A 1 694 ? -6.841 5.575 16.851 1.00 95.62 694 GLY A CA 1
ATOM 5457 C C . GLY A 1 694 ? -6.498 7.064 16.929 1.00 95.62 694 GLY A C 1
ATOM 5458 O O . GLY A 1 694 ? -7.224 7.823 17.571 1.00 95.62 694 GLY A O 1
ATOM 5459 N N . LEU A 1 695 ? -5.448 7.496 16.222 1.00 96.75 695 LEU A N 1
ATOM 5460 C CA . LEU A 1 695 ? -5.042 8.901 16.172 1.00 96.75 695 LEU A CA 1
ATOM 5461 C C . LEU A 1 695 ? -6.076 9.773 15.449 1.00 96.75 695 LEU A C 1
ATOM 5463 O O . LEU A 1 695 ? -6.355 10.889 15.877 1.00 96.75 695 LEU A O 1
ATOM 5467 N N . MET A 1 696 ? -6.699 9.260 14.385 1.00 97.00 696 MET A N 1
ATOM 5468 C CA . MET A 1 696 ? -7.759 9.971 13.671 1.00 97.00 696 MET A CA 1
ATOM 5469 C C . MET A 1 696 ? -8.977 10.233 14.558 1.00 97.00 696 MET A C 1
ATOM 5471 O O . MET A 1 696 ? -9.475 11.358 14.578 1.00 97.00 696 MET A O 1
ATOM 5475 N N . VAL A 1 697 ? -9.424 9.244 15.338 1.00 97.94 697 VAL A N 1
ATOM 5476 C CA . VAL A 1 697 ? -10.494 9.443 16.331 1.00 97.94 697 VAL A CA 1
ATOM 5477 C C . VAL A 1 697 ? -10.068 10.429 17.411 1.00 97.94 697 VAL A C 1
ATOM 5479 O O . VAL A 1 697 ? -10.833 11.343 17.712 1.00 97.94 697 VAL A O 1
ATOM 5482 N N . GLN A 1 698 ? -8.855 10.283 17.953 1.00 98.00 698 GLN A N 1
ATOM 5483 C CA . GLN A 1 698 ? -8.336 11.183 18.982 1.00 98.00 698 GLN A CA 1
ATOM 5484 C C . GLN A 1 698 ? -8.388 12.644 18.513 1.00 98.00 698 GLN A C 1
ATOM 5486 O O . GLN A 1 698 ? -9.076 13.456 19.124 1.00 98.00 698 GLN A O 1
ATOM 5491 N N . THR A 1 699 ? -7.768 12.949 17.372 1.00 98.12 699 THR A N 1
ATOM 5492 C CA . THR A 1 699 ? -7.699 14.311 16.831 1.00 98.12 699 THR A CA 1
ATOM 5493 C C . THR A 1 699 ? -9.066 14.862 16.431 1.00 98.12 699 THR A C 1
ATOM 5495 O O . THR A 1 699 ? -9.330 16.047 16.604 1.00 98.12 699 THR A O 1
ATOM 5498 N N . THR A 1 700 ? -9.943 14.048 15.836 1.00 98.06 700 THR A N 1
ATOM 5499 C CA . THR A 1 700 ? -11.191 14.578 15.259 1.00 98.06 700 THR A CA 1
ATOM 5500 C C . THR A 1 700 ? -12.321 14.702 16.280 1.00 98.06 700 THR A C 1
ATOM 5502 O O . THR A 1 700 ? -13.127 15.633 16.173 1.00 98.06 700 THR A O 1
ATOM 5505 N N . LEU A 1 701 ? -12.367 13.819 17.282 1.00 97.56 701 LEU A N 1
ATOM 5506 C CA . LEU A 1 701 ? -13.499 13.691 18.205 1.00 97.56 701 LEU A CA 1
ATOM 5507 C C . LEU A 1 701 ? -13.170 13.973 19.673 1.00 97.56 701 LEU A C 1
ATOM 5509 O O . LEU A 1 701 ? -14.069 14.403 20.393 1.00 97.56 701 LEU A O 1
ATOM 5513 N N . LEU A 1 702 ? -11.941 13.714 20.126 1.00 96.69 702 LEU A N 1
ATOM 5514 C CA . LEU A 1 702 ? -11.599 13.736 21.555 1.00 96.69 702 LEU A CA 1
ATOM 5515 C C . LEU A 1 702 ? -10.752 14.950 21.963 1.00 96.69 702 LEU A C 1
ATOM 5517 O O . LEU A 1 702 ? -10.870 15.399 23.104 1.00 96.69 702 LEU A O 1
ATOM 5521 N N . ASP A 1 703 ? -9.948 15.477 21.039 1.00 92.81 703 ASP A N 1
ATOM 5522 C CA . ASP A 1 703 ? -9.247 16.763 21.150 1.00 92.81 703 ASP A CA 1
ATOM 5523 C C . ASP A 1 703 ? -10.138 17.924 20.678 1.00 92.81 703 ASP A C 1
ATOM 5525 O O . ASP A 1 703 ? -10.119 18.994 21.330 1.00 92.81 703 ASP A O 1
#

pLDDT: mean 76.45, std 23.21, range [23.66, 98.62]